Protein AF-A0A8B8F9B8-F1 (afdb_monomer_lite)

pLDDT: mean 70.67, std 18.23, range [27.73, 94.69]

Secondary structure (DSSP, 8-state):
-IIIIIT-HHHHHHHHHH-TTSPPPP---TT-HHHHHHHHHHHHHTHHHHHHHHHH-----HHHHHHHHHHH-HHHHHHHHHHHHHHTTHHHHHHHHHSTT--HHHHHHHHHHHHHHHHS--SHHHHHHHHHHHHHHHT-HHHHHHHHHHHHHHT----GGGSTTS---HHHHHHGGG--SS-S-SS-TTHHHHHHTSS-PPP----S----------S-SSEE-HHHHHHHHHHH-------SSHHHHHHHHHHHHHHHHHHHHHTEE-------S----HHHHHHHHHHHHHHHHHHHH--HHHHHHHHHHHHHHHHHHHHHHHHHHHHHHHT--TTTTHHHHHHHHTT---PPPPPPP--------SSTHHHHHHHHHHHHHHHHHHHHHHH--

Sequence (397 aa):
MKKTFLKCPKRITVLKEKCPELPNPPRPIITRWGTWINAVKYYCTNFNELKSIIEEFEEESECVRAAKRLFKMPSIQSNLVYIVSNFGFLPGTITKLETRGVLLSKSVDVVNNIQIKHEECNGKIAKLILDKFNKVISKNKGWENIKKINQVLIGETTNDDDLSSSNLNLDNYLSMKYAPITSVDVERSFSMYKNILTPNRPTLLEIGLSPSIPKRETLTPGRMDWSIFKKTLNDNIKLNISLKTTDEVNDALDFLTLSIQSAALSASITKTNKSSHNKTPHHIQILLAEKRMARAKWQKSKYPNDKIKLNQLSNKLKKLIRKHTNDSYNSYVEALTTTNCSLWKATKSLPRLKQPSPLFVKQITLGLSLTSKKLTYSLSTYRNALLLMIFSLVHHN

Foldseek 3Di:
DCVQDVVDPVLVVLLCVQCVPQDPQFDQDLLDCLSVLVNLVSCLVCVVVVLVSLVPDPDPDPVSVVVPVLSPDPVSNVVSCLCCVLPVCPSVLVVVLVDFQDFLLVNVVSLVVVLVSLVVRDDPLSVLLNVLSVVLCVLFPVNVVSVVLVCVVVPNDDDPPPVVVDPDDPVNSVVRRRPRLDDDDSPDPVCVVVVVVDLDDDDPPPPVCPPPPPDPDDLASADFDVVQLVVQLVVQDDPDFDPPDPVSVVVNVVSNVVSNSVSRVVRHDDPPPPPDDDDDDPVLVVLVVVLVVLSVVCVVPVDPVSVVVNVVSVVVSVVVVVVVVVVVVVVVVVPDDPVVCRVVVVVVVVVPPDDDDDDDDDDDDDDDDDPCPSSVVSVVSSVVSVVCSVVCVVPPD

Organism: NCBI:txid143950

Radius of gyration: 34.02 Å; chains: 1; bounding box: 89×87×70 Å

InterPro domains:
  IPR012337 Ribonuclease H-like superfamily [SSF53098] (7-204)

Structure (mmCIF, N/CA/C/O backbone):
data_AF-A0A8B8F9B8-F1
#
_entry.id   AF-A0A8B8F9B8-F1
#
loop_
_atom_site.group_PDB
_atom_site.id
_atom_site.type_symbol
_atom_site.label_atom_id
_atom_site.label_alt_id
_atom_site.label_comp_id
_atom_site.label_asym_id
_atom_site.label_entity_id
_atom_site.label_seq_id
_atom_site.pdbx_PDB_ins_code
_atom_site.Cartn_x
_atom_site.Cartn_y
_atom_site.Cartn_z
_atom_site.occupancy
_atom_site.B_iso_or_equiv
_atom_site.auth_seq_id
_atom_site.auth_comp_id
_atom_site.auth_asym_id
_atom_site.auth_atom_id
_atom_site.pdbx_PDB_model_num
ATOM 1 N N . MET A 1 1 ? -14.581 1.257 17.318 1.00 64.06 1 MET A N 1
ATOM 2 C CA . MET A 1 1 ? -15.443 1.850 16.266 1.00 64.06 1 MET A CA 1
ATOM 3 C C . MET A 1 1 ? -15.823 0.887 15.136 1.00 64.06 1 MET A C 1
ATOM 5 O O . MET A 1 1 ? -16.980 0.491 15.068 1.00 64.06 1 MET A O 1
ATOM 9 N N . LYS A 1 2 ? -14.901 0.395 14.286 1.00 64.62 2 LYS A N 1
ATOM 10 C CA . LYS A 1 2 ? -15.263 -0.589 13.230 1.00 64.62 2 LYS A CA 1
ATOM 11 C C . LYS A 1 2 ? -15.912 -1.870 13.779 1.00 64.62 2 LYS A C 1
ATOM 13 O O . LYS A 1 2 ? -16.885 -2.359 13.224 1.00 64.62 2 LYS A O 1
ATOM 18 N N . LYS A 1 3 ? -15.372 -2.436 14.861 1.00 65.31 3 LYS A N 1
ATOM 19 C CA . LYS A 1 3 ? -15.954 -3.630 15.499 1.00 65.31 3 LYS A CA 1
ATOM 20 C C . LYS A 1 3 ? -17.213 -3.318 16.324 1.00 65.31 3 LYS A C 1
ATOM 22 O O . LYS A 1 3 ? -17.998 -4.226 16.542 1.00 65.31 3 LYS A O 1
ATOM 27 N N . THR A 1 4 ? -17.399 -2.070 16.763 1.00 60.91 4 THR A N 1
ATOM 28 C CA . THR A 1 4 ? -18.511 -1.681 17.644 1.00 60.91 4 THR A CA 1
ATOM 29 C C . THR A 1 4 ? -19.787 -1.382 16.868 1.00 60.91 4 THR A C 1
ATOM 31 O O . THR A 1 4 ? -20.820 -1.914 17.244 1.00 60.91 4 THR A O 1
ATOM 34 N N . PHE A 1 5 ? -19.705 -0.625 15.769 1.00 65.56 5 PHE A N 1
ATOM 35 C CA . PHE A 1 5 ? -20.866 -0.267 14.942 1.00 65.56 5 PHE A CA 1
ATOM 36 C C . PHE A 1 5 ? -20.939 -1.106 13.664 1.00 65.56 5 PHE A C 1
ATOM 38 O O . PHE A 1 5 ? -21.898 -1.817 13.411 1.00 65.56 5 PHE A O 1
ATOM 45 N N . LEU A 1 6 ? -19.870 -1.106 12.870 1.00 66.19 6 LEU A N 1
ATOM 46 C CA . LEU A 1 6 ? -19.893 -1.599 11.490 1.00 66.19 6 LEU A CA 1
ATOM 47 C C . LEU A 1 6 ? -20.143 -3.110 11.325 1.00 66.19 6 LEU A C 1
ATOM 49 O O . LEU A 1 6 ? -20.536 -3.560 10.250 1.00 66.19 6 LEU A O 1
ATOM 53 N N . LYS A 1 7 ? -19.815 -3.897 12.355 1.00 71.88 7 LYS A N 1
ATOM 54 C CA . LYS A 1 7 ? -19.985 -5.356 12.374 1.00 71.88 7 LYS A CA 1
ATOM 55 C C . LYS A 1 7 ? -21.319 -5.803 12.980 1.00 71.88 7 LYS A C 1
ATOM 57 O O . LYS A 1 7 ? -21.626 -6.984 12.877 1.00 71.88 7 LYS A O 1
ATOM 62 N N . CYS A 1 8 ? -22.081 -4.899 13.600 1.00 71.44 8 CYS A N 1
ATOM 63 C CA . CYS A 1 8 ? -23.336 -5.222 14.273 1.00 71.44 8 CYS A CA 1
ATOM 64 C C . CYS A 1 8 ? -24.476 -4.361 13.703 1.00 71.44 8 CYS A C 1
ATOM 66 O O . CYS A 1 8 ? -24.575 -3.187 14.061 1.00 71.44 8 CYS A O 1
ATOM 68 N N . PRO A 1 9 ? -25.346 -4.924 12.842 1.00 74.50 9 PRO A N 1
ATOM 69 C CA . PRO A 1 9 ? -26.461 -4.192 12.243 1.00 74.50 9 PRO A CA 1
ATOM 70 C C . PRO A 1 9 ? -27.383 -3.561 13.287 1.00 74.50 9 PRO A C 1
ATOM 72 O O . PRO A 1 9 ? -27.722 -2.397 13.140 1.00 74.50 9 PRO A O 1
ATOM 75 N N . LYS A 1 10 ? -27.677 -4.274 14.388 1.00 76.12 10 LYS A N 1
ATOM 76 C CA . LYS A 1 10 ? -28.534 -3.790 15.486 1.00 76.12 10 LYS A CA 1
ATOM 77 C C . LYS A 1 10 ? -28.066 -2.444 16.049 1.00 76.12 10 LYS A C 1
ATOM 79 O O . LYS A 1 10 ? -28.859 -1.533 16.227 1.00 76.12 10 LYS A O 1
ATOM 84 N N . ARG A 1 11 ? -26.756 -2.288 16.265 1.00 75.75 11 ARG A N 1
ATOM 85 C CA . ARG A 1 11 ? -26.169 -1.051 16.813 1.00 75.75 11 ARG A CA 1
ATOM 86 C C . ARG A 1 11 ? -26.130 0.089 15.797 1.00 75.75 11 ARG A C 1
ATOM 88 O O . ARG A 1 11 ? -26.059 1.244 16.192 1.00 75.75 11 ARG A O 1
ATOM 95 N N . ILE A 1 12 ? -26.162 -0.222 14.499 1.00 75.12 12 ILE A N 1
ATOM 96 C CA . ILE A 1 12 ? -26.346 0.785 13.444 1.00 75.12 12 ILE A CA 1
ATOM 97 C C . ILE A 1 12 ? -27.809 1.233 13.406 1.00 75.12 12 ILE A C 1
ATOM 99 O O . ILE A 1 12 ? -28.055 2.414 13.200 1.00 75.12 12 ILE A O 1
ATOM 103 N N . THR A 1 13 ? -28.765 0.327 13.625 1.00 75.94 13 THR A N 1
ATOM 104 C CA . THR A 1 13 ? -30.186 0.683 13.728 1.00 75.94 13 THR A CA 1
ATOM 105 C C . THR A 1 13 ? -30.423 1.626 14.907 1.00 75.94 13 THR A C 1
ATOM 107 O O . THR A 1 13 ? -30.933 2.716 14.691 1.00 75.94 13 THR A O 1
ATOM 110 N N . VAL A 1 14 ? -29.897 1.300 16.096 1.00 76.19 14 VAL A N 1
ATOM 111 C CA . VAL A 1 14 ? -29.972 2.175 17.286 1.00 76.19 14 VAL A CA 1
ATOM 112 C C . VAL A 1 14 ? -29.292 3.533 17.057 1.00 76.19 14 VAL A C 1
ATOM 114 O O . VAL A 1 14 ? -29.794 4.561 17.500 1.00 76.19 14 VAL A O 1
ATOM 117 N N . LEU A 1 15 ? -28.162 3.563 16.336 1.00 77.44 15 LEU A N 1
ATOM 118 C CA . LEU A 1 15 ? -27.490 4.814 15.959 1.00 77.44 15 LEU A CA 1
ATOM 119 C C . LEU A 1 15 ? -28.392 5.694 15.075 1.00 77.44 15 LEU A C 1
ATOM 121 O O . LEU A 1 15 ? -28.470 6.897 15.290 1.00 77.44 15 LEU A O 1
ATOM 125 N N . LYS A 1 16 ? -29.071 5.091 14.092 1.00 77.94 16 LYS A N 1
ATOM 126 C CA . LYS A 1 16 ? -29.961 5.797 13.159 1.00 77.94 16 LYS A CA 1
ATOM 127 C C . LYS A 1 16 ? -31.280 6.233 13.792 1.00 77.94 16 LYS A C 1
ATOM 129 O O . LYS A 1 16 ? -31.807 7.263 13.399 1.00 77.94 16 LYS A O 1
ATOM 134 N N . GLU A 1 17 ? -31.807 5.460 14.738 1.00 78.06 17 GLU A N 1
ATOM 135 C CA . GLU A 1 17 ? -33.027 5.801 15.480 1.00 78.06 17 GLU A CA 1
ATOM 136 C C . GLU A 1 17 ? -32.820 7.031 16.371 1.00 78.06 17 GLU A C 1
ATOM 138 O O . GLU A 1 17 ? -33.713 7.862 16.483 1.00 78.06 17 GLU A O 1
ATOM 143 N N . LYS A 1 18 ? -31.630 7.177 16.970 1.00 72.06 18 LYS A N 1
ATOM 144 C CA . LYS A 1 18 ? -31.320 8.288 17.886 1.00 72.06 18 LYS A CA 1
ATOM 145 C C . LYS A 1 18 ? -30.758 9.522 17.204 1.00 72.06 18 LYS A C 1
ATOM 147 O O . LYS A 1 18 ? -31.010 10.635 17.652 1.00 72.06 18 LYS A O 1
ATOM 152 N N . CYS A 1 19 ? -29.999 9.332 16.131 1.00 70.69 19 CYS A N 1
ATOM 153 C CA . CYS A 1 19 ? -29.421 10.425 15.364 1.00 70.69 19 CYS A CA 1
ATOM 154 C C . CYS A 1 19 ? -29.664 10.172 13.868 1.00 70.69 19 CYS A C 1
ATOM 156 O O . CYS A 1 19 ? -28.757 9.705 13.173 1.00 70.69 19 CYS A O 1
ATOM 158 N N . PRO A 1 20 ? -30.877 10.456 13.354 1.00 65.94 20 PRO A N 1
ATOM 159 C CA . PRO A 1 20 ? -31.208 10.236 11.944 1.00 65.94 20 PRO A CA 1
ATOM 160 C C . PRO A 1 20 ? -30.362 11.100 10.995 1.00 65.94 20 PRO A C 1
ATOM 162 O O . PRO A 1 20 ? -30.041 10.661 9.892 1.00 65.94 20 PRO A O 1
ATOM 165 N N . GLU A 1 21 ? -29.927 12.276 11.456 1.00 70.38 21 GLU A N 1
ATOM 166 C CA . GLU A 1 21 ? -29.071 13.212 10.712 1.00 70.38 21 GLU A CA 1
ATOM 167 C C . GLU A 1 21 ? -27.587 12.786 10.659 1.00 70.38 21 GLU A C 1
ATOM 169 O O . GLU A 1 21 ? -26.796 13.344 9.895 1.00 70.38 21 GLU A O 1
ATOM 174 N N . LEU A 1 22 ? -27.170 11.784 11.447 1.00 75.38 22 LEU A N 1
ATOM 175 C CA . LEU A 1 22 ? -25.765 11.396 11.553 1.00 75.38 22 LEU A CA 1
ATOM 176 C C . LEU A 1 22 ? -25.355 10.420 10.434 1.00 75.38 22 LEU A C 1
ATOM 178 O O . LEU A 1 22 ? -25.882 9.303 10.354 1.00 75.38 22 LEU A O 1
ATOM 182 N N . PRO A 1 23 ? -24.353 10.749 9.593 1.00 75.38 23 PRO A N 1
ATOM 183 C CA . PRO A 1 23 ? -23.875 9.805 8.595 1.00 75.38 23 PRO A CA 1
ATOM 184 C C . PRO A 1 23 ? -23.216 8.600 9.270 1.00 75.38 23 PRO A C 1
ATOM 186 O O . PRO A 1 23 ? -22.553 8.723 10.292 1.00 75.38 23 PRO A O 1
ATOM 189 N N . ASN A 1 24 ? -23.353 7.409 8.683 1.00 75.69 24 ASN A N 1
ATOM 190 C CA . ASN A 1 24 ? -22.758 6.203 9.266 1.00 75.69 24 ASN A CA 1
ATOM 191 C C . ASN A 1 24 ? -21.240 6.365 9.483 1.00 75.69 24 ASN A C 1
ATOM 193 O O . ASN A 1 24 ? -20.553 6.907 8.609 1.00 75.69 24 ASN A O 1
ATOM 197 N N . PRO A 1 25 ? -20.679 5.795 10.569 1.00 77.38 25 PRO A N 1
ATOM 198 C CA . PRO A 1 25 ? -19.262 5.929 10.866 1.00 77.38 25 PRO A CA 1
ATOM 199 C C . PRO A 1 25 ? -18.406 5.422 9.693 1.00 77.38 25 PRO A C 1
ATOM 201 O O . PRO A 1 25 ? -18.599 4.286 9.226 1.00 77.38 25 PRO A O 1
ATOM 204 N N . PRO A 1 26 ? -17.441 6.230 9.211 1.00 78.12 26 PRO A N 1
ATOM 205 C CA . PRO A 1 26 ? -16.668 5.903 8.026 1.00 78.12 26 PRO A CA 1
ATOM 206 C C . PRO A 1 26 ? -15.816 4.654 8.249 1.00 78.12 26 PRO A C 1
ATOM 208 O O . PRO A 1 26 ? -15.357 4.349 9.355 1.00 78.12 26 PRO A O 1
ATOM 211 N N . ARG A 1 27 ? -15.597 3.906 7.164 1.00 76.00 27 ARG A N 1
ATOM 212 C CA . ARG A 1 27 ? -14.765 2.697 7.148 1.00 76.00 27 ARG A CA 1
ATOM 213 C C . ARG A 1 27 ? -13.341 3.086 6.740 1.00 76.00 27 ARG A C 1
ATOM 215 O O . ARG A 1 27 ? -13.089 3.163 5.538 1.00 76.00 27 ARG A O 1
ATOM 222 N N . PRO A 1 28 ? -12.401 3.299 7.680 1.00 73.50 28 PRO A N 1
ATOM 223 C CA . PRO A 1 28 ? -11.033 3.609 7.297 1.00 73.50 28 PRO A CA 1
ATOM 224 C C . PRO A 1 28 ? -10.421 2.415 6.556 1.00 73.50 28 PRO A C 1
ATOM 226 O O . PRO A 1 28 ? -10.513 1.259 6.992 1.00 73.50 28 PRO A O 1
ATOM 229 N N . ILE A 1 29 ? -9.815 2.698 5.408 1.00 67.69 29 ILE A N 1
ATOM 230 C CA . ILE A 1 29 ? -9.096 1.728 4.591 1.00 67.69 29 ILE A CA 1
ATOM 231 C C . ILE A 1 29 ? -7.636 1.768 5.039 1.00 67.69 29 ILE A C 1
ATOM 233 O O . ILE A 1 29 ? -6.989 2.809 4.980 1.00 67.69 29 ILE A O 1
ATOM 237 N N . ILE A 1 30 ? -7.095 0.625 5.473 1.00 59.50 30 ILE A N 1
ATOM 238 C CA . ILE A 1 30 ? -5.726 0.510 6.018 1.00 59.50 30 ILE A CA 1
ATOM 239 C C . ILE A 1 30 ? -4.685 1.082 5.044 1.00 59.50 30 ILE A C 1
ATOM 241 O O . ILE A 1 30 ? -3.726 1.723 5.453 1.00 59.50 30 ILE A O 1
ATOM 245 N N . THR A 1 31 ? -4.903 0.895 3.744 1.00 54.16 31 THR A N 1
ATOM 246 C CA . THR A 1 31 ? -3.991 1.344 2.688 1.00 54.16 31 THR A CA 1
ATOM 247 C C . THR A 1 31 ? -4.192 2.799 2.248 1.00 54.16 31 THR A C 1
ATOM 249 O O . THR A 1 31 ? -3.402 3.274 1.437 1.00 54.16 31 THR A O 1
ATOM 252 N N . ARG A 1 32 ? -5.207 3.524 2.753 1.00 65.12 32 ARG A N 1
ATOM 253 C CA . ARG A 1 32 ? -5.511 4.920 2.373 1.00 65.12 32 ARG A CA 1
ATOM 254 C C . ARG A 1 32 ? -5.675 5.811 3.601 1.00 65.12 32 ARG A C 1
ATOM 256 O O . ARG A 1 32 ? -6.782 6.002 4.098 1.00 65.12 32 ARG A O 1
ATOM 263 N N . TRP A 1 33 ? -4.587 6.404 4.070 1.00 67.88 33 TRP A N 1
ATOM 264 C CA . TRP A 1 33 ? -4.571 7.269 5.256 1.00 67.88 33 TRP A CA 1
ATOM 265 C C . TRP A 1 33 ? -5.499 8.497 5.165 1.00 67.88 33 TRP A C 1
ATOM 267 O O . TRP A 1 33 ? -6.031 8.914 6.188 1.00 67.88 33 TRP A O 1
ATOM 277 N N . GLY A 1 34 ? -5.799 9.020 3.969 1.00 72.44 34 GLY A N 1
ATOM 278 C CA . GLY A 1 34 ? -6.804 10.084 3.812 1.00 72.44 34 GLY A CA 1
ATOM 279 C C . GLY A 1 34 ? -8.179 9.683 4.365 1.00 72.44 34 GLY A C 1
ATOM 280 O O . GLY A 1 34 ? -8.870 10.485 4.987 1.00 72.44 34 GLY A O 1
ATOM 281 N N . THR A 1 35 ? -8.535 8.395 4.264 1.00 76.50 35 THR A N 1
ATOM 282 C CA . THR A 1 35 ? -9.763 7.860 4.878 1.00 76.50 35 THR A CA 1
ATOM 283 C C . THR A 1 35 ? -9.688 7.781 6.404 1.00 76.50 35 THR A C 1
ATOM 285 O O . THR A 1 35 ? -10.725 7.823 7.058 1.00 76.50 35 THR A O 1
ATOM 288 N N . TRP A 1 36 ? -8.484 7.700 6.982 1.00 82.12 36 TRP A N 1
ATOM 289 C CA . TRP A 1 36 ? -8.278 7.748 8.430 1.00 82.12 36 TRP A CA 1
ATOM 290 C C . TRP A 1 36 ? -8.427 9.164 8.969 1.00 82.12 36 TRP A C 1
ATOM 292 O O . TRP A 1 36 ? -9.134 9.343 9.951 1.00 82.12 36 TRP A O 1
ATOM 302 N N . ILE A 1 37 ? -7.845 10.16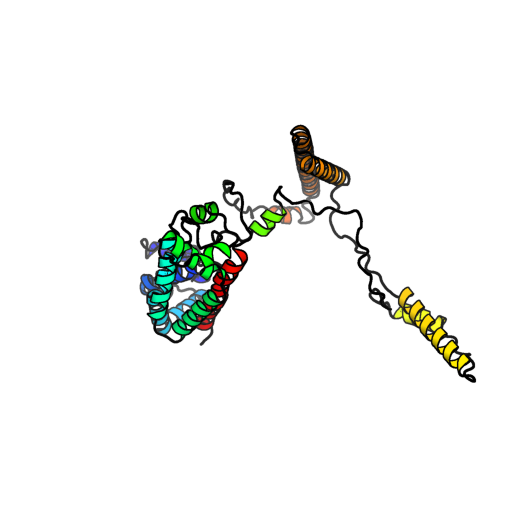9 8.311 1.00 82.56 37 ILE A N 1
ATOM 303 C CA . ILE A 1 37 ? -8.011 11.570 8.731 1.00 82.56 37 ILE A CA 1
ATOM 304 C C . ILE A 1 37 ? -9.467 12.012 8.578 1.00 82.56 37 ILE A C 1
ATOM 306 O O . ILE A 1 37 ? -10.016 12.616 9.493 1.00 82.56 37 ILE A O 1
ATOM 310 N N . ASN A 1 38 ? -10.137 11.635 7.485 1.00 84.81 38 ASN A N 1
ATOM 311 C CA . ASN A 1 38 ? -11.572 11.897 7.335 1.00 84.81 38 ASN A CA 1
ATOM 312 C C . ASN A 1 38 ? -12.403 11.194 8.421 1.00 84.81 38 ASN A C 1
ATOM 314 O O . ASN A 1 38 ? -13.385 11.755 8.902 1.00 84.81 38 ASN A O 1
ATOM 318 N N . ALA A 1 39 ? -12.000 9.992 8.847 1.00 84.31 39 ALA A N 1
ATOM 319 C CA . ALA A 1 39 ? -12.642 9.317 9.968 1.00 84.31 39 ALA A CA 1
ATOM 320 C C . ALA A 1 39 ? -12.400 10.042 11.296 1.00 84.31 39 ALA A C 1
ATOM 322 O O . ALA A 1 39 ? -13.338 10.218 12.064 1.00 84.31 39 ALA A O 1
ATOM 323 N N . VAL A 1 40 ? -11.175 10.501 11.552 1.00 85.12 40 VAL A N 1
ATOM 324 C CA . VAL A 1 40 ? -10.828 11.311 12.729 1.00 85.12 40 VAL A CA 1
ATOM 325 C C . VAL A 1 40 ? -11.636 12.610 12.753 1.00 85.12 40 VAL A C 1
ATOM 327 O O . VAL A 1 40 ? -12.207 12.935 13.789 1.00 85.12 40 VAL A O 1
ATOM 330 N N . LYS A 1 41 ? -11.781 13.289 11.607 1.00 86.31 41 LYS A N 1
ATOM 331 C CA . LYS A 1 41 ? -12.634 14.475 11.457 1.00 86.31 41 LYS A CA 1
ATOM 332 C C . LYS A 1 41 ? -14.084 14.181 11.848 1.00 86.31 41 LYS A C 1
ATOM 334 O O . LYS A 1 41 ? -14.631 14.896 12.675 1.00 86.31 41 LYS A O 1
ATOM 339 N N . TYR A 1 42 ? -14.661 13.096 11.330 1.00 87.00 42 TYR A N 1
ATOM 340 C CA . TYR A 1 42 ? -16.011 12.645 11.691 1.00 87.00 42 TYR A CA 1
ATOM 341 C C . TYR A 1 42 ? -16.161 12.352 13.196 1.00 87.00 42 TYR A C 1
ATOM 343 O O . TYR A 1 42 ? -17.146 12.738 13.816 1.00 87.00 42 TYR A O 1
ATOM 351 N N . TYR A 1 43 ? -15.187 11.675 13.813 1.00 84.25 43 TYR A N 1
ATOM 352 C CA . TYR A 1 43 ? -15.254 11.374 15.248 1.00 84.25 43 TYR A CA 1
ATOM 353 C C . TYR A 1 43 ? -15.070 12.616 16.123 1.00 84.25 43 TYR A C 1
ATOM 355 O O . TYR A 1 43 ? -15.600 12.645 17.226 1.00 84.25 43 TYR A O 1
ATOM 363 N N . CYS A 1 44 ? -14.334 13.621 15.645 1.00 85.75 44 CYS A N 1
ATOM 364 C CA . CYS A 1 44 ? -14.156 14.885 16.347 1.00 85.75 44 CYS A CA 1
ATOM 365 C C . CYS A 1 44 ? -15.433 15.734 16.324 1.00 85.75 44 CYS A C 1
ATOM 367 O O . CYS A 1 44 ? -15.793 16.294 17.354 1.00 85.75 44 CYS A O 1
ATOM 369 N N . THR A 1 45 ? -16.130 15.813 15.183 1.00 86.88 45 THR A N 1
ATOM 370 C CA . THR A 1 45 ? -17.385 16.582 15.075 1.00 86.88 45 THR A CA 1
ATOM 371 C C . THR A 1 45 ? -18.509 15.940 15.878 1.00 86.88 45 THR A C 1
ATOM 373 O O . THR 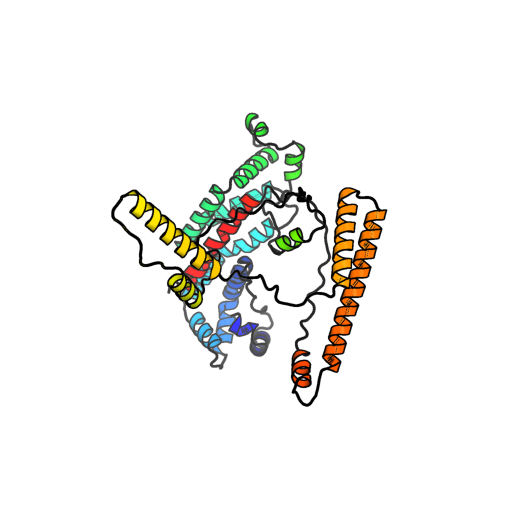A 1 45 ? -19.274 16.638 16.529 1.00 86.88 45 THR A O 1
ATOM 376 N N . ASN A 1 46 ? -18.560 14.607 15.893 1.00 86.12 46 ASN A N 1
ATOM 377 C CA . ASN A 1 46 ? -19.684 13.854 16.453 1.00 86.12 46 ASN A CA 1
ATOM 378 C C . ASN A 1 46 ? -19.321 13.201 17.799 1.00 86.12 46 ASN A C 1
ATOM 380 O O . ASN A 1 46 ? -19.865 12.159 18.166 1.00 86.12 46 ASN A O 1
ATOM 384 N N . PHE A 1 47 ? -18.341 13.758 18.519 1.00 85.75 47 PHE A N 1
ATOM 385 C CA . PHE A 1 47 ? -17.759 13.120 19.703 1.00 85.75 47 PHE A CA 1
ATOM 386 C C . PHE A 1 47 ? -18.782 12.935 20.831 1.00 85.75 47 PHE A C 1
ATOM 388 O O . PHE A 1 47 ? -18.880 11.845 21.393 1.00 85.75 47 PHE A O 1
ATOM 395 N N . ASN A 1 48 ? -19.562 13.978 21.132 1.00 85.12 48 ASN A N 1
ATOM 396 C CA . ASN A 1 48 ? -20.527 13.980 22.236 1.00 85.12 48 ASN A CA 1
ATOM 397 C C . ASN A 1 48 ? -21.714 13.047 21.967 1.00 85.12 48 ASN A C 1
ATOM 399 O O . ASN A 1 48 ? -22.084 12.255 22.833 1.00 85.12 48 ASN A O 1
ATOM 403 N N . GLU A 1 49 ? -22.250 13.083 20.748 1.00 83.50 49 GLU A N 1
ATOM 404 C CA . GLU A 1 49 ? -23.338 12.203 20.307 1.00 83.50 49 GLU A CA 1
ATOM 405 C C . GLU A 1 49 ? -22.907 10.734 20.359 1.00 83.50 49 GLU A C 1
ATOM 407 O O . GLU A 1 49 ? -23.575 9.890 20.954 1.00 83.50 49 GLU A O 1
ATOM 412 N N . LEU A 1 50 ? -21.724 10.420 19.818 1.00 83.12 50 LEU A N 1
ATOM 413 C CA . LEU A 1 50 ? -21.191 9.060 19.860 1.00 83.12 50 LEU A CA 1
ATOM 414 C C . LEU A 1 50 ? -20.875 8.603 21.285 1.00 83.12 50 LEU A C 1
ATOM 416 O O . LEU A 1 50 ? -21.050 7.422 21.580 1.00 83.12 50 LEU A O 1
ATOM 420 N N . LYS A 1 51 ? -20.420 9.508 22.159 1.00 84.88 51 LYS A N 1
ATOM 421 C CA . LYS A 1 51 ? -20.184 9.209 23.574 1.00 84.88 51 LYS A CA 1
ATOM 422 C C . LYS A 1 51 ? -21.487 8.811 24.265 1.00 84.88 51 LYS A C 1
ATOM 424 O O . LYS A 1 51 ? -21.522 7.736 24.855 1.00 84.88 51 LYS A O 1
ATOM 429 N N . SER A 1 52 ? -22.543 9.613 24.117 1.00 84.19 52 SER A N 1
ATOM 430 C CA . SER A 1 52 ? -23.870 9.340 24.689 1.00 84.19 52 SER A CA 1
ATOM 431 C C . SER A 1 52 ? -24.410 7.975 24.242 1.00 84.19 52 SER A C 1
ATOM 433 O O . SER A 1 52 ? -24.744 7.135 25.075 1.00 84.19 52 SER A O 1
ATOM 435 N N . ILE A 1 53 ? -24.356 7.688 22.939 1.00 82.44 53 ILE A N 1
ATOM 436 C CA . ILE A 1 53 ? -24.839 6.420 22.368 1.00 82.44 53 ILE A CA 1
ATOM 437 C C . ILE A 1 53 ? -24.029 5.219 22.873 1.00 82.44 53 ILE A C 1
ATOM 439 O O . ILE A 1 53 ? -24.567 4.135 23.093 1.00 82.44 53 ILE A O 1
ATOM 443 N N . ILE A 1 54 ? -22.714 5.382 23.046 1.00 81.06 54 ILE A N 1
ATOM 444 C CA . ILE A 1 54 ? -21.852 4.309 23.551 1.00 81.06 54 ILE A CA 1
ATOM 445 C C . ILE A 1 54 ? -22.079 4.060 25.039 1.00 81.06 54 ILE A C 1
ATOM 447 O O . ILE A 1 54 ? -21.989 2.905 25.456 1.00 81.06 54 ILE A O 1
ATOM 451 N N . GLU A 1 55 ? -22.347 5.104 25.825 1.00 83.44 55 GLU A N 1
ATOM 452 C CA . GLU A 1 55 ? -22.661 5.013 27.255 1.00 83.44 55 GLU A CA 1
ATOM 453 C C . GLU A 1 55 ? -23.904 4.137 27.477 1.00 83.44 55 GLU A C 1
ATOM 455 O O . GLU A 1 55 ? -23.868 3.221 28.302 1.00 83.44 55 GLU A O 1
ATOM 460 N N . GLU A 1 56 ? -24.923 4.333 26.639 1.00 80.88 56 GLU A N 1
ATOM 461 C CA . GLU A 1 56 ? -26.235 3.684 26.713 1.00 80.88 56 GLU A CA 1
ATOM 462 C C . GLU A 1 56 ? -26.252 2.207 26.283 1.00 80.88 56 GLU A C 1
ATOM 464 O O . GLU A 1 56 ? -27.171 1.467 26.617 1.00 80.88 56 GLU A O 1
ATOM 469 N N . PHE A 1 57 ? -25.236 1.721 25.563 1.00 79.38 57 PHE A N 1
ATOM 470 C CA . PHE A 1 57 ? -25.172 0.296 25.232 1.00 79.38 57 PHE A CA 1
ATOM 471 C C . PHE A 1 57 ? -24.927 -0.562 26.490 1.00 79.38 57 PHE A C 1
ATOM 473 O O . PHE A 1 57 ? -23.835 -0.531 27.069 1.00 79.38 57 PHE A O 1
ATOM 480 N N . GLU A 1 58 ? -25.901 -1.401 26.851 1.00 67.25 58 GLU A N 1
ATOM 481 C CA . GLU A 1 58 ? -25.859 -2.330 28.000 1.00 67.25 58 GLU A CA 1
ATOM 482 C C . GLU A 1 58 ? -25.107 -3.658 27.755 1.00 67.25 58 GLU A C 1
ATOM 484 O O . GLU A 1 58 ? -25.110 -4.549 28.595 1.00 67.25 58 GLU A O 1
ATOM 489 N N . GLU A 1 59 ? -24.389 -3.827 26.642 1.00 64.69 59 GLU A N 1
ATOM 490 C CA . GLU A 1 59 ? -23.794 -5.133 26.304 1.00 64.69 59 GLU A CA 1
ATOM 491 C C . GLU A 1 59 ? -22.311 -5.294 26.707 1.00 64.69 59 GLU A C 1
ATOM 493 O O . GLU A 1 59 ? -21.437 -4.539 26.264 1.00 64.69 59 GLU A O 1
ATOM 498 N N . GLU A 1 60 ? -22.006 -6.395 27.412 1.00 62.72 60 GLU A N 1
ATOM 499 C CA . GLU A 1 60 ? -20.686 -6.827 27.925 1.00 62.72 60 GLU A CA 1
ATOM 500 C C . GLU A 1 60 ? -19.586 -7.071 26.872 1.00 62.72 60 GLU A C 1
ATOM 502 O O . GLU A 1 60 ? -18.470 -7.473 27.209 1.00 62.72 60 GLU A O 1
ATOM 507 N N . SER A 1 61 ? -19.854 -6.839 25.586 1.00 71.44 61 SER A N 1
ATOM 508 C CA . SER A 1 61 ? -18.880 -7.114 24.530 1.00 71.44 61 SER A CA 1
ATOM 509 C C . SER A 1 61 ? -17.580 -6.318 24.732 1.00 71.44 61 SER A C 1
ATOM 511 O O . SER A 1 61 ? -17.594 -5.094 24.891 1.00 71.44 61 SER A O 1
ATOM 513 N N . GLU A 1 62 ? -16.430 -6.996 24.644 1.00 75.00 62 GLU A N 1
ATOM 514 C CA . GLU A 1 62 ? -15.100 -6.393 24.851 1.00 75.00 62 GLU A CA 1
ATOM 515 C C . GLU A 1 62 ? -14.870 -5.138 23.998 1.00 75.00 62 GLU A C 1
ATOM 517 O O . GLU A 1 62 ? -14.218 -4.184 24.418 1.00 75.00 62 GLU A O 1
ATOM 522 N N . CYS A 1 63 ? -15.451 -5.104 22.796 1.00 74.94 63 CYS A N 1
ATOM 523 C CA . CYS A 1 63 ? -15.355 -3.966 21.888 1.00 74.94 63 CYS A CA 1
ATOM 524 C C . CYS A 1 63 ? -16.067 -2.711 22.423 1.00 74.94 63 CYS A C 1
ATOM 526 O O . CYS A 1 63 ? -15.567 -1.606 22.211 1.00 74.94 63 CYS A O 1
ATOM 528 N N . VAL A 1 64 ? -17.224 -2.866 23.078 1.00 77.81 64 VAL A N 1
ATOM 529 C CA . VAL A 1 64 ? -17.977 -1.755 23.689 1.00 77.81 64 VAL A CA 1
ATOM 530 C C . VAL A 1 64 ? -17.290 -1.317 24.977 1.00 77.81 64 VAL A C 1
ATOM 532 O O . VAL A 1 64 ? -17.095 -0.123 25.172 1.00 77.81 64 VAL A O 1
ATOM 535 N N . ARG A 1 65 ? -16.794 -2.264 25.785 1.00 80.25 65 ARG A N 1
ATOM 536 C CA . ARG A 1 65 ? -15.986 -1.968 26.979 1.00 80.25 65 ARG A CA 1
ATOM 537 C C . ARG A 1 65 ? -14.733 -1.158 26.637 1.00 80.25 65 ARG A C 1
ATOM 539 O O . ARG A 1 65 ? -14.448 -0.155 27.287 1.00 80.25 65 ARG A O 1
ATOM 546 N N . ALA A 1 66 ? -14.017 -1.549 25.583 1.00 82.31 66 ALA A N 1
ATOM 547 C CA . ALA A 1 66 ? -12.864 -0.807 25.082 1.00 82.31 66 ALA A CA 1
ATOM 548 C C . ALA A 1 66 ? -13.254 0.593 24.581 1.00 82.31 66 ALA A C 1
ATOM 550 O O . ALA A 1 66 ? -12.561 1.558 24.881 1.00 82.31 66 ALA A O 1
ATOM 551 N N . ALA A 1 67 ? -14.375 0.731 23.864 1.00 81.50 67 ALA A N 1
ATOM 552 C CA . ALA A 1 67 ? -14.853 2.041 23.424 1.00 81.50 67 ALA A CA 1
ATOM 553 C C . ALA A 1 67 ? -15.225 2.947 24.609 1.00 81.50 67 ALA A C 1
ATOM 555 O O . ALA A 1 67 ? -14.743 4.072 24.660 1.00 81.50 67 ALA A O 1
ATOM 556 N N . LYS A 1 68 ? -15.980 2.446 25.597 1.00 83.31 68 LYS A N 1
ATOM 557 C CA . LYS A 1 68 ? -16.310 3.180 26.832 1.00 83.31 68 LYS A CA 1
ATOM 558 C C . LYS A 1 68 ? -15.049 3.675 27.550 1.00 83.31 68 LYS A C 1
ATOM 560 O O . LYS A 1 68 ? -14.997 4.829 27.954 1.00 83.31 68 LYS A O 1
ATOM 565 N N . ARG A 1 69 ? -14.004 2.842 27.655 1.00 83.50 69 ARG A N 1
ATOM 566 C CA . ARG A 1 69 ? -12.705 3.261 28.220 1.00 83.50 69 ARG A CA 1
ATOM 567 C C . ARG A 1 69 ? -12.072 4.405 27.426 1.00 83.50 69 ARG A C 1
ATOM 569 O O . ARG A 1 69 ? -11.653 5.383 28.029 1.00 83.50 69 ARG A O 1
ATOM 576 N N . LEU A 1 70 ? -12.052 4.314 26.096 1.00 82.19 70 LEU A N 1
ATOM 577 C CA . LEU A 1 70 ? -11.475 5.352 25.234 1.00 82.19 70 LEU A CA 1
ATOM 578 C C . LEU A 1 70 ? -12.236 6.686 25.339 1.00 82.19 70 LEU A C 1
ATOM 580 O O . LEU A 1 70 ? -11.615 7.732 25.460 1.00 82.19 70 LEU A O 1
ATOM 584 N N . PHE A 1 71 ? -13.571 6.673 25.365 1.00 82.25 71 PHE A N 1
ATOM 585 C CA . PHE A 1 71 ? -14.364 7.906 25.497 1.00 82.25 71 PHE A CA 1
ATOM 586 C C . PHE A 1 71 ? -14.286 8.559 26.888 1.00 82.25 71 PHE A C 1
ATOM 588 O O . PHE A 1 71 ? -14.628 9.733 27.028 1.00 82.25 71 PHE A O 1
ATOM 595 N N . LYS A 1 72 ? -13.820 7.829 27.910 1.00 83.88 72 LYS A N 1
ATOM 596 C CA . LYS A 1 72 ? -13.558 8.376 29.249 1.00 83.88 72 LYS A CA 1
ATOM 597 C C . LYS A 1 72 ? -12.220 9.112 29.350 1.00 83.88 72 LYS A C 1
ATOM 599 O O . LYS A 1 72 ? -12.054 9.895 30.276 1.00 83.88 72 LYS A O 1
ATOM 604 N N . MET A 1 73 ? -11.274 8.881 28.435 1.00 82.12 73 MET A N 1
ATOM 605 C CA . MET A 1 73 ? -9.950 9.510 28.486 1.00 82.12 73 MET A CA 1
ATOM 606 C C . MET A 1 73 ? -9.988 10.935 27.901 1.00 82.12 73 MET A C 1
ATOM 608 O O . MET A 1 73 ? -10.198 11.078 26.693 1.00 82.12 73 MET A O 1
ATOM 612 N N . PRO A 1 74 ? -9.695 11.991 28.691 1.00 80.06 74 PRO A N 1
ATOM 613 C CA . PRO A 1 74 ? -9.675 13.371 28.189 1.00 80.06 74 PRO A CA 1
ATOM 614 C C . PRO A 1 74 ? -8.587 13.609 27.132 1.00 80.06 74 PRO A C 1
ATOM 616 O O . PRO A 1 74 ? -8.748 14.424 26.226 1.00 80.06 74 PRO A O 1
ATOM 619 N N . SER A 1 75 ? -7.491 12.844 27.196 1.00 82.00 75 SER A N 1
ATOM 620 C CA . SER A 1 75 ? -6.371 12.936 26.253 1.00 82.00 75 SER A CA 1
ATOM 621 C C . SER A 1 75 ? -6.771 12.633 24.807 1.00 82.00 75 SER A C 1
ATOM 623 O O . SER A 1 75 ? -6.190 13.195 23.881 1.00 82.00 75 SER A O 1
ATOM 625 N N . ILE A 1 76 ? -7.781 11.784 24.588 1.00 83.38 76 ILE A N 1
ATOM 626 C CA . ILE A 1 76 ? -8.237 11.430 23.239 1.00 83.38 76 ILE A CA 1
ATOM 627 C C . ILE A 1 76 ? -8.926 12.616 22.575 1.00 83.38 76 ILE A C 1
ATOM 629 O O . ILE A 1 76 ? -8.683 12.859 21.397 1.00 83.38 76 ILE A O 1
ATOM 633 N N . GLN A 1 77 ? -9.721 13.386 23.317 1.00 82.56 77 GLN A N 1
ATOM 634 C CA . GLN A 1 77 ? -10.362 14.584 22.783 1.00 82.56 77 GLN A CA 1
ATOM 635 C C . GLN A 1 77 ? -9.312 15.618 22.360 1.00 82.56 77 GLN A C 1
ATOM 637 O O . GLN A 1 77 ? -9.342 16.082 21.220 1.00 82.56 77 GLN A O 1
ATOM 642 N N . SER A 1 78 ? -8.323 15.890 23.216 1.00 83.62 78 SER A N 1
ATOM 643 C CA . SER A 1 78 ? -7.213 16.797 22.893 1.00 83.62 78 SER A CA 1
ATOM 644 C C . SER A 1 78 ? -6.415 16.327 21.672 1.00 83.62 78 SER A C 1
ATOM 646 O O . SER A 1 78 ? -6.095 17.125 20.792 1.00 83.62 78 SER A O 1
ATOM 648 N N . ASN A 1 79 ? -6.152 15.021 21.563 1.00 84.69 79 ASN A N 1
ATOM 649 C CA . ASN A 1 79 ? -5.444 14.441 20.421 1.00 84.69 79 ASN A CA 1
ATOM 650 C C . ASN A 1 79 ? -6.263 14.510 19.122 1.00 84.69 79 ASN A C 1
ATOM 652 O O . ASN A 1 79 ? -5.702 14.788 18.063 1.00 84.69 79 ASN A O 1
ATOM 656 N N . LEU A 1 80 ? -7.578 14.272 19.178 1.00 83.56 80 LEU A N 1
ATOM 657 C CA . LEU A 1 80 ? -8.462 14.393 18.014 1.00 83.56 80 LEU A CA 1
ATOM 658 C C . LEU A 1 80 ? -8.484 15.834 17.502 1.00 83.56 80 LEU A C 1
ATOM 660 O O . LEU A 1 80 ? -8.289 16.047 16.306 1.00 83.56 80 LEU A O 1
ATOM 664 N N . VAL A 1 81 ? -8.637 16.807 18.403 1.00 85.81 81 VAL A N 1
ATOM 665 C CA . VAL A 1 81 ? -8.600 18.235 18.061 1.00 85.81 81 VAL A CA 1
ATOM 666 C C . VAL A 1 81 ? -7.251 18.596 17.441 1.00 85.81 81 VAL A C 1
ATOM 668 O O . VAL A 1 81 ? -7.216 19.170 16.357 1.00 85.81 81 VAL A O 1
ATOM 671 N N . TYR A 1 82 ? -6.139 18.172 18.048 1.00 85.69 82 TYR A N 1
ATOM 672 C CA . TYR A 1 82 ? -4.801 18.412 17.504 1.00 85.69 82 TYR A CA 1
ATOM 673 C C . TYR A 1 82 ? -4.630 17.852 16.083 1.00 85.69 82 TYR A C 1
ATOM 675 O O . TYR A 1 82 ? -4.105 18.534 15.202 1.00 85.69 82 TYR A O 1
ATOM 683 N N . ILE A 1 83 ? -5.085 16.619 15.832 1.00 84.06 83 ILE A N 1
ATOM 684 C CA . ILE A 1 83 ? -4.956 15.979 14.516 1.00 84.06 83 ILE A CA 1
ATOM 685 C C . ILE A 1 83 ? -5.838 16.674 13.474 1.00 84.06 83 ILE A C 1
ATOM 687 O O . ILE A 1 83 ? -5.393 16.883 12.346 1.00 84.06 83 ILE A O 1
ATOM 691 N N . VAL A 1 84 ? -7.079 17.026 13.817 1.00 85.94 84 VAL A N 1
ATOM 692 C CA . VAL A 1 84 ? -7.998 17.678 12.872 1.00 85.94 84 VAL A CA 1
ATOM 693 C C . VAL A 1 84 ? -7.530 19.092 12.540 1.00 85.94 84 VAL A C 1
ATOM 695 O O . VAL A 1 84 ? -7.505 19.436 11.358 1.00 85.94 84 VAL A O 1
ATOM 698 N N . SER A 1 85 ? -7.111 19.874 13.537 1.00 87.25 85 SER A N 1
ATOM 699 C CA . SER A 1 85 ? -6.647 21.251 13.336 1.00 87.25 85 SER A CA 1
ATOM 700 C C . SER A 1 85 ? -5.383 21.314 12.480 1.00 87.25 85 SER A C 1
ATOM 702 O O . SER A 1 85 ? -5.326 22.100 11.540 1.00 87.25 85 SER A O 1
ATOM 704 N N . ASN A 1 86 ? -4.404 20.439 12.740 1.00 85.25 86 ASN A N 1
ATOM 705 C CA . ASN A 1 86 ? -3.115 20.485 12.045 1.00 85.25 86 ASN A CA 1
ATOM 706 C C . ASN A 1 86 ? -3.081 19.669 10.747 1.00 85.25 86 ASN A C 1
ATOM 708 O O . ASN A 1 86 ? -2.394 20.045 9.810 1.00 85.25 86 ASN A O 1
ATOM 712 N N . PHE A 1 87 ? -3.804 18.548 10.649 1.00 83.25 87 PHE A N 1
ATOM 713 C CA . PHE A 1 87 ? -3.687 17.616 9.511 1.00 83.25 87 PHE A CA 1
ATOM 714 C C . PHE A 1 87 ? -4.983 17.427 8.720 1.00 83.25 87 PHE A C 1
ATOM 716 O O . PHE A 1 87 ? -4.993 16.722 7.707 1.00 83.25 87 PHE A O 1
ATOM 723 N N . GLY A 1 88 ? -6.078 18.079 9.121 1.00 83.44 88 GLY A N 1
ATOM 724 C CA . GLY A 1 88 ? -7.378 17.977 8.455 1.00 83.44 88 GLY A CA 1
ATOM 725 C C . GLY A 1 88 ? -7.400 18.490 7.010 1.00 83.44 88 GLY A C 1
ATOM 726 O O . GLY A 1 88 ? -8.284 18.103 6.247 1.00 83.44 88 GLY A O 1
ATOM 727 N N . PHE A 1 89 ? -6.428 19.315 6.601 1.00 84.12 89 PHE A N 1
ATOM 728 C CA . PHE A 1 89 ? -6.329 19.828 5.229 1.00 84.12 89 PHE A CA 1
ATOM 729 C C . PHE A 1 89 ? -5.769 18.802 4.231 1.00 84.12 89 PHE A C 1
ATOM 731 O O . PHE A 1 89 ? -6.039 18.901 3.031 1.00 84.12 89 PHE A O 1
ATOM 738 N N . LEU A 1 90 ? -5.013 17.810 4.714 1.00 81.38 90 LEU A N 1
ATOM 739 C CA . LEU A 1 90 ? -4.253 16.884 3.876 1.00 81.38 90 LEU A CA 1
ATOM 740 C C . LEU A 1 90 ? -5.114 16.027 2.929 1.00 81.38 90 LEU A C 1
ATOM 742 O O . LEU A 1 90 ? -4.754 15.899 1.759 1.00 81.38 90 LEU A O 1
ATOM 746 N N . PRO A 1 91 ? -6.259 15.448 3.351 1.00 81.94 91 PRO A N 1
ATOM 747 C CA . PRO A 1 91 ? -7.095 14.677 2.433 1.00 81.94 91 PRO A CA 1
ATOM 748 C C . PRO A 1 91 ? -7.593 15.518 1.254 1.00 81.94 91 PRO A C 1
ATOM 750 O O . PRO A 1 91 ? -7.636 15.033 0.129 1.00 81.94 91 PRO A O 1
ATOM 753 N N . GLY A 1 92 ? -7.934 16.788 1.497 1.00 81.19 92 GLY A N 1
ATOM 754 C CA . GLY A 1 92 ? -8.399 17.699 0.454 1.00 81.19 92 GLY A CA 1
ATOM 755 C C . GLY A 1 92 ? -7.294 18.094 -0.524 1.00 81.19 92 GLY A C 1
ATOM 756 O O . GLY A 1 92 ? -7.535 18.135 -1.728 1.00 81.19 92 GLY A O 1
ATOM 757 N N . THR A 1 93 ? -6.077 18.354 -0.035 1.00 80.88 93 THR A N 1
ATOM 758 C CA . THR A 1 93 ? -4.940 18.690 -0.908 1.00 80.88 93 THR A CA 1
ATOM 759 C C . THR A 1 93 ? -4.502 17.506 -1.763 1.00 80.88 93 THR A C 1
ATOM 761 O O . THR A 1 93 ? -4.159 17.695 -2.925 1.00 80.88 93 THR A O 1
ATOM 764 N N . ILE A 1 94 ? -4.584 16.281 -1.244 1.00 76.81 94 ILE A N 1
ATOM 765 C CA . ILE A 1 94 ? -4.251 15.073 -2.009 1.00 76.81 94 ILE A CA 1
ATOM 766 C C . ILE A 1 94 ? -5.259 14.824 -3.112 1.00 76.81 94 ILE A C 1
ATOM 768 O O . ILE A 1 94 ? -4.846 14.623 -4.246 1.00 76.81 94 ILE A O 1
ATOM 772 N N . THR A 1 95 ? -6.558 14.924 -2.820 1.00 80.06 95 THR A N 1
ATOM 773 C CA . THR A 1 95 ? -7.582 14.811 -3.864 1.00 80.06 95 THR A CA 1
ATOM 774 C C . THR A 1 95 ? -7.338 15.843 -4.967 1.00 80.06 95 THR A C 1
ATOM 776 O O . THR A 1 95 ? -7.415 15.500 -6.139 1.00 80.06 95 THR A O 1
ATOM 779 N N . LYS A 1 96 ? -6.956 17.084 -4.621 1.00 81.25 96 LYS A N 1
ATOM 780 C CA . LYS A 1 96 ? -6.573 18.107 -5.613 1.00 81.25 96 LYS A CA 1
ATOM 781 C C . LYS A 1 96 ? -5.359 17.686 -6.456 1.00 81.25 96 LYS A C 1
ATOM 783 O O . LYS A 1 96 ? -5.390 17.853 -7.668 1.00 81.25 96 LYS A O 1
ATOM 788 N N . LEU A 1 97 ? -4.326 17.100 -5.851 1.00 73.25 97 LEU A N 1
ATOM 789 C CA . LEU A 1 97 ? -3.149 16.579 -6.569 1.00 73.25 97 LEU A CA 1
ATOM 790 C C . LEU A 1 97 ? -3.432 15.313 -7.402 1.00 73.25 97 LEU A C 1
ATOM 792 O O . LEU A 1 97 ? -2.642 14.966 -8.281 1.00 73.25 97 LEU A O 1
ATOM 796 N N . GLU A 1 98 ? -4.522 14.603 -7.109 1.00 71.56 98 GLU A N 1
ATOM 797 C CA . GLU A 1 98 ? -4.996 13.437 -7.863 1.00 71.56 98 GLU A CA 1
ATOM 798 C C . GLU A 1 98 ? -5.923 13.833 -9.027 1.00 71.56 98 GLU A C 1
ATOM 800 O O . GLU A 1 98 ? -6.071 13.067 -9.981 1.00 71.56 98 GLU A O 1
ATOM 805 N N . THR A 1 99 ? -6.535 15.026 -8.998 1.00 75.88 99 THR A N 1
ATOM 806 C CA . THR A 1 99 ? -7.369 15.489 -10.118 1.00 75.88 99 THR A CA 1
ATOM 807 C C . THR A 1 99 ? -6.550 15.679 -11.397 1.00 75.88 99 THR A C 1
ATOM 809 O O . THR A 1 99 ? -5.443 16.215 -11.392 1.00 75.88 99 THR A O 1
ATOM 812 N N . ARG A 1 100 ? -7.108 15.225 -12.524 1.00 70.44 100 ARG A N 1
ATOM 813 C CA . ARG A 1 100 ? -6.470 15.313 -13.846 1.00 70.44 100 ARG A CA 1
ATOM 814 C C . ARG A 1 100 ? -6.735 16.674 -14.488 1.00 70.44 100 ARG A C 1
ATOM 816 O O . ARG A 1 100 ? -7.792 17.259 -14.278 1.00 70.44 100 ARG A O 1
ATOM 823 N N . GLY A 1 101 ? -5.800 17.138 -15.318 1.00 71.12 101 GLY A N 1
ATOM 824 C CA . GLY A 1 101 ? -5.945 18.389 -16.075 1.00 71.12 101 GLY A CA 1
ATOM 825 C C . GLY A 1 101 ? -5.605 19.657 -15.288 1.00 71.12 101 GLY A C 1
ATOM 826 O O . GLY A 1 101 ? -5.861 20.760 -15.765 1.00 71.12 101 GLY A O 1
ATOM 827 N N . VAL A 1 102 ? -5.018 19.526 -14.096 1.00 77.62 102 VAL A N 1
ATOM 828 C CA . VAL A 1 102 ? -4.469 20.667 -13.354 1.00 77.62 102 VAL A CA 1
ATOM 829 C C . VAL A 1 102 ? -3.154 21.097 -14.007 1.00 77.62 102 VAL A C 1
ATOM 831 O O . VAL A 1 102 ? -2.378 20.255 -14.459 1.00 77.62 102 VAL A O 1
ATOM 834 N N . LEU A 1 103 ? -2.906 22.408 -14.076 1.00 82.88 103 LEU A N 1
ATOM 835 C CA . LEU A 1 103 ? -1.627 22.929 -14.561 1.00 82.88 103 LEU A CA 1
ATOM 836 C C . LEU A 1 103 ? -0.487 22.486 -13.635 1.00 82.88 103 LEU A C 1
ATOM 838 O O . LEU A 1 103 ? -0.673 22.363 -12.417 1.00 82.88 103 LEU A O 1
ATOM 842 N N . LEU A 1 104 ? 0.703 22.307 -14.209 1.00 78.69 104 LEU A N 1
ATOM 843 C CA . LEU A 1 104 ? 1.890 21.952 -13.437 1.00 78.69 104 LEU A CA 1
ATOM 844 C C . LEU A 1 104 ? 2.206 23.007 -12.365 1.00 78.69 104 LEU A C 1
ATOM 846 O O . LEU A 1 104 ? 2.421 22.631 -11.216 1.00 78.69 104 LEU A O 1
ATOM 850 N N . SER A 1 105 ? 2.117 24.298 -12.701 1.00 84.12 105 SER A N 1
ATOM 851 C CA . SER A 1 105 ? 2.365 25.415 -11.775 1.00 84.12 105 SER A CA 1
ATOM 852 C C . SER A 1 105 ? 1.488 25.341 -10.532 1.00 84.12 105 SER A C 1
ATOM 854 O O . SER A 1 105 ? 1.990 25.190 -9.424 1.00 84.12 105 SER A O 1
ATOM 856 N N . LYS A 1 106 ? 0.168 25.266 -10.731 1.00 84.19 106 LYS A N 1
ATOM 857 C CA . LYS A 1 106 ? -0.809 25.113 -9.643 1.00 84.19 106 LYS A CA 1
ATOM 858 C C . LYS A 1 106 ? -0.530 23.882 -8.784 1.00 84.19 106 LYS A C 1
ATOM 860 O O . LYS A 1 106 ? -0.767 23.893 -7.580 1.00 84.19 106 LYS A O 1
ATOM 865 N N . SER A 1 107 ? -0.057 22.800 -9.394 1.00 81.62 107 SER A N 1
ATOM 866 C CA . SER A 1 107 ? 0.250 21.565 -8.675 1.00 81.62 107 SER A CA 1
ATOM 867 C C . SER A 1 107 ? 1.528 21.701 -7.834 1.00 81.62 107 SER A C 1
ATOM 869 O O . SER A 1 107 ? 1.566 21.208 -6.706 1.00 81.62 107 SER A O 1
ATOM 871 N N . VAL A 1 108 ? 2.549 22.402 -8.341 1.00 83.06 108 VAL A N 1
ATOM 872 C CA . VAL A 1 108 ? 3.767 22.745 -7.588 1.00 83.06 108 VAL A CA 1
ATOM 873 C C . VAL A 1 108 ? 3.429 23.680 -6.424 1.00 83.06 108 VAL A C 1
ATOM 875 O O . VAL A 1 108 ? 3.865 23.424 -5.301 1.00 83.06 108 VAL A O 1
ATOM 878 N N . ASP A 1 109 ? 2.566 24.673 -6.645 1.00 86.94 109 ASP A N 1
ATOM 879 C CA . ASP A 1 109 ? 2.105 25.599 -5.605 1.00 86.94 109 ASP A CA 1
ATOM 880 C C . ASP A 1 109 ? 1.388 24.865 -4.471 1.00 86.94 109 ASP A C 1
ATOM 882 O O . ASP A 1 109 ? 1.594 25.159 -3.296 1.00 86.94 109 ASP A O 1
ATOM 886 N N . VAL A 1 110 ? 0.562 23.863 -4.790 1.00 83.56 110 VAL A N 1
ATOM 887 C CA . VAL A 1 110 ? -0.096 23.033 -3.769 1.00 83.56 110 VAL A CA 1
ATOM 888 C C . VAL A 1 110 ? 0.929 22.307 -2.897 1.00 83.56 110 VAL A C 1
ATOM 890 O O . VAL A 1 110 ? 0.733 22.233 -1.686 1.00 83.56 110 VAL A O 1
ATOM 893 N N . VAL A 1 111 ? 2.024 21.799 -3.467 1.00 82.25 111 VAL A N 1
ATOM 894 C CA . VAL A 1 111 ? 3.083 21.133 -2.690 1.00 82.25 111 VAL A CA 1
ATOM 895 C C . VAL A 1 111 ? 3.847 22.129 -1.818 1.00 82.25 111 VAL A C 1
ATOM 897 O O . VAL A 1 111 ? 4.079 21.839 -0.645 1.00 82.25 111 VAL A O 1
ATOM 900 N N . ASN A 1 112 ? 4.171 23.312 -2.343 1.00 86.25 112 ASN A N 1
ATOM 901 C CA . ASN A 1 112 ? 4.820 24.372 -1.565 1.00 86.25 112 ASN A CA 1
ATOM 902 C C . ASN A 1 112 ? 3.920 24.845 -0.408 1.00 86.25 112 ASN A C 1
ATOM 904 O O . ASN A 1 112 ? 4.372 24.958 0.727 1.00 86.25 112 ASN A O 1
ATOM 908 N N . ASN A 1 113 ? 2.617 24.999 -0.649 1.00 87.56 113 ASN A N 1
ATOM 909 C CA . ASN A 1 113 ? 1.638 25.328 0.390 1.00 87.56 113 ASN A CA 1
ATOM 910 C C . ASN A 1 113 ? 1.541 24.252 1.483 1.00 87.56 113 ASN A C 1
ATOM 912 O O . ASN A 1 113 ? 1.289 24.568 2.642 1.00 87.56 113 ASN A O 1
ATOM 916 N N . ILE A 1 114 ? 1.717 22.972 1.136 1.00 83.06 114 ILE A N 1
ATOM 917 C CA . ILE A 1 114 ? 1.768 21.894 2.132 1.00 83.06 114 ILE A CA 1
ATOM 918 C C . ILE A 1 114 ? 3.020 22.038 3.005 1.00 83.06 114 ILE A C 1
ATOM 920 O O . ILE A 1 114 ? 2.927 21.828 4.211 1.00 83.06 114 ILE A O 1
ATOM 924 N N . GLN A 1 115 ? 4.161 22.408 2.418 1.00 84.50 115 GLN A N 1
ATOM 925 C CA . GLN A 1 115 ? 5.392 22.641 3.169 1.00 84.50 115 GLN A CA 1
ATOM 926 C C . GLN A 1 115 ? 5.213 23.772 4.191 1.00 84.50 115 GLN A C 1
ATOM 928 O O . GLN A 1 115 ? 5.451 23.544 5.373 1.00 84.50 115 GLN A O 1
ATOM 933 N N . ILE A 1 116 ? 4.684 24.923 3.760 1.00 88.00 116 ILE A N 1
ATOM 934 C CA . ILE A 1 116 ? 4.406 26.075 4.637 1.00 88.00 116 ILE A CA 1
ATOM 935 C C . ILE A 1 116 ? 3.493 25.658 5.799 1.00 88.00 116 ILE A C 1
ATOM 937 O O . ILE A 1 116 ? 3.815 25.864 6.965 1.00 88.00 116 ILE A O 1
ATOM 941 N N . LYS A 1 117 ? 2.395 24.950 5.507 1.00 85.44 117 LYS A N 1
ATOM 942 C CA . LYS A 1 117 ? 1.474 24.467 6.549 1.00 85.44 117 LYS A CA 1
ATOM 943 C C . LYS A 1 117 ? 2.109 23.474 7.518 1.00 85.44 117 LYS A C 1
ATOM 945 O O . LYS A 1 117 ? 1.678 23.383 8.662 1.00 85.44 117 LYS A O 1
ATOM 950 N N . HIS A 1 118 ? 3.094 22.693 7.079 1.00 79.94 118 HIS A N 1
ATOM 951 C CA . HIS A 1 118 ? 3.835 21.808 7.977 1.00 79.94 118 HIS A CA 1
ATOM 952 C C . HIS A 1 118 ? 4.822 22.568 8.866 1.00 79.94 118 HIS A C 1
ATOM 954 O O . HIS A 1 118 ? 5.048 22.129 9.992 1.00 79.94 118 HIS A O 1
ATOM 960 N N . GLU A 1 119 ? 5.377 23.680 8.389 1.00 84.19 119 GLU A N 1
ATOM 961 C CA . GLU A 1 119 ? 6.241 24.574 9.169 1.00 84.19 119 GLU A CA 1
ATOM 962 C C . GLU A 1 119 ? 5.440 25.344 10.235 1.00 84.19 119 GLU A C 1
ATOM 964 O O . GLU A 1 119 ? 5.924 25.521 11.350 1.00 84.19 119 GLU A O 1
ATOM 969 N N . GLU A 1 120 ? 4.182 25.696 9.948 1.00 85.75 120 GLU A N 1
ATOM 970 C CA . GLU A 1 120 ? 3.242 26.316 10.901 1.00 85.75 120 GLU A CA 1
ATOM 971 C C . GLU A 1 120 ? 2.768 25.360 12.020 1.00 85.75 120 GLU A C 1
ATOM 973 O O . GLU A 1 120 ? 2.239 25.795 13.046 1.00 85.75 120 GLU A O 1
ATOM 978 N N . CYS A 1 121 ? 2.919 24.042 11.845 1.00 81.75 121 CYS A N 1
ATOM 979 C CA . CYS A 1 121 ? 2.436 23.052 12.807 1.00 81.75 121 CYS A CA 1
ATOM 980 C C . CYS A 1 121 ? 3.383 22.906 14.011 1.00 81.75 121 CYS A C 1
ATOM 982 O O . CYS A 1 121 ? 4.492 22.380 13.900 1.00 81.75 121 CYS A O 1
ATOM 984 N N . ASN A 1 122 ? 2.893 23.221 15.212 1.00 76.38 122 ASN A N 1
ATOM 985 C CA . ASN A 1 122 ? 3.686 23.110 16.438 1.00 76.38 122 ASN A CA 1
ATOM 986 C C . ASN A 1 122 ? 3.530 21.739 17.124 1.00 76.38 122 ASN A C 1
ATOM 988 O O . ASN A 1 122 ? 2.426 21.218 17.298 1.00 76.38 122 ASN A O 1
ATOM 992 N N . GLY A 1 123 ? 4.648 21.143 17.557 1.00 79.62 123 GLY A N 1
ATOM 993 C CA . GLY A 1 123 ? 4.670 19.943 18.404 1.00 79.62 123 GLY A CA 1
ATOM 994 C C . GLY A 1 123 ? 5.795 18.956 18.084 1.00 79.62 123 GLY A C 1
ATOM 995 O O . GLY A 1 123 ? 6.360 18.958 16.994 1.00 79.62 123 GLY A O 1
ATOM 996 N N . LYS A 1 124 ? 6.109 18.064 19.037 1.00 76.44 124 LYS A N 1
ATOM 997 C CA . LYS A 1 124 ? 7.122 17.002 18.848 1.00 76.44 124 LYS A CA 1
ATOM 998 C C . LYS A 1 124 ? 6.782 16.104 17.655 1.00 76.44 124 LYS A C 1
ATOM 1000 O O . LYS A 1 124 ? 7.660 15.731 16.885 1.00 76.44 124 LYS A O 1
ATOM 1005 N N . ILE A 1 125 ? 5.495 15.800 17.491 1.00 72.25 125 ILE A N 1
ATOM 1006 C CA . ILE A 1 125 ? 4.991 14.968 16.399 1.00 72.25 125 ILE A CA 1
ATOM 1007 C C . ILE A 1 125 ? 5.122 15.713 15.074 1.00 72.25 125 ILE A C 1
ATOM 1009 O O . ILE A 1 125 ? 5.687 15.141 14.152 1.00 72.25 125 ILE A O 1
ATOM 1013 N N . ALA A 1 126 ? 4.683 16.977 15.004 1.00 75.88 126 ALA A N 1
ATOM 1014 C CA . ALA A 1 126 ? 4.775 17.822 13.811 1.00 75.88 126 ALA A CA 1
ATOM 1015 C C . ALA A 1 126 ? 6.214 17.946 13.274 1.00 75.88 126 ALA A C 1
ATOM 1017 O O . ALA A 1 126 ? 6.435 17.744 12.081 1.00 75.88 126 ALA A O 1
ATOM 1018 N N . LYS A 1 127 ? 7.199 18.150 14.162 1.00 80.38 127 LYS A N 1
ATOM 1019 C CA . LYS A 1 127 ? 8.628 18.195 13.798 1.00 80.38 127 LYS A CA 1
ATOM 1020 C C . LYS A 1 127 ? 9.099 16.910 13.110 1.00 80.38 127 LYS A C 1
ATOM 1022 O O . LYS A 1 127 ? 9.695 16.972 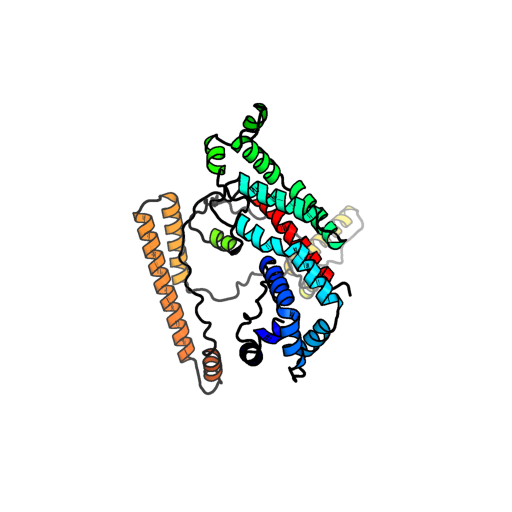12.042 1.00 80.38 127 LYS A O 1
ATOM 1027 N N . LEU A 1 128 ? 8.736 15.740 13.645 1.00 76.62 128 LEU A N 1
ATOM 1028 C CA . LEU A 1 128 ? 9.067 14.451 13.018 1.00 76.62 128 LEU A CA 1
ATOM 1029 C C . LEU A 1 128 ? 8.451 14.297 11.617 1.00 76.62 128 LEU A C 1
ATOM 1031 O O . LEU A 1 128 ? 9.030 13.636 10.749 1.00 76.62 128 LEU A O 1
ATOM 1035 N N . ILE A 1 129 ? 7.272 14.886 11.385 1.00 75.44 129 ILE A N 1
ATOM 1036 C CA . ILE A 1 129 ? 6.628 14.890 10.062 1.00 75.44 129 ILE A CA 1
ATOM 1037 C C . ILE A 1 129 ? 7.413 15.760 9.102 1.00 75.44 129 ILE A C 1
ATOM 1039 O O . ILE A 1 129 ? 7.695 15.313 7.995 1.00 75.44 129 ILE A O 1
ATOM 1043 N N . LEU A 1 130 ? 7.758 16.974 9.529 1.00 80.19 130 LEU A N 1
ATOM 1044 C CA . LEU A 1 130 ? 8.489 17.941 8.723 1.00 80.19 130 LEU A CA 1
ATOM 1045 C C . LEU A 1 130 ? 9.873 17.398 8.339 1.00 80.19 130 LEU A C 1
ATOM 1047 O O . LEU A 1 130 ? 10.242 17.407 7.166 1.00 80.19 130 LEU A O 1
ATOM 1051 N N . ASP A 1 131 ? 10.591 16.787 9.282 1.00 80.88 131 ASP A N 1
ATOM 1052 C CA . ASP A 1 131 ? 11.884 16.148 9.012 1.00 80.88 131 ASP A CA 1
ATOM 1053 C C . ASP A 1 131 ? 11.758 15.030 7.977 1.00 80.88 131 ASP A C 1
ATOM 1055 O O . ASP A 1 131 ? 12.588 14.879 7.070 1.00 80.88 131 ASP A O 1
ATOM 1059 N N . LYS A 1 132 ? 10.687 14.232 8.072 1.00 76.56 132 LYS A N 1
ATOM 1060 C CA . LYS A 1 132 ? 10.418 13.224 7.053 1.00 76.56 132 LYS A CA 1
ATOM 1061 C C . LYS A 1 132 ? 10.072 13.867 5.717 1.00 76.56 132 LYS A C 1
ATOM 1063 O O . LYS A 1 132 ? 10.586 13.395 4.702 1.00 76.56 132 LYS A O 1
ATOM 1068 N N . PHE A 1 133 ? 9.210 14.880 5.720 1.00 76.50 133 PHE A N 1
ATOM 1069 C CA . PHE A 1 133 ? 8.769 15.610 4.538 1.00 76.50 133 PHE A CA 1
ATOM 1070 C C . PHE A 1 133 ? 9.993 16.071 3.741 1.00 76.50 133 PHE A C 1
ATOM 1072 O O . PHE A 1 133 ? 10.186 15.663 2.591 1.00 76.50 133 PHE A O 1
ATOM 1079 N N . ASN A 1 134 ? 10.908 16.756 4.423 1.00 80.38 134 ASN A N 1
ATOM 1080 C CA . ASN A 1 134 ? 12.157 17.260 3.865 1.00 80.38 134 ASN A CA 1
ATOM 1081 C C . ASN A 1 134 ? 13.068 16.134 3.361 1.00 80.38 134 ASN A C 1
ATOM 1083 O O . ASN A 1 134 ? 13.553 16.182 2.230 1.00 80.38 134 ASN A O 1
ATOM 1087 N N . LYS A 1 135 ? 13.238 15.054 4.136 1.00 78.56 135 LYS A N 1
ATOM 1088 C CA . LYS A 1 135 ? 14.046 13.886 3.733 1.00 78.56 135 LYS A CA 1
ATOM 1089 C C . LYS A 1 135 ? 13.496 13.163 2.503 1.00 78.56 135 LYS A C 1
ATOM 1091 O O . LYS A 1 135 ? 14.245 12.519 1.768 1.00 78.56 135 LYS A O 1
ATOM 1096 N N . VAL A 1 136 ? 12.182 13.183 2.308 1.00 72.94 136 VAL A N 1
ATOM 1097 C CA . VAL A 1 136 ? 11.527 12.564 1.154 1.00 72.94 136 VAL A CA 1
ATOM 1098 C C . VAL A 1 136 ? 11.704 13.411 -0.102 1.00 72.94 136 VAL A C 1
ATOM 1100 O O . VAL A 1 136 ? 11.898 12.850 -1.185 1.00 72.94 136 VAL A O 1
ATOM 1103 N N . ILE A 1 137 ? 11.633 14.732 0.045 1.00 72.88 137 ILE A N 1
ATOM 1104 C CA . ILE A 1 137 ? 11.841 15.674 -1.051 1.00 72.88 137 ILE A CA 1
ATOM 1105 C C . ILE A 1 137 ? 13.305 15.672 -1.489 1.00 72.88 137 ILE A C 1
ATOM 1107 O O . ILE A 1 137 ? 13.569 15.496 -2.674 1.00 72.88 137 ILE A O 1
ATOM 1111 N N . SER A 1 138 ? 14.256 15.742 -0.553 1.00 77.75 138 SER A N 1
ATOM 1112 C CA . SER A 1 138 ? 15.691 15.781 -0.877 1.00 77.75 138 SER A CA 1
ATOM 1113 C C . SER A 1 138 ? 16.206 14.507 -1.551 1.00 77.75 138 SER A C 1
ATOM 1115 O O . SER A 1 138 ? 17.106 14.543 -2.382 1.00 77.75 138 SER A O 1
ATOM 1117 N N . LYS A 1 139 ? 15.609 13.347 -1.256 1.00 75.44 139 LYS A N 1
ATOM 1118 C CA . LYS A 1 139 ? 15.944 12.088 -1.945 1.00 75.44 139 LYS A CA 1
ATOM 1119 C C . LYS A 1 139 ? 15.428 12.024 -3.380 1.00 75.44 139 LYS A C 1
ATOM 1121 O O . LYS A 1 139 ? 15.799 11.114 -4.127 1.00 75.44 139 LYS A O 1
ATOM 1126 N N . ASN A 1 140 ? 14.529 12.924 -3.755 1.00 72.75 140 ASN A N 1
ATOM 1127 C CA . ASN A 1 140 ? 13.779 12.825 -4.984 1.00 72.75 140 ASN A CA 1
ATOM 1128 C C . ASN A 1 140 ? 14.313 13.762 -6.070 1.00 72.75 140 ASN A C 1
ATOM 1130 O O . ASN A 1 140 ? 13.758 14.828 -6.314 1.00 72.75 140 ASN A O 1
ATOM 1134 N N . LYS A 1 141 ? 15.318 13.291 -6.813 1.00 72.06 141 LYS A N 1
ATOM 1135 C CA . LYS A 1 141 ? 15.890 14.012 -7.968 1.00 72.06 141 LYS A CA 1
ATOM 1136 C C . LYS A 1 141 ? 14.847 14.421 -9.021 1.00 72.06 141 LYS A C 1
ATOM 1138 O O . LYS A 1 141 ? 15.017 15.400 -9.729 1.00 72.06 141 LYS A O 1
ATOM 1143 N N . GLY A 1 142 ? 13.746 13.672 -9.136 1.00 68.38 142 GLY A N 1
ATOM 1144 C CA . GLY A 1 142 ? 12.682 13.993 -10.089 1.00 68.38 142 GLY A CA 1
ATOM 1145 C C . GLY A 1 142 ? 11.875 15.235 -9.704 1.00 68.38 142 GLY A C 1
ATOM 1146 O O . GLY A 1 142 ? 11.321 15.887 -10.581 1.00 68.38 142 GLY A O 1
ATOM 1147 N N . TRP A 1 143 ? 11.822 15.577 -8.415 1.00 74.06 143 TRP A N 1
ATOM 1148 C CA . TRP A 1 143 ? 11.163 16.794 -7.943 1.00 74.06 143 TRP A CA 1
ATOM 1149 C C . TRP A 1 143 ? 11.929 18.052 -8.360 1.00 74.06 143 TRP A C 1
ATOM 1151 O O . TRP A 1 143 ? 11.317 19.016 -8.810 1.00 74.06 143 TRP A O 1
ATOM 1161 N N . GLU A 1 144 ? 13.261 18.016 -8.288 1.00 72.00 144 GLU A N 1
ATOM 1162 C CA . GLU A 1 144 ? 14.127 19.099 -8.772 1.00 72.00 144 GLU A CA 1
ATOM 1163 C C . GLU A 1 144 ? 13.943 19.320 -10.276 1.00 72.00 144 GLU A C 1
ATOM 1165 O O . GLU A 1 144 ? 13.734 20.449 -10.710 1.00 72.00 144 GLU A O 1
ATOM 1170 N N . ASN A 1 145 ? 13.893 18.243 -11.065 1.00 75.62 145 ASN A N 1
ATOM 1171 C CA . ASN A 1 145 ? 13.630 18.338 -12.502 1.00 75.62 145 ASN A CA 1
ATOM 1172 C C . ASN A 1 145 ? 12.249 18.942 -12.802 1.00 75.62 145 ASN A C 1
ATOM 1174 O O . ASN A 1 145 ? 12.126 19.771 -13.696 1.00 75.62 145 ASN A O 1
ATOM 1178 N N . ILE A 1 146 ? 11.209 18.560 -12.051 1.00 75.50 146 ILE A N 1
ATOM 1179 C CA . ILE A 1 146 ? 9.863 19.137 -12.205 1.00 75.50 146 ILE A CA 1
ATOM 1180 C C . ILE A 1 146 ? 9.866 20.632 -11.872 1.00 75.50 146 ILE A C 1
ATOM 1182 O O . ILE A 1 146 ? 9.217 21.399 -12.576 1.00 75.50 146 ILE A O 1
ATOM 1186 N N . LYS A 1 147 ? 10.610 21.058 -10.843 1.00 78.50 147 LYS A N 1
ATOM 1187 C CA . LYS A 1 147 ? 10.768 22.480 -10.511 1.00 78.50 147 LYS A CA 1
ATOM 1188 C C . LYS A 1 147 ? 11.446 23.254 -11.639 1.00 78.50 147 LYS A C 1
ATOM 1190 O O . LYS A 1 147 ? 10.913 24.283 -12.035 1.00 78.50 147 LYS A O 1
ATOM 1195 N N . LYS A 1 148 ? 12.537 22.725 -12.203 1.00 79.00 148 LYS A N 1
ATOM 1196 C CA . LYS A 1 148 ? 13.211 23.323 -13.369 1.00 79.00 148 LYS A CA 1
ATOM 1197 C C . LYS A 1 148 ? 12.262 23.456 -14.561 1.00 79.00 148 LYS A C 1
ATOM 1199 O O . LYS A 1 148 ? 12.146 24.518 -15.154 1.00 79.00 148 LYS A O 1
ATOM 1204 N N . ILE A 1 149 ? 11.517 22.395 -14.872 1.00 75.25 149 ILE A N 1
ATOM 1205 C CA . ILE A 1 149 ? 10.537 22.402 -15.969 1.00 75.25 149 ILE A CA 1
ATOM 1206 C C . ILE A 1 149 ? 9.419 23.413 -15.696 1.00 75.25 149 ILE A C 1
ATOM 1208 O O . ILE A 1 149 ? 9.000 24.121 -16.605 1.00 75.25 149 ILE A O 1
ATOM 1212 N N . ASN A 1 150 ? 8.956 23.526 -14.451 1.00 81.62 150 ASN A N 1
ATOM 1213 C CA . ASN A 1 150 ? 7.963 24.524 -14.071 1.00 81.62 150 ASN A CA 1
ATOM 1214 C C . ASN A 1 150 ? 8.493 25.960 -14.227 1.00 81.62 150 ASN A C 1
ATOM 1216 O O . ASN A 1 150 ? 7.762 26.805 -14.725 1.00 81.62 150 ASN A O 1
ATOM 1220 N N . GLN A 1 151 ? 9.755 26.224 -13.874 1.00 81.62 151 GLN A N 1
ATOM 1221 C CA . GLN A 1 151 ? 10.396 27.531 -14.080 1.00 81.62 151 GLN A CA 1
ATOM 1222 C C . GLN A 1 151 ? 10.471 27.894 -15.568 1.00 81.62 151 GLN A C 1
ATOM 1224 O O . GLN A 1 151 ? 10.099 29.002 -15.942 1.00 81.62 151 GLN A O 1
ATOM 1229 N N . VAL A 1 152 ? 10.845 26.941 -16.431 1.00 80.56 152 VAL A N 1
ATOM 1230 C CA . VAL A 1 152 ? 10.837 27.131 -17.894 1.00 80.56 152 VAL A CA 1
ATOM 1231 C C . VAL A 1 152 ? 9.420 27.423 -18.407 1.00 80.56 152 VAL A C 1
ATOM 1233 O O . VAL A 1 152 ? 9.230 28.309 -19.231 1.00 80.56 152 VAL A O 1
ATOM 1236 N N . LEU A 1 153 ? 8.405 26.712 -17.901 1.00 77.81 153 LEU A N 1
ATOM 1237 C CA . LEU A 1 153 ? 7.008 26.893 -18.319 1.00 77.81 153 LEU A CA 1
ATOM 1238 C C . LEU A 1 153 ? 6.377 28.210 -17.841 1.00 77.81 153 LEU A C 1
ATOM 1240 O O . LEU A 1 153 ? 5.435 28.683 -18.477 1.00 77.81 153 LEU A O 1
ATOM 1244 N N . ILE A 1 154 ? 6.850 28.770 -16.725 1.00 81.81 154 ILE A N 1
ATOM 1245 C CA . ILE A 1 154 ? 6.426 30.082 -16.207 1.00 81.81 154 ILE A CA 1
ATOM 1246 C C . ILE A 1 154 ? 7.222 31.217 -16.881 1.00 81.81 154 ILE A C 1
ATOM 1248 O O . ILE A 1 154 ? 6.733 32.342 -16.945 1.00 81.81 154 ILE A O 1
ATOM 1252 N N . GLY A 1 155 ? 8.390 30.910 -17.460 1.00 75.56 155 GLY A N 1
ATOM 1253 C CA . GLY A 1 155 ? 9.263 31.870 -18.141 1.00 75.56 155 GLY A CA 1
ATOM 1254 C C . GLY A 1 155 ? 10.333 32.491 -17.236 1.00 75.56 155 GLY A C 1
ATOM 1255 O O . GLY A 1 155 ? 10.830 33.567 -17.540 1.00 75.56 155 GLY A O 1
ATOM 1256 N N . GLU A 1 156 ? 10.683 31.836 -16.124 1.00 71.06 156 GLU A N 1
ATOM 1257 C CA . GLU A 1 156 ? 11.609 32.355 -15.101 1.00 71.06 156 GLU A CA 1
ATOM 1258 C C . GLU A 1 156 ? 13.086 31.938 -15.300 1.00 71.06 156 GLU A C 1
ATOM 1260 O O . GLU A 1 156 ? 13.936 32.310 -14.494 1.00 71.06 156 GLU A O 1
ATOM 1265 N N . THR A 1 157 ? 13.443 31.167 -16.337 1.00 59.72 157 THR A N 1
ATOM 1266 C CA . THR A 1 157 ? 14.838 30.720 -16.563 1.00 59.72 157 THR A CA 1
ATOM 1267 C C . THR A 1 157 ? 15.643 31.654 -17.473 1.00 59.72 157 THR A C 1
ATOM 1269 O O . THR A 1 157 ? 15.219 31.913 -18.596 1.00 59.72 157 THR A O 1
ATOM 1272 N N . THR A 1 158 ? 16.840 32.064 -17.023 1.00 52.00 158 THR A N 1
ATOM 1273 C CA . THR A 1 158 ? 17.803 32.938 -17.734 1.00 52.00 158 THR A CA 1
ATOM 1274 C C . THR A 1 158 ? 19.120 32.264 -18.157 1.00 52.00 158 THR A C 1
ATOM 1276 O O . THR A 1 158 ? 19.995 32.959 -18.659 1.00 52.00 158 THR A O 1
ATOM 1279 N N . ASN A 1 159 ? 19.313 30.953 -17.958 1.00 56.22 159 ASN A N 1
ATOM 1280 C CA . ASN A 1 159 ? 20.594 30.299 -18.272 1.00 56.22 159 ASN A CA 1
ATOM 1281 C C . ASN A 1 159 ? 20.402 29.175 -19.305 1.00 56.22 159 ASN A C 1
ATOM 1283 O O . ASN A 1 159 ? 19.846 28.121 -18.987 1.00 56.22 159 ASN A O 1
ATOM 1287 N N . ASP A 1 160 ? 20.889 29.416 -20.524 1.00 51.34 160 ASP A N 1
ATOM 1288 C CA . ASP A 1 160 ? 20.752 28.563 -21.716 1.00 51.34 160 ASP A CA 1
ATOM 1289 C C . ASP A 1 160 ? 21.414 27.170 -21.592 1.00 51.34 160 ASP A C 1
ATOM 1291 O O . ASP A 1 160 ? 21.046 26.233 -22.305 1.00 51.34 160 ASP A O 1
ATOM 1295 N N . ASP A 1 161 ? 22.338 26.984 -20.644 1.00 52.56 161 ASP A N 1
ATOM 1296 C CA . ASP A 1 161 ? 23.146 25.759 -20.529 1.00 52.56 161 ASP A CA 1
ATOM 1297 C C . ASP A 1 161 ? 22.390 24.536 -19.968 1.00 52.56 161 ASP A C 1
ATOM 1299 O O . ASP A 1 161 ? 22.758 23.393 -20.250 1.00 52.56 161 ASP A O 1
ATOM 1303 N N . ASP A 1 162 ? 21.303 24.725 -19.211 1.00 48.66 162 ASP A N 1
ATOM 1304 C CA . ASP A 1 162 ? 20.633 23.625 -18.489 1.00 48.66 162 ASP A CA 1
ATOM 1305 C C . ASP A 1 162 ? 19.580 22.880 -19.344 1.00 48.66 162 ASP A C 1
ATOM 1307 O O . ASP A 1 162 ? 19.119 21.796 -18.976 1.00 48.66 162 ASP A O 1
ATOM 1311 N N . LEU A 1 163 ? 19.221 23.428 -20.513 1.00 51.03 163 LEU A N 1
ATOM 1312 C CA . LEU A 1 163 ? 18.270 22.817 -21.452 1.00 51.03 163 LEU A CA 1
ATOM 1313 C C . LEU A 1 163 ? 18.901 21.638 -22.216 1.00 51.03 163 LEU A C 1
ATOM 1315 O O . LEU A 1 163 ? 18.233 20.639 -22.484 1.00 51.03 163 LEU A O 1
ATOM 1319 N N . SER A 1 164 ? 20.206 21.722 -22.490 1.00 50.06 164 SER A N 1
ATOM 1320 C CA . SER A 1 164 ? 20.983 20.730 -23.250 1.00 50.06 164 SER A CA 1
ATOM 1321 C C . SER A 1 164 ? 21.306 19.445 -22.467 1.00 50.06 164 SER A C 1
ATOM 1323 O O . SER A 1 164 ? 21.539 18.391 -23.061 1.00 50.06 164 SER A O 1
ATOM 1325 N N . SER A 1 165 ? 21.285 19.502 -21.129 1.00 49.59 165 SER A N 1
ATOM 1326 C CA . SER A 1 165 ? 21.626 18.375 -20.243 1.00 49.59 165 SER A CA 1
ATOM 1327 C C . SER A 1 165 ? 20.463 17.399 -20.017 1.00 49.59 165 SER A C 1
ATOM 1329 O O . SER A 1 165 ? 20.651 16.263 -19.562 1.00 49.59 165 SER A O 1
ATOM 1331 N N . SER A 1 166 ? 19.241 17.816 -20.354 1.00 47.53 166 SER A N 1
ATOM 1332 C CA . SER A 1 166 ? 18.059 16.971 -20.303 1.00 47.53 166 SER A CA 1
ATOM 1333 C C . SER A 1 166 ? 17.768 16.437 -21.706 1.00 47.53 166 SER A C 1
ATOM 1335 O O . SER A 1 166 ? 17.602 17.194 -22.652 1.00 47.53 166 SER A O 1
ATOM 1337 N N . ASN A 1 167 ? 17.692 15.116 -21.868 1.00 47.34 167 ASN A N 1
ATOM 1338 C CA . ASN A 1 167 ? 17.318 14.448 -23.128 1.00 47.34 167 ASN A CA 1
ATOM 1339 C C . ASN A 1 167 ? 15.839 14.704 -23.537 1.00 47.34 167 ASN A C 1
ATOM 1341 O O . ASN A 1 167 ? 15.142 13.788 -23.981 1.00 47.34 167 ASN A O 1
ATOM 1345 N N . LEU A 1 168 ? 15.302 15.905 -23.311 1.00 53.59 168 LEU A N 1
ATOM 1346 C CA . LEU A 1 168 ? 13.909 16.271 -23.524 1.00 53.59 168 LEU A CA 1
ATOM 1347 C C . LEU A 1 168 ? 13.790 17.131 -24.788 1.00 53.59 168 LEU A C 1
ATOM 1349 O O . LEU A 1 168 ? 14.173 18.291 -24.807 1.00 53.59 168 LEU A O 1
ATOM 1353 N N . ASN A 1 169 ? 13.208 16.546 -25.838 1.00 57.56 169 ASN A N 1
ATOM 1354 C CA . ASN A 1 169 ? 12.731 17.267 -27.022 1.00 57.56 169 ASN A CA 1
ATOM 1355 C C . ASN A 1 169 ? 11.780 18.423 -26.621 1.00 57.56 169 ASN A C 1
ATOM 1357 O O . ASN A 1 169 ? 11.042 18.279 -25.644 1.00 57.56 169 ASN A O 1
ATOM 1361 N N . LEU A 1 170 ? 11.742 19.525 -27.378 1.00 59.75 170 LEU A N 1
ATOM 1362 C CA . LEU A 1 170 ? 10.883 20.697 -27.125 1.00 59.75 170 LEU A CA 1
ATOM 1363 C C . LEU A 1 170 ? 9.406 20.297 -26.937 1.00 59.75 170 LEU A C 1
ATOM 1365 O O . LEU A 1 170 ? 8.742 20.750 -26.003 1.00 59.75 170 LEU A O 1
ATOM 1369 N N . ASP A 1 171 ? 8.935 19.337 -27.736 1.00 59.38 171 ASP A N 1
ATOM 1370 C CA . ASP A 1 171 ? 7.590 18.753 -27.637 1.00 59.38 171 ASP A CA 1
ATOM 1371 C C . ASP A 1 171 ? 7.288 18.149 -26.253 1.00 59.38 171 ASP A C 1
ATOM 1373 O O . ASP A 1 171 ? 6.148 18.180 -25.779 1.00 59.38 171 ASP A O 1
ATOM 1377 N N . ASN A 1 172 ? 8.307 17.629 -25.561 1.00 63.91 172 ASN A N 1
ATOM 1378 C CA . ASN A 1 172 ? 8.144 17.067 -24.225 1.00 63.91 172 ASN A CA 1
ATOM 1379 C C . ASN A 1 172 ? 7.853 18.161 -23.190 1.00 63.91 172 ASN A C 1
ATOM 1381 O O . ASN A 1 172 ? 7.014 17.937 -22.320 1.00 63.91 172 ASN A O 1
ATOM 1385 N N . TYR A 1 173 ? 8.458 19.346 -23.298 1.00 66.19 173 TYR A N 1
ATOM 1386 C CA . TYR A 1 173 ? 8.177 20.466 -22.391 1.00 66.19 173 TYR A CA 1
ATOM 1387 C C . TYR A 1 173 ? 6.735 20.960 -22.534 1.00 66.19 173 TYR A C 1
ATOM 1389 O O . TYR A 1 173 ? 6.024 21.086 -21.535 1.00 66.19 173 TYR A O 1
ATOM 1397 N N . LEU A 1 174 ? 6.259 21.139 -23.771 1.00 68.94 174 LEU A N 1
ATOM 1398 C CA . LEU A 1 174 ? 4.862 21.500 -24.038 1.00 68.94 174 LEU A CA 1
ATOM 1399 C C . LEU A 1 174 ? 3.889 20.439 -23.505 1.00 68.94 174 LEU A C 1
ATOM 1401 O O . LEU A 1 174 ? 2.877 20.779 -22.885 1.00 68.94 174 LEU A O 1
ATOM 1405 N N . SER A 1 175 ? 4.221 19.153 -23.667 1.00 66.88 175 SER A N 1
ATOM 1406 C CA . SER A 1 175 ? 3.402 18.049 -23.147 1.00 66.88 175 SER A CA 1
ATOM 1407 C C . SER A 1 175 ? 3.308 18.023 -21.612 1.00 66.88 175 SER A C 1
ATOM 1409 O O . SER A 1 175 ? 2.371 17.446 -21.056 1.00 66.88 175 SER A O 1
ATOM 1411 N N . MET A 1 176 ? 4.236 18.685 -20.910 1.00 69.12 176 MET A N 1
ATOM 1412 C CA . MET A 1 176 ? 4.285 18.722 -19.447 1.00 69.12 176 MET A CA 1
ATOM 1413 C C . MET A 1 176 ? 3.425 19.811 -18.800 1.00 69.12 176 MET A C 1
ATOM 1415 O O . MET A 1 176 ? 3.241 19.781 -17.584 1.00 69.12 176 MET A O 1
ATOM 1419 N N . LYS A 1 177 ? 2.810 20.709 -19.581 1.00 75.69 177 LYS A N 1
ATOM 1420 C CA . LYS A 1 177 ? 1.944 21.789 -19.067 1.00 75.69 177 LYS A CA 1
ATOM 1421 C C . LYS A 1 177 ? 0.820 21.297 -18.142 1.00 75.69 177 LYS A C 1
ATOM 1423 O O . LYS A 1 177 ? 0.485 21.967 -17.165 1.00 75.69 177 LYS A O 1
ATOM 1428 N N . TYR A 1 178 ? 0.269 20.120 -18.436 1.00 74.12 178 TYR A N 1
ATOM 1429 C CA . TYR A 1 178 ? -0.803 19.470 -17.668 1.00 74.12 178 TYR A CA 1
ATOM 1430 C C . TYR A 1 178 ? -0.370 18.117 -17.084 1.00 74.12 178 TYR A C 1
ATOM 1432 O O . TYR A 1 178 ? -1.211 17.258 -16.801 1.00 74.12 178 TYR A O 1
ATOM 1440 N N . ALA A 1 179 ? 0.940 17.886 -16.949 1.00 69.06 179 ALA A N 1
ATOM 1441 C CA . ALA A 1 179 ? 1.446 16.632 -16.411 1.00 69.06 179 ALA A CA 1
ATOM 1442 C C . ALA A 1 179 ? 1.097 16.504 -14.917 1.00 69.06 179 ALA A C 1
ATOM 1444 O O . ALA A 1 179 ? 1.405 17.405 -14.132 1.00 69.06 179 ALA A O 1
ATOM 1445 N N . PRO A 1 180 ? 0.495 15.380 -14.488 1.00 65.81 180 PRO A N 1
ATOM 1446 C CA . PRO A 1 180 ? 0.232 15.150 -13.078 1.00 65.81 180 PRO A CA 1
ATOM 1447 C C . PRO A 1 180 ? 1.547 14.902 -12.325 1.00 65.81 180 PRO A C 1
ATOM 1449 O O . PRO A 1 180 ? 2.392 14.114 -12.752 1.00 65.81 180 PRO A O 1
ATOM 1452 N N . ILE A 1 181 ? 1.702 15.540 -11.161 1.00 68.38 181 ILE A N 1
ATOM 1453 C CA . ILE A 1 181 ? 2.850 15.320 -10.256 1.00 68.38 181 ILE A CA 1
ATOM 1454 C C . ILE A 1 181 ? 2.761 13.936 -9.592 1.00 68.38 181 ILE A C 1
ATOM 1456 O O . ILE A 1 181 ? 3.769 13.327 -9.224 1.00 68.38 181 ILE A O 1
ATOM 1460 N N . THR A 1 182 ? 1.543 13.410 -9.452 1.00 63.38 182 THR A N 1
ATOM 1461 C CA . THR A 1 182 ? 1.275 12.068 -8.941 1.00 63.38 182 THR A CA 1
ATOM 1462 C C . THR A 1 182 ? 1.235 11.071 -10.104 1.00 63.38 182 THR A C 1
ATOM 1464 O O . THR A 1 182 ? 0.631 11.301 -11.145 1.00 63.38 182 THR A O 1
ATOM 1467 N N . SER A 1 183 ? 1.930 9.942 -9.974 1.00 48.41 183 SER A N 1
ATOM 1468 C CA . SER A 1 183 ? 2.160 9.047 -11.118 1.00 48.41 183 SER A CA 1
ATOM 1469 C C . SER A 1 183 ? 1.061 8.008 -11.365 1.00 48.41 183 SER A C 1
ATOM 1471 O O . SER A 1 183 ? 1.127 7.292 -12.361 1.00 48.41 183 SER A O 1
ATOM 1473 N N . VAL A 1 184 ? 0.156 7.788 -10.407 1.00 47.56 184 VAL A N 1
ATOM 1474 C CA . VAL A 1 184 ? -0.877 6.742 -10.463 1.00 47.56 184 VAL A CA 1
ATOM 1475 C C . VAL A 1 184 ? -2.032 7.160 -9.555 1.00 47.56 184 VAL A C 1
ATOM 1477 O O . VAL A 1 184 ? -1.792 7.457 -8.384 1.00 47.56 184 VAL A O 1
ATOM 1480 N N . ASP A 1 185 ? -3.269 7.091 -10.058 1.00 41.31 185 ASP A N 1
ATOM 1481 C CA . ASP A 1 185 ? -4.457 6.975 -9.208 1.00 41.31 185 ASP A CA 1
ATOM 1482 C C . ASP A 1 185 ? -4.174 5.904 -8.142 1.00 41.31 185 ASP A C 1
ATOM 1484 O O . ASP A 1 185 ? -3.783 4.782 -8.471 1.00 41.31 185 ASP A O 1
ATOM 1488 N N . VAL A 1 186 ? -4.390 6.186 -6.855 1.00 44.06 186 VAL A N 1
ATOM 1489 C CA . VAL A 1 186 ? -4.149 5.232 -5.744 1.00 44.06 186 VAL A CA 1
ATOM 1490 C C . VAL A 1 186 ? -5.125 4.025 -5.795 1.00 44.06 186 VAL A C 1
ATOM 1492 O O . VAL A 1 186 ? -5.333 3.279 -4.832 1.00 44.06 186 VAL A O 1
ATOM 1495 N N . GLU A 1 187 ? -5.768 3.784 -6.937 1.00 38.47 187 GLU A N 1
ATOM 1496 C CA . GLU A 1 187 ? -6.484 2.569 -7.283 1.00 38.47 187 GLU A CA 1
ATOM 1497 C C . GLU A 1 187 ? -5.557 1.524 -7.904 1.00 38.47 187 GLU A C 1
ATOM 1499 O O . GLU A 1 187 ? -5.264 1.491 -9.094 1.00 38.47 187 GLU A O 1
ATOM 1504 N N . ARG A 1 188 ? -5.194 0.561 -7.051 1.00 44.00 188 ARG A N 1
ATOM 1505 C CA . ARG A 1 188 ? -4.678 -0.758 -7.426 1.00 44.00 188 ARG A CA 1
ATOM 1506 C C . ARG A 1 188 ? -3.333 -0.736 -8.158 1.00 44.00 188 ARG A C 1
ATOM 1508 O O . ARG A 1 188 ? -3.229 -1.034 -9.346 1.00 44.00 188 ARG A O 1
ATOM 1515 N N . SER A 1 189 ? -2.285 -0.803 -7.347 1.00 37.84 189 SER A N 1
ATOM 1516 C CA . SER A 1 189 ? -1.049 -1.546 -7.648 1.00 37.84 189 SER A CA 1
ATOM 1517 C C . SER A 1 189 ? -1.274 -3.064 -7.859 1.00 37.84 189 SER A C 1
ATOM 1519 O O . SER A 1 189 ? -0.366 -3.859 -7.664 1.00 37.84 189 SER A O 1
ATOM 1521 N N . PHE A 1 190 ? -2.473 -3.507 -8.254 1.00 37.34 190 PHE A N 1
ATOM 1522 C CA . PHE A 1 190 ? -2.719 -4.851 -8.789 1.00 37.34 190 PHE A CA 1
ATOM 1523 C C . PHE A 1 190 ? -2.590 -4.883 -10.323 1.00 37.34 190 PHE A C 1
ATOM 1525 O O . PHE A 1 190 ? -2.790 -5.922 -10.951 1.00 37.34 190 PHE A O 1
ATOM 1532 N N . SER A 1 191 ? -2.208 -3.763 -10.947 1.00 47.34 191 SER A N 1
ATOM 1533 C CA . SER A 1 191 ? -1.869 -3.686 -12.370 1.00 47.34 191 SER A CA 1
ATOM 1534 C C . SER A 1 191 ? -0.547 -4.377 -12.726 1.00 47.34 191 SER A C 1
ATOM 1536 O O . SER A 1 191 ? -0.345 -4.701 -13.893 1.00 47.34 191 SER A O 1
ATOM 1538 N N . MET A 1 192 ? 0.321 -4.698 -11.757 1.00 40.19 192 MET A N 1
ATOM 1539 C CA . MET A 1 192 ? 1.572 -5.417 -12.040 1.00 40.19 192 MET A CA 1
ATOM 1540 C C . MET A 1 192 ? 1.301 -6.824 -12.604 1.00 40.19 192 MET A C 1
ATOM 1542 O O . MET A 1 192 ? 1.903 -7.209 -13.601 1.00 40.19 192 MET A O 1
ATOM 1546 N N . TYR A 1 193 ? 0.295 -7.536 -12.083 1.00 43.38 193 TYR A N 1
ATOM 1547 C CA . TYR A 1 193 ? -0.187 -8.786 -12.690 1.00 43.38 193 TYR A CA 1
ATOM 1548 C C . TYR A 1 193 ? -0.953 -8.562 -13.999 1.00 43.38 193 TYR A C 1
ATOM 1550 O O . TYR A 1 193 ? -0.964 -9.428 -14.869 1.00 43.38 193 TYR A O 1
ATOM 1558 N N . LYS A 1 194 ? -1.561 -7.385 -14.183 1.00 40.47 194 LYS A N 1
ATOM 1559 C CA . LYS A 1 194 ? -2.244 -7.023 -15.432 1.00 40.47 194 LYS A CA 1
ATOM 1560 C C . LYS A 1 194 ? -1.238 -6.812 -16.572 1.00 40.47 194 LYS A C 1
ATOM 1562 O O . LYS A 1 194 ? -1.527 -7.236 -17.683 1.00 40.47 194 LYS A O 1
ATOM 1567 N N . ASN A 1 195 ? -0.048 -6.279 -16.275 1.00 46.16 195 ASN A N 1
ATOM 1568 C CA . ASN A 1 195 ? 1.079 -6.146 -17.209 1.00 46.16 195 ASN A CA 1
ATOM 1569 C C . ASN A 1 195 ? 1.762 -7.483 -17.542 1.00 46.16 195 ASN A C 1
ATOM 1571 O O . ASN A 1 195 ? 2.260 -7.646 -18.648 1.00 46.16 195 ASN A O 1
ATOM 1575 N N . ILE A 1 196 ? 1.738 -8.464 -16.632 1.00 47.22 196 ILE A N 1
ATOM 1576 C CA . ILE A 1 196 ? 2.184 -9.842 -16.930 1.00 47.22 196 ILE A CA 1
ATOM 1577 C C . ILE A 1 196 ? 1.248 -10.515 -17.955 1.00 47.22 196 ILE A C 1
ATOM 1579 O O . ILE A 1 196 ? 1.659 -11.407 -18.695 1.00 47.22 196 ILE A O 1
ATOM 1583 N N . LEU A 1 197 ? -0.014 -10.079 -18.022 1.00 48.25 197 LEU A N 1
ATOM 1584 C CA . LEU A 1 197 ? -1.066 -10.687 -18.839 1.00 48.25 197 LEU A CA 1
ATOM 1585 C C . LEU A 1 197 ? -1.474 -9.848 -20.070 1.00 48.25 197 LEU A C 1
ATOM 1587 O O . LEU A 1 197 ? -2.399 -10.246 -20.784 1.00 48.25 197 LEU A O 1
ATOM 1591 N N . THR A 1 198 ? -0.832 -8.703 -20.342 1.00 49.50 198 THR A N 1
ATOM 1592 C CA . THR A 1 198 ? -1.160 -7.845 -21.495 1.00 49.50 198 THR A CA 1
ATOM 1593 C C . THR A 1 198 ? -0.508 -8.335 -22.801 1.00 49.50 198 THR A C 1
ATOM 1595 O O . THR A 1 198 ? 0.564 -8.935 -22.793 1.00 49.50 198 THR A O 1
ATOM 1598 N N . PRO A 1 199 ? -1.147 -8.103 -23.967 1.00 46.28 199 PRO A N 1
ATOM 1599 C CA . PRO A 1 199 ? -0.715 -8.657 -25.258 1.00 46.28 199 PRO A CA 1
ATOM 1600 C C . PRO A 1 199 ? 0.574 -8.046 -25.848 1.00 46.28 199 PRO A C 1
ATOM 1602 O O . PRO A 1 199 ? 1.082 -8.579 -26.836 1.00 46.28 199 PRO A O 1
ATOM 1605 N N . ASN A 1 200 ? 1.111 -6.978 -25.249 1.00 47.00 200 ASN A N 1
ATOM 1606 C CA . ASN A 1 200 ? 2.293 -6.245 -25.717 1.00 47.00 200 ASN A CA 1
ATOM 1607 C C . ASN A 1 200 ? 3.542 -6.593 -24.892 1.00 47.00 200 ASN A C 1
ATOM 1609 O O . ASN A 1 200 ? 4.086 -5.751 -24.182 1.00 47.00 200 ASN A O 1
ATOM 1613 N N . ARG A 1 201 ? 4.005 -7.842 -24.979 1.00 54.25 201 ARG A N 1
ATOM 1614 C CA . ARG A 1 201 ? 5.338 -8.218 -24.489 1.00 54.25 201 ARG A CA 1
ATOM 1615 C C . ARG A 1 201 ? 6.367 -7.966 -25.605 1.00 54.25 201 ARG A C 1
ATOM 1617 O O . ARG A 1 201 ? 6.125 -8.463 -26.706 1.00 54.25 201 ARG A O 1
ATOM 1624 N N . PRO A 1 202 ? 7.515 -7.310 -25.360 1.00 41.94 202 PRO A N 1
ATOM 1625 C CA . PRO A 1 202 ? 8.701 -7.567 -26.167 1.00 41.94 202 PRO A CA 1
ATOM 1626 C C . PRO A 1 202 ? 9.101 -9.030 -25.943 1.00 41.94 202 PRO A C 1
ATOM 1628 O O . PRO A 1 202 ? 9.185 -9.511 -24.811 1.00 41.94 202 PRO A O 1
ATOM 1631 N N . THR A 1 203 ? 9.237 -9.785 -27.025 1.00 44.44 203 THR A N 1
ATOM 1632 C CA . THR A 1 203 ? 9.671 -11.180 -26.994 1.00 44.44 203 THR A CA 1
ATOM 1633 C C . THR A 1 203 ? 10.986 -11.279 -26.225 1.00 44.44 203 THR A C 1
ATOM 1635 O O . THR A 1 203 ? 11.991 -10.738 -26.671 1.00 44.44 203 THR A O 1
ATOM 1638 N N . LEU A 1 204 ? 11.006 -11.984 -25.088 1.00 39.84 204 LEU A N 1
ATOM 1639 C CA . LEU A 1 204 ? 12.252 -12.607 -24.645 1.00 39.84 204 LEU A CA 1
ATOM 1640 C C . LEU A 1 204 ? 12.521 -13.643 -25.725 1.00 39.84 204 LEU A C 1
ATOM 1642 O O . LEU A 1 204 ? 11.785 -14.627 -25.824 1.00 39.84 204 LEU A O 1
ATOM 1646 N N . LEU A 1 205 ? 13.441 -13.293 -26.618 1.00 38.03 205 LEU A N 1
ATOM 1647 C CA . LEU A 1 205 ? 13.999 -14.196 -27.599 1.00 38.03 205 LEU A CA 1
ATOM 1648 C C . LEU A 1 205 ? 14.550 -15.368 -26.801 1.00 38.03 205 LEU A C 1
ATOM 1650 O O . LEU A 1 205 ? 15.552 -15.244 -26.103 1.00 38.03 205 LEU A O 1
ATOM 1654 N N . GLU A 1 206 ? 13.835 -16.481 -26.858 1.00 42.69 206 GLU A N 1
ATOM 1655 C CA . GLU A 1 206 ? 14.376 -17.787 -26.539 1.00 42.69 206 GLU A CA 1
ATOM 1656 C C . GLU A 1 206 ? 15.413 -18.062 -27.634 1.00 42.69 206 GLU A C 1
ATOM 1658 O O . GLU A 1 206 ? 15.137 -18.688 -28.654 1.00 42.69 206 GLU A O 1
ATOM 1663 N N . ILE A 1 207 ? 16.590 -17.448 -27.486 1.00 36.97 207 ILE A N 1
ATOM 1664 C CA . ILE A 1 207 ? 17.808 -17.947 -28.105 1.00 36.97 207 ILE A CA 1
ATOM 1665 C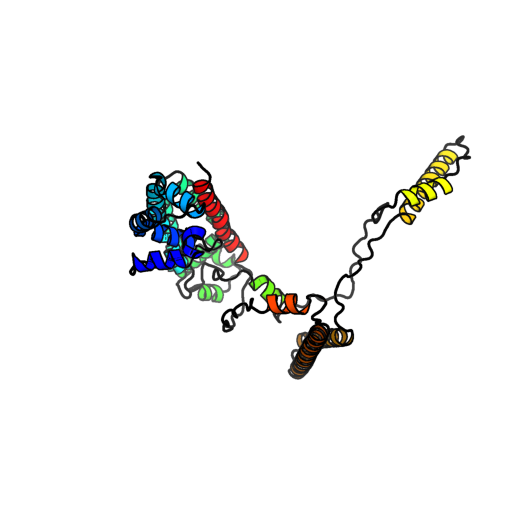 C . ILE A 1 207 ? 17.888 -19.373 -27.575 1.00 36.97 207 ILE A C 1
ATOM 1667 O O . ILE A 1 207 ? 17.872 -19.563 -26.360 1.00 36.97 207 ILE A O 1
ATOM 1671 N N . GLY A 1 208 ? 17.857 -20.355 -28.476 1.00 43.09 208 GLY A N 1
ATOM 1672 C CA . GLY A 1 208 ? 17.757 -21.793 -28.196 1.00 43.09 208 GLY A CA 1
ATOM 1673 C C . GLY A 1 208 ? 18.950 -22.393 -27.449 1.00 43.09 208 GLY A C 1
ATOM 1674 O O . GLY A 1 208 ? 19.277 -23.556 -27.634 1.00 43.09 208 GLY A O 1
ATOM 1675 N N . LEU A 1 209 ? 19.604 -21.606 -26.609 1.00 45.97 209 LEU A N 1
ATOM 1676 C CA . LEU A 1 209 ? 20.557 -22.032 -25.617 1.00 45.97 209 LEU A CA 1
ATOM 1677 C C . LEU A 1 209 ? 19.826 -21.889 -24.291 1.00 45.97 209 LEU A C 1
ATOM 1679 O O . LEU A 1 209 ? 19.792 -20.810 -23.710 1.00 45.97 209 LEU A O 1
ATOM 1683 N N . SER A 1 210 ? 19.200 -22.964 -23.818 1.00 46.62 210 SER A N 1
ATOM 1684 C CA . SER A 1 210 ? 18.971 -23.110 -22.385 1.00 46.62 210 SER A CA 1
ATOM 1685 C C . SER A 1 210 ? 20.355 -23.048 -21.740 1.00 46.62 210 SER A C 1
ATOM 1687 O O . SER A 1 210 ? 21.107 -24.013 -21.911 1.00 46.62 210 SER A O 1
ATOM 1689 N N . PRO A 1 211 ? 20.758 -21.943 -21.078 1.00 46.25 211 PRO A N 1
ATOM 1690 C CA . PRO A 1 211 ? 22.046 -21.940 -20.418 1.00 46.25 211 PRO A CA 1
ATOM 1691 C C . PRO A 1 211 ? 21.979 -23.061 -19.387 1.00 46.25 211 PRO A C 1
ATOM 1693 O O . PRO A 1 211 ? 21.074 -23.084 -18.548 1.00 46.25 211 PRO A O 1
ATOM 1696 N N . SER A 1 212 ? 22.884 -24.033 -19.506 1.00 50.12 212 SER A N 1
ATOM 1697 C CA . SER A 1 212 ? 23.123 -25.006 -18.451 1.00 50.12 212 SER A CA 1
ATOM 1698 C C . SER A 1 212 ? 23.365 -24.193 -17.189 1.00 50.12 212 SER A C 1
ATOM 1700 O O . SER A 1 212 ? 24.391 -23.526 -17.066 1.00 50.12 212 SER A O 1
ATOM 1702 N N . ILE A 1 213 ? 22.382 -24.172 -16.290 1.00 55.44 213 ILE A N 1
ATOM 1703 C CA . ILE A 1 213 ? 22.548 -23.565 -14.976 1.00 55.44 213 ILE A CA 1
ATOM 1704 C C . ILE A 1 213 ? 23.763 -24.285 -14.386 1.00 55.44 213 ILE A C 1
ATOM 1706 O O . ILE A 1 213 ? 23.695 -25.514 -14.287 1.00 55.44 213 ILE A O 1
ATOM 1710 N N . PRO A 1 214 ? 24.870 -23.591 -14.064 1.00 53.66 214 PRO A N 1
ATOM 1711 C CA . PRO A 1 214 ? 26.060 -24.253 -13.558 1.00 53.66 214 PRO A CA 1
ATOM 1712 C C . PRO A 1 214 ? 25.660 -24.996 -12.286 1.00 53.66 214 PRO A C 1
ATOM 1714 O O . PRO A 1 214 ? 25.329 -24.387 -11.264 1.00 53.66 214 PRO A O 1
ATOM 1717 N N . LYS A 1 215 ? 25.596 -26.327 -12.373 1.00 57.25 215 LYS A N 1
ATOM 1718 C CA . LYS A 1 215 ? 25.392 -27.168 -11.203 1.00 57.25 215 LYS A CA 1
ATOM 1719 C C . LYS A 1 215 ? 26.673 -27.032 -10.399 1.00 57.25 215 LYS A C 1
ATOM 1721 O O . LYS A 1 215 ? 27.735 -27.397 -10.887 1.00 57.25 215 LYS A O 1
ATOM 1726 N N . ARG A 1 216 ? 26.588 -26.464 -9.196 1.00 58.09 216 ARG A N 1
ATOM 1727 C CA . ARG A 1 216 ? 27.714 -26.519 -8.264 1.00 58.09 216 ARG A CA 1
ATOM 1728 C C . ARG A 1 216 ? 27.959 -27.988 -7.948 1.00 58.09 216 ARG A C 1
ATOM 1730 O O . ARG A 1 216 ? 27.064 -28.645 -7.409 1.00 58.09 216 ARG A O 1
ATOM 1737 N N . GLU A 1 217 ? 29.132 -28.487 -8.314 1.00 62.97 217 GLU A N 1
ATOM 1738 C CA . GLU A 1 217 ? 29.597 -29.791 -7.865 1.00 62.97 217 GLU A CA 1
ATOM 1739 C C . GLU A 1 217 ? 29.636 -29.750 -6.340 1.00 62.97 217 GLU A C 1
ATOM 1741 O O . GLU A 1 217 ? 30.277 -28.905 -5.720 1.00 62.97 217 GLU A O 1
ATOM 1746 N N . THR A 1 218 ? 28.813 -30.587 -5.731 1.00 66.06 218 THR A N 1
ATOM 1747 C CA . THR A 1 218 ? 28.715 -30.724 -4.284 1.00 66.06 218 THR A CA 1
ATOM 1748 C C . THR A 1 218 ? 28.876 -32.200 -3.995 1.00 66.06 218 THR A C 1
ATOM 1750 O O . THR A 1 218 ? 28.282 -33.028 -4.684 1.00 66.06 218 THR A O 1
ATOM 1753 N N . LEU A 1 219 ? 29.666 -32.523 -2.968 1.00 67.38 219 LEU A N 1
ATOM 1754 C CA . LEU A 1 219 ? 29.889 -33.898 -2.512 1.00 67.38 219 LEU A CA 1
ATOM 1755 C C . LEU A 1 219 ? 28.561 -34.625 -2.214 1.00 67.38 219 LEU A C 1
ATOM 1757 O O . LEU A 1 219 ? 28.472 -35.846 -2.292 1.00 67.38 219 LEU A O 1
ATOM 1761 N N . THR A 1 220 ? 27.513 -33.861 -1.892 1.00 71.19 220 THR A N 1
ATOM 1762 C CA . THR A 1 220 ? 26.172 -34.344 -1.567 1.00 71.19 220 THR A CA 1
ATOM 1763 C C . THR A 1 220 ? 25.108 -33.511 -2.307 1.00 71.19 220 THR A C 1
ATOM 1765 O O . THR A 1 220 ? 24.626 -32.502 -1.792 1.00 71.19 220 THR A O 1
ATOM 1768 N N . PRO A 1 221 ? 24.672 -33.914 -3.517 1.00 68.44 221 PRO A N 1
ATOM 1769 C CA . PRO A 1 221 ? 23.724 -33.134 -4.327 1.00 68.44 221 PRO A CA 1
ATOM 1770 C C . PRO A 1 221 ? 22.277 -33.119 -3.781 1.00 68.44 221 PRO A C 1
ATOM 1772 O O . PRO A 1 221 ? 21.373 -32.561 -4.410 1.00 68.44 221 PRO A O 1
ATOM 1775 N N . GLY A 1 222 ? 22.022 -33.728 -2.619 1.00 71.62 222 GLY A N 1
ATOM 1776 C CA . GLY A 1 222 ? 20.689 -33.947 -2.061 1.00 71.62 222 GLY A CA 1
ATOM 1777 C C . GLY A 1 222 ? 20.702 -34.412 -0.602 1.00 71.62 222 GLY A C 1
ATOM 1778 O O . GLY A 1 222 ? 21.736 -34.418 0.063 1.00 71.62 222 GLY A O 1
ATOM 1779 N N . ARG A 1 223 ? 19.527 -34.801 -0.084 1.00 76.81 223 ARG A N 1
ATOM 1780 C CA . ARG A 1 223 ? 19.386 -35.325 1.288 1.00 76.81 223 ARG A CA 1
ATOM 1781 C C . ARG A 1 223 ? 20.023 -36.717 1.350 1.00 76.81 223 ARG A C 1
ATOM 1783 O O . ARG A 1 223 ? 19.630 -37.577 0.571 1.00 76.81 223 ARG A O 1
ATOM 1790 N N . MET A 1 224 ? 20.974 -36.930 2.255 1.00 81.12 224 MET A N 1
ATOM 1791 C CA . MET A 1 224 ? 21.686 -38.205 2.400 1.00 81.12 224 MET A CA 1
ATOM 1792 C C . MET A 1 224 ? 20.895 -39.198 3.258 1.00 81.12 224 MET A C 1
ATOM 1794 O O . MET A 1 224 ? 20.375 -38.824 4.314 1.00 81.12 224 MET A O 1
ATOM 1798 N N . ASP A 1 225 ? 20.831 -40.455 2.820 1.00 86.25 225 ASP A N 1
ATOM 1799 C CA . ASP A 1 225 ? 20.413 -41.575 3.662 1.00 86.25 225 ASP A CA 1
ATOM 1800 C C . ASP A 1 225 ? 21.627 -42.175 4.387 1.00 86.25 225 ASP A C 1
ATOM 1802 O O . ASP A 1 225 ? 22.425 -42.918 3.815 1.00 86.25 225 ASP A O 1
ATOM 1806 N N . TRP A 1 226 ? 21.768 -41.839 5.670 1.00 84.69 226 TRP A N 1
ATOM 1807 C CA . TRP A 1 226 ? 22.889 -42.280 6.501 1.00 84.69 226 TRP A CA 1
ATOM 1808 C C . TRP A 1 226 ? 22.967 -43.801 6.677 1.00 84.69 226 TRP A C 1
ATOM 1810 O O . TRP A 1 226 ? 24.053 -44.322 6.922 1.00 84.69 226 TRP A O 1
ATOM 1820 N N . SER A 1 227 ? 21.845 -44.519 6.555 1.00 87.06 227 SER A N 1
ATOM 1821 C CA . SER A 1 227 ? 21.815 -45.975 6.737 1.00 87.06 227 SER A CA 1
ATOM 1822 C C . SER A 1 227 ? 22.483 -46.698 5.566 1.00 87.06 227 SER A C 1
ATOM 1824 O O . SER A 1 227 ? 23.356 -47.544 5.768 1.00 87.06 227 SER A O 1
ATOM 1826 N N . ILE A 1 228 ? 22.137 -46.284 4.345 1.00 87.25 228 ILE A N 1
ATOM 1827 C CA . ILE A 1 228 ? 22.725 -46.773 3.098 1.00 87.25 228 ILE A CA 1
ATOM 1828 C C . ILE A 1 228 ? 24.186 -46.339 3.024 1.00 87.25 228 ILE A C 1
ATOM 1830 O O . ILE A 1 228 ? 25.047 -47.172 2.775 1.00 87.25 228 ILE A O 1
ATOM 1834 N N . PHE A 1 229 ? 24.478 -45.071 3.336 1.00 90.12 229 PHE A N 1
ATOM 1835 C CA . PHE A 1 229 ? 25.849 -44.562 3.363 1.00 90.12 229 PHE A CA 1
ATOM 1836 C C . PHE A 1 229 ? 26.758 -45.400 4.269 1.00 90.12 229 PHE A C 1
ATOM 1838 O O . PHE A 1 229 ? 27.817 -45.843 3.835 1.00 90.12 229 PHE A O 1
ATOM 1845 N N . LYS A 1 230 ? 26.330 -45.662 5.511 1.00 88.25 230 LYS A N 1
ATOM 1846 C CA . LYS A 1 230 ? 27.118 -46.432 6.482 1.00 88.25 230 LYS A CA 1
ATOM 1847 C C . LYS A 1 230 ? 27.371 -47.864 6.011 1.00 88.25 230 LYS A C 1
ATOM 1849 O O . LYS A 1 230 ? 28.472 -48.369 6.198 1.00 88.25 230 LYS A O 1
ATOM 1854 N N . LYS A 1 231 ? 26.368 -48.503 5.403 1.00 89.81 231 LYS A N 1
ATOM 1855 C CA . LYS A 1 231 ? 26.502 -49.854 4.850 1.00 89.81 231 LYS A CA 1
ATOM 1856 C C . LYS A 1 231 ? 27.511 -49.878 3.700 1.00 89.81 231 LYS A C 1
ATOM 1858 O O . LYS A 1 231 ? 28.504 -50.586 3.787 1.00 89.81 231 LYS A O 1
ATOM 1863 N N . THR A 1 232 ? 27.304 -49.039 2.686 1.00 86.94 232 THR A N 1
ATOM 1864 C CA . THR A 1 232 ? 28.170 -48.967 1.500 1.00 86.94 232 THR A CA 1
ATOM 1865 C C . THR A 1 232 ? 29.608 -48.596 1.861 1.00 86.94 232 THR A C 1
ATOM 1867 O O . THR A 1 232 ? 30.549 -49.107 1.267 1.00 86.94 232 THR A O 1
ATOM 1870 N N . LEU A 1 233 ? 29.798 -47.722 2.852 1.00 88.50 233 LEU A N 1
ATOM 1871 C CA . LEU A 1 233 ? 31.125 -47.343 3.323 1.00 88.50 233 LEU A CA 1
ATOM 1872 C C . LEU A 1 233 ? 31.820 -48.505 4.048 1.00 88.50 233 LEU A C 1
ATOM 1874 O O . LEU A 1 233 ? 32.968 -48.794 3.737 1.00 88.50 233 LEU A O 1
ATOM 1878 N N . ASN A 1 234 ? 31.127 -49.212 4.945 1.00 87.38 234 ASN A N 1
ATOM 1879 C CA . ASN A 1 234 ? 31.686 -50.388 5.620 1.00 87.38 234 ASN A CA 1
ATOM 1880 C C . ASN A 1 234 ? 32.049 -51.518 4.648 1.00 87.38 234 ASN A C 1
ATOM 1882 O O . ASN A 1 234 ? 33.076 -52.160 4.840 1.00 87.38 234 ASN A O 1
ATOM 1886 N N . ASP A 1 235 ? 31.240 -51.733 3.609 1.00 84.94 2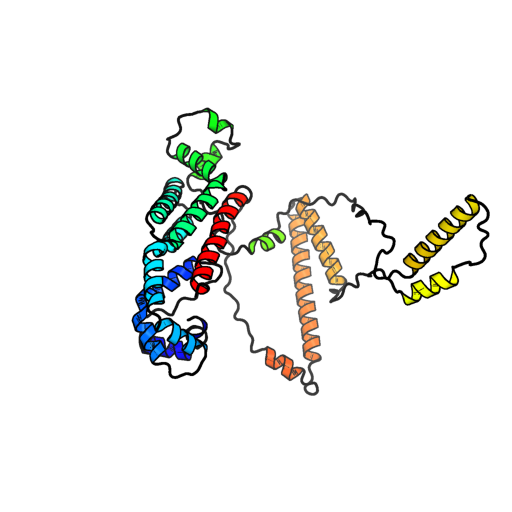35 ASP A N 1
ATOM 1887 C CA . ASP A 1 235 ? 31.493 -52.764 2.596 1.00 84.94 235 ASP A CA 1
ATOM 1888 C C . ASP A 1 235 ? 32.722 -52.425 1.721 1.00 84.94 235 ASP A C 1
ATOM 1890 O O . ASP A 1 235 ? 33.410 -53.321 1.234 1.00 84.94 235 ASP A O 1
ATOM 1894 N N . ASN A 1 236 ? 33.028 -51.133 1.547 1.00 84.31 236 ASN A N 1
ATOM 1895 C CA . ASN A 1 236 ? 34.105 -50.654 0.674 1.00 84.31 236 ASN A CA 1
ATOM 1896 C C . ASN A 1 236 ? 35.440 -50.395 1.398 1.00 84.31 236 ASN A C 1
ATOM 1898 O O . ASN A 1 236 ? 36.470 -50.247 0.735 1.00 84.31 236 ASN A O 1
ATOM 1902 N N . ILE A 1 237 ? 35.461 -50.331 2.735 1.00 84.88 237 ILE A N 1
ATOM 1903 C CA . ILE A 1 237 ? 36.695 -50.083 3.492 1.00 84.88 237 ILE A CA 1
ATOM 1904 C C . ILE A 1 237 ? 37.588 -51.329 3.475 1.00 84.88 237 ILE A C 1
ATOM 1906 O O . ILE A 1 237 ? 37.262 -52.372 4.039 1.00 84.88 237 ILE A O 1
ATOM 1910 N N . LYS A 1 238 ? 38.780 -51.188 2.892 1.00 79.94 238 LYS A N 1
ATOM 1911 C CA . LYS A 1 238 ? 39.865 -52.167 3.001 1.00 79.94 238 LYS A CA 1
ATOM 1912 C C . LYS A 1 238 ? 40.787 -51.760 4.148 1.00 79.94 238 LYS A C 1
ATOM 1914 O O . LYS A 1 238 ? 41.406 -50.706 4.090 1.00 79.94 238 LYS A O 1
ATOM 1919 N N . LEU A 1 239 ? 40.884 -52.597 5.182 1.00 76.44 239 LEU A N 1
ATOM 1920 C CA . LEU A 1 239 ? 41.725 -52.340 6.365 1.00 76.44 239 LEU A CA 1
ATOM 1921 C C . LEU A 1 239 ? 43.163 -52.870 6.229 1.00 76.44 239 LEU A C 1
ATOM 1923 O O . LEU A 1 239 ? 44.000 -52.591 7.080 1.00 76.44 239 LEU A O 1
ATOM 1927 N N . ASN A 1 240 ? 43.456 -53.637 5.177 1.00 76.69 240 ASN A N 1
ATOM 1928 C CA . ASN A 1 240 ? 44.776 -54.215 4.933 1.00 76.69 240 ASN A CA 1
ATOM 1929 C C . ASN A 1 240 ? 45.517 -53.403 3.860 1.00 76.69 240 ASN A C 1
ATOM 1931 O O . ASN A 1 240 ? 45.490 -53.762 2.683 1.00 76.69 240 ASN A O 1
ATOM 1935 N N . ILE A 1 241 ? 46.103 -52.273 4.261 1.00 77.62 241 ILE A N 1
ATOM 1936 C CA . ILE A 1 241 ? 46.918 -51.409 3.398 1.00 77.62 241 ILE A CA 1
ATOM 1937 C C . ILE A 1 241 ? 48.250 -51.168 4.122 1.00 77.62 241 ILE A C 1
ATOM 1939 O O . ILE A 1 241 ? 48.257 -50.777 5.290 1.00 77.62 241 ILE A O 1
ATOM 1943 N N . SER A 1 242 ? 49.375 -51.456 3.460 1.00 76.81 242 SER A N 1
ATOM 1944 C CA . SER A 1 242 ? 50.709 -51.107 3.970 1.00 76.81 242 SER A CA 1
ATOM 1945 C C . SER A 1 242 ? 50.874 -49.587 3.930 1.00 76.81 242 SER A C 1
ATOM 1947 O O . SER A 1 242 ? 50.433 -48.959 2.979 1.00 76.81 242 SER A O 1
ATOM 1949 N N . LEU A 1 243 ? 51.467 -48.999 4.970 1.00 80.69 243 LEU A N 1
ATOM 1950 C CA . LEU A 1 243 ? 51.677 -47.549 5.107 1.00 80.69 243 LEU A CA 1
ATOM 1951 C C . LEU A 1 243 ? 53.165 -47.236 5.329 1.00 80.69 243 LEU A C 1
ATOM 1953 O O . LEU A 1 243 ? 53.516 -46.386 6.146 1.00 80.69 243 LEU A O 1
ATOM 1957 N N . LYS A 1 244 ? 54.059 -48.004 4.696 1.00 86.88 244 LYS A N 1
ATOM 1958 C CA . LYS A 1 244 ? 55.502 -47.943 4.983 1.00 86.88 244 LYS A CA 1
ATOM 1959 C C . LYS A 1 244 ? 56.213 -46.861 4.183 1.00 86.88 244 LYS A C 1
ATOM 1961 O O . LYS A 1 244 ? 57.246 -46.365 4.627 1.00 86.88 244 LYS A O 1
ATOM 1966 N N . THR A 1 245 ? 55.678 -46.508 3.020 1.00 89.56 245 THR A N 1
ATOM 1967 C CA . THR A 1 245 ? 56.234 -45.488 2.128 1.00 89.56 245 THR A CA 1
ATOM 1968 C C . THR A 1 245 ? 55.291 -44.294 2.026 1.00 89.56 245 THR A C 1
ATOM 1970 O O . THR A 1 245 ? 54.090 -44.402 2.265 1.00 89.56 245 THR A O 1
ATOM 1973 N N . THR A 1 246 ? 55.830 -43.124 1.687 1.00 87.44 246 THR A N 1
ATOM 1974 C CA . THR A 1 246 ? 55.029 -41.905 1.495 1.00 87.44 246 THR A CA 1
ATOM 1975 C C . THR A 1 246 ? 54.020 -42.050 0.359 1.00 87.44 246 THR A C 1
ATOM 1977 O O . THR A 1 246 ? 52.924 -41.503 0.444 1.00 87.44 246 THR A O 1
ATOM 1980 N N . ASP A 1 247 ? 54.368 -42.822 -0.668 1.00 84.56 247 ASP A N 1
ATOM 1981 C CA . ASP A 1 247 ? 53.504 -43.073 -1.820 1.00 84.56 247 ASP A CA 1
ATOM 1982 C C . ASP A 1 247 ? 52.350 -44.010 -1.438 1.00 84.56 247 ASP A C 1
ATOM 1984 O O . ASP A 1 247 ? 51.197 -43.694 -1.712 1.00 84.56 247 ASP A O 1
ATOM 1988 N N . GLU A 1 248 ? 52.620 -45.065 -0.658 1.00 83.94 248 GLU A N 1
ATOM 1989 C CA . GLU A 1 248 ? 51.580 -45.932 -0.081 1.00 83.94 248 GLU A CA 1
ATOM 1990 C C . GLU A 1 248 ? 50.587 -45.158 0.804 1.00 83.94 248 GLU A C 1
ATOM 1992 O O . GLU A 1 248 ? 49.394 -45.465 0.833 1.00 83.94 248 GLU A O 1
ATOM 1997 N N . VAL A 1 249 ? 51.063 -44.139 1.528 1.00 85.00 249 VAL A N 1
ATOM 1998 C CA . VAL A 1 249 ? 50.203 -43.270 2.345 1.00 85.00 249 VAL A CA 1
ATOM 1999 C C . VAL A 1 249 ? 49.289 -42.411 1.467 1.00 85.00 249 VAL A C 1
ATOM 2001 O O . VAL A 1 249 ? 48.104 -42.278 1.777 1.00 85.00 249 VAL A O 1
ATOM 2004 N N . ASN A 1 250 ? 49.806 -41.851 0.371 1.00 87.75 250 ASN A N 1
ATOM 2005 C CA . ASN A 1 250 ? 49.005 -41.062 -0.568 1.00 87.75 250 ASN A CA 1
ATOM 2006 C C . ASN A 1 250 ? 47.969 -41.934 -1.293 1.00 87.75 250 ASN A C 1
ATOM 2008 O O . ASN A 1 250 ? 46.796 -41.567 -1.344 1.00 87.75 250 ASN A O 1
ATOM 2012 N N . ASP A 1 251 ? 48.357 -43.133 -1.733 1.00 85.69 251 ASP A N 1
ATOM 2013 C CA . ASP A 1 251 ? 47.449 -44.098 -2.362 1.00 85.69 251 ASP A CA 1
ATOM 2014 C C . ASP A 1 251 ? 46.323 -44.533 -1.406 1.00 85.69 251 ASP A C 1
ATOM 2016 O O . ASP A 1 251 ? 45.160 -44.673 -1.802 1.00 85.69 251 ASP A O 1
ATOM 2020 N N . ALA A 1 252 ? 46.636 -44.702 -0.116 1.00 86.19 252 ALA A N 1
ATOM 2021 C CA . ALA A 1 252 ? 45.642 -45.001 0.912 1.00 86.19 252 ALA A CA 1
ATOM 2022 C C . ALA A 1 252 ? 44.658 -43.836 1.134 1.00 86.19 252 ALA A C 1
ATOM 2024 O O . ALA A 1 252 ? 43.458 -44.066 1.328 1.00 86.19 252 ALA A O 1
ATOM 2025 N N . LEU A 1 253 ? 45.140 -42.588 1.089 1.00 87.25 253 LEU A N 1
ATOM 2026 C CA . LEU A 1 253 ? 44.306 -41.388 1.197 1.00 87.25 253 LEU A CA 1
ATOM 2027 C C . LEU A 1 253 ? 43.381 -41.227 -0.015 1.00 87.25 253 LEU A C 1
ATOM 2029 O O . LEU A 1 253 ? 42.189 -40.947 0.153 1.00 87.25 253 LEU A O 1
ATOM 2033 N N . ASP A 1 254 ? 43.884 -41.466 -1.222 1.00 87.56 254 ASP A N 1
ATOM 2034 C CA . ASP A 1 254 ? 43.088 -41.416 -2.449 1.00 87.56 254 ASP A CA 1
ATOM 2035 C C . ASP A 1 254 ? 42.019 -42.517 -2.466 1.00 87.56 254 ASP A C 1
ATOM 2037 O O . ASP A 1 254 ? 40.847 -42.269 -2.766 1.00 87.56 254 ASP A O 1
ATOM 2041 N N . PHE A 1 255 ? 42.363 -43.727 -2.023 1.00 88.75 255 PHE A N 1
ATOM 2042 C CA . PHE A 1 255 ? 41.394 -44.812 -1.882 1.00 88.75 255 PHE A CA 1
ATOM 2043 C C . PHE A 1 255 ? 40.280 -44.475 -0.875 1.00 88.75 255 PHE A C 1
ATOM 2045 O O . PHE A 1 255 ? 39.093 -44.714 -1.139 1.00 88.75 255 PHE A O 1
ATOM 2052 N N . LEU A 1 256 ? 40.638 -43.889 0.272 1.00 88.44 256 LEU A N 1
ATOM 2053 C CA . LEU A 1 256 ? 39.678 -43.467 1.291 1.00 88.44 256 LEU A CA 1
ATOM 2054 C C . LEU A 1 256 ? 38.748 -42.368 0.761 1.00 88.44 256 LEU A C 1
ATOM 2056 O O . LEU A 1 256 ? 37.528 -42.446 0.937 1.00 88.44 256 LEU A O 1
ATOM 2060 N N . THR A 1 257 ? 39.300 -41.354 0.094 1.00 89.38 257 THR A N 1
ATOM 2061 C CA . THR A 1 257 ? 38.514 -40.232 -0.439 1.00 89.38 257 THR A CA 1
ATOM 2062 C C . THR A 1 257 ? 37.546 -40.688 -1.529 1.00 89.38 257 THR A C 1
ATOM 2064 O O . THR A 1 257 ? 36.367 -40.326 -1.471 1.00 89.38 257 THR A O 1
ATOM 2067 N N . LEU A 1 258 ? 37.972 -41.557 -2.451 1.00 88.81 258 LEU A N 1
ATOM 2068 C CA . LEU A 1 258 ? 37.102 -42.148 -3.476 1.00 88.81 258 LEU A CA 1
ATOM 2069 C C . LEU A 1 258 ? 36.000 -43.031 -2.872 1.00 88.81 258 LEU A C 1
ATOM 2071 O O . LEU A 1 258 ? 34.848 -43.003 -3.322 1.00 88.81 258 LEU A O 1
ATOM 2075 N N . SER A 1 259 ? 36.316 -43.778 -1.815 1.00 88.56 259 SER A N 1
ATOM 2076 C CA . SER A 1 259 ? 35.341 -44.610 -1.099 1.00 88.56 259 SER A CA 1
ATOM 2077 C C . SER A 1 259 ? 34.262 -43.761 -0.417 1.00 88.56 259 SER A C 1
ATOM 2079 O O . SER A 1 259 ? 33.073 -44.066 -0.513 1.00 88.56 259 SER A O 1
ATOM 2081 N N . ILE A 1 260 ? 34.649 -42.642 0.205 1.00 88.88 260 ILE A N 1
ATOM 2082 C CA . ILE A 1 260 ? 33.710 -41.692 0.819 1.00 88.88 260 ILE A CA 1
ATOM 2083 C C . ILE A 1 260 ? 32.850 -41.005 -0.250 1.00 88.88 260 ILE A C 1
ATOM 2085 O O . ILE A 1 260 ? 31.633 -40.897 -0.083 1.00 88.88 260 ILE A O 1
ATOM 2089 N N . GLN A 1 261 ? 33.456 -40.561 -1.355 1.00 89.00 261 GLN A N 1
ATOM 2090 C CA . GLN A 1 261 ? 32.754 -39.893 -2.455 1.00 89.00 261 GLN A CA 1
ATOM 2091 C C . GLN A 1 261 ? 31.728 -40.815 -3.128 1.00 89.00 261 GLN A C 1
ATOM 2093 O O . GLN A 1 261 ? 30.571 -40.428 -3.302 1.00 89.00 261 GLN A O 1
ATOM 2098 N N . SER A 1 262 ? 32.113 -42.049 -3.459 1.00 85.88 262 SER A N 1
ATOM 2099 C CA . SER A 1 262 ? 31.219 -43.036 -4.081 1.00 85.88 262 SER A CA 1
ATOM 2100 C C . SER A 1 262 ? 30.061 -43.435 -3.158 1.00 85.88 262 SER A C 1
ATOM 2102 O O . SER A 1 262 ? 28.901 -43.448 -3.588 1.00 85.88 262 SER A O 1
ATOM 2104 N N . ALA A 1 263 ? 30.337 -43.660 -1.868 1.00 87.50 263 ALA A N 1
ATOM 2105 C CA . ALA A 1 263 ? 29.305 -43.927 -0.872 1.00 87.50 263 ALA A CA 1
ATOM 2106 C C . ALA A 1 263 ? 28.333 -42.739 -0.741 1.00 87.50 263 ALA A C 1
ATOM 2108 O O . ALA A 1 263 ? 27.115 -42.935 -0.764 1.00 87.50 263 ALA A O 1
ATOM 2109 N N . ALA A 1 264 ? 28.846 -41.505 -0.683 1.00 86.56 264 ALA A N 1
ATOM 2110 C CA . ALA A 1 264 ? 28.036 -40.291 -0.567 1.00 86.56 264 ALA A CA 1
ATOM 2111 C C . ALA A 1 264 ? 27.126 -40.061 -1.785 1.00 86.56 264 ALA A C 1
ATOM 2113 O O . ALA A 1 264 ? 25.965 -39.674 -1.617 1.00 86.56 264 ALA A O 1
ATOM 2114 N N . LEU A 1 265 ? 27.618 -40.337 -2.999 1.00 83.75 265 LEU A N 1
ATOM 2115 C CA . LEU A 1 265 ? 26.831 -40.237 -4.230 1.00 83.75 265 LEU A CA 1
ATOM 2116 C C . LEU A 1 265 ? 25.717 -41.290 -4.282 1.00 83.75 265 LEU A C 1
ATOM 2118 O O . LEU A 1 265 ? 24.575 -40.946 -4.585 1.00 83.75 265 LEU A O 1
ATOM 2122 N N . SER A 1 266 ? 26.022 -42.544 -3.932 1.00 81.88 266 SER A N 1
ATOM 2123 C CA . SER A 1 266 ? 25.040 -43.642 -3.943 1.00 81.88 266 SER A CA 1
ATOM 2124 C C . SER A 1 266 ? 23.890 -43.435 -2.947 1.00 81.88 266 SER A C 1
ATOM 2126 O O . SER A 1 266 ? 22.744 -43.776 -3.234 1.00 81.88 266 SER A O 1
ATOM 2128 N N . ALA A 1 267 ? 24.177 -42.817 -1.797 1.00 83.75 267 ALA A N 1
ATOM 2129 C CA . ALA A 1 267 ? 23.213 -42.566 -0.730 1.00 83.75 267 ALA A CA 1
ATOM 2130 C C . ALA A 1 267 ? 22.437 -41.241 -0.885 1.00 83.75 267 ALA A C 1
ATOM 2132 O O . ALA A 1 267 ? 21.631 -40.884 -0.018 1.00 83.75 267 ALA A O 1
ATOM 2133 N N . SER A 1 268 ? 22.682 -40.470 -1.952 1.00 83.75 268 SER A N 1
ATOM 2134 C CA . SER A 1 268 ? 22.052 -39.164 -2.148 1.00 83.75 268 SER A CA 1
ATOM 2135 C C . SER A 1 268 ? 20.654 -39.280 -2.759 1.00 83.75 268 SER A C 1
ATOM 2137 O O . SER A 1 268 ? 20.472 -39.711 -3.898 1.00 83.75 268 SER A O 1
ATOM 2139 N N . ILE A 1 269 ? 19.636 -38.816 -2.030 1.00 74.38 269 ILE A N 1
ATOM 2140 C CA . ILE A 1 269 ? 18.262 -38.751 -2.529 1.00 74.38 269 ILE A CA 1
ATOM 2141 C C . ILE A 1 269 ? 18.106 -37.479 -3.370 1.00 74.38 269 ILE A C 1
ATOM 2143 O O . ILE A 1 269 ? 17.968 -36.368 -2.839 1.00 74.38 269 ILE A O 1
ATOM 2147 N N . THR A 1 270 ? 18.066 -37.628 -4.696 1.00 66.12 270 THR A N 1
ATOM 2148 C CA . THR A 1 270 ? 17.692 -36.523 -5.585 1.00 66.12 270 THR A CA 1
ATOM 2149 C C . THR A 1 270 ? 16.192 -36.254 -5.450 1.00 66.12 270 THR A C 1
ATOM 2151 O O . THR A 1 270 ? 15.350 -37.141 -5.611 1.00 66.12 270 THR A O 1
ATOM 2154 N N . LYS A 1 271 ? 15.816 -35.012 -5.119 1.00 59.16 271 LYS A N 1
ATOM 2155 C CA . LYS A 1 271 ? 14.408 -34.598 -5.152 1.00 59.16 271 LYS A CA 1
ATOM 2156 C C . LYS A 1 271 ? 13.930 -34.670 -6.601 1.00 59.16 271 LYS A C 1
ATOM 2158 O O . LYS A 1 271 ? 14.113 -33.726 -7.365 1.00 59.16 271 LYS A O 1
ATOM 2163 N N . THR A 1 272 ? 13.288 -35.770 -6.986 1.00 57.38 272 THR A N 1
ATOM 2164 C CA . THR A 1 272 ? 12.440 -35.767 -8.176 1.00 57.38 272 THR A CA 1
ATOM 2165 C C . THR A 1 272 ? 11.333 -34.756 -7.899 1.00 57.38 272 THR A C 1
ATOM 2167 O O . THR A 1 272 ? 10.585 -34.886 -6.929 1.00 57.38 272 THR A O 1
ATOM 2170 N N . ASN A 1 273 ? 11.263 -33.689 -8.694 1.00 53.34 273 ASN A N 1
ATOM 2171 C CA . ASN A 1 273 ? 10.143 -32.757 -8.651 1.00 53.34 273 ASN A CA 1
ATOM 2172 C C . ASN A 1 273 ? 8.888 -33.522 -9.092 1.00 53.34 273 ASN A C 1
ATOM 2174 O O . ASN A 1 273 ? 8.488 -33.467 -10.253 1.00 53.34 273 ASN A O 1
ATOM 2178 N N . LYS A 1 274 ? 8.273 -34.280 -8.180 1.00 50.59 274 LYS A N 1
ATOM 2179 C CA . LYS A 1 274 ? 6.948 -34.853 -8.385 1.00 50.59 274 LYS A CA 1
ATOM 2180 C C . LYS A 1 274 ? 5.999 -33.666 -8.490 1.00 50.59 274 LYS A C 1
ATOM 2182 O O . LYS A 1 274 ? 5.624 -33.069 -7.484 1.00 50.59 274 LYS A O 1
ATOM 2187 N N . SER A 1 275 ? 5.681 -33.275 -9.724 1.00 51.31 275 SER A N 1
ATOM 2188 C CA . SER A 1 275 ? 4.659 -32.276 -10.022 1.00 51.31 275 SER A CA 1
ATOM 2189 C C . SER A 1 275 ? 3.327 -32.809 -9.502 1.00 51.31 275 SER A C 1
ATOM 2191 O O . SER A 1 275 ? 2.660 -33.626 -10.135 1.00 51.31 275 SER A O 1
ATOM 2193 N N . SER A 1 276 ? 3.005 -32.405 -8.279 1.00 50.72 276 SER A N 1
ATOM 2194 C CA . SER A 1 276 ? 1.733 -32.680 -7.641 1.00 50.72 276 SER A CA 1
ATOM 2195 C C . SER A 1 276 ? 0.670 -31.750 -8.226 1.00 50.72 276 SER A C 1
ATOM 2197 O O . SER A 1 276 ? 0.876 -30.540 -8.305 1.00 50.72 276 SER A O 1
ATOM 2199 N N . HIS A 1 277 ? -0.470 -32.357 -8.559 1.00 48.94 277 HIS A N 1
ATOM 2200 C CA . HIS A 1 277 ? -1.793 -31.778 -8.813 1.00 48.94 277 HIS A CA 1
ATOM 2201 C C . HIS A 1 277 ? -2.220 -31.488 -10.263 1.00 48.94 277 HIS A C 1
ATOM 2203 O O . HIS A 1 277 ? -1.714 -30.612 -10.956 1.00 48.94 277 HIS A O 1
ATOM 2209 N N . ASN A 1 278 ? -3.280 -32.216 -10.641 1.00 57.03 278 ASN A N 1
ATOM 2210 C CA . ASN A 1 278 ? -4.277 -31.917 -11.669 1.00 57.03 278 ASN A CA 1
ATOM 2211 C C . ASN A 1 278 ? -3.709 -31.644 -13.063 1.00 57.03 278 ASN A C 1
ATOM 2213 O O . ASN A 1 278 ? -3.760 -30.526 -13.580 1.00 57.03 278 ASN A O 1
ATOM 2217 N N . LYS A 1 279 ? -3.219 -32.708 -13.711 1.00 64.00 279 LYS A N 1
ATOM 2218 C CA . LYS A 1 279 ? -2.907 -32.675 -15.141 1.00 64.00 279 LYS A CA 1
ATOM 2219 C C . LYS A 1 279 ? -4.191 -32.346 -15.901 1.00 64.00 279 LYS A C 1
ATOM 2221 O O . LYS A 1 279 ? -5.068 -33.190 -16.044 1.00 64.00 279 LYS A O 1
ATOM 2226 N N . THR A 1 280 ? -4.296 -31.106 -16.382 1.00 71.00 280 THR A N 1
ATOM 2227 C CA . THR A 1 280 ? -5.270 -30.756 -17.427 1.00 71.00 280 THR A CA 1
ATOM 2228 C C . THR A 1 280 ? -5.216 -31.829 -18.522 1.00 71.00 280 THR A C 1
ATOM 2230 O O . THR A 1 280 ? -4.105 -32.241 -18.872 1.00 71.00 280 THR A O 1
ATOM 2233 N N . PRO A 1 281 ? -6.357 -32.317 -19.040 1.00 84.06 281 PRO A N 1
ATOM 2234 C CA . PRO A 1 281 ? -6.363 -33.384 -20.033 1.00 84.06 281 PRO A CA 1
ATOM 2235 C C . PRO A 1 281 ? -5.420 -33.096 -21.200 1.00 84.06 281 PRO A C 1
ATOM 2237 O O . PRO A 1 281 ? -5.314 -31.953 -21.653 1.00 84.06 281 PRO A O 1
ATOM 2240 N N . HIS A 1 282 ? -4.765 -34.138 -21.713 1.00 82.31 282 HIS A N 1
ATOM 2241 C CA . HIS A 1 282 ? -3.727 -34.006 -22.739 1.00 82.31 282 HIS A CA 1
ATOM 2242 C C . HIS A 1 282 ? -4.216 -33.242 -23.985 1.00 82.31 282 HIS A C 1
ATOM 2244 O O . HIS A 1 282 ? -3.527 -32.352 -24.479 1.00 82.31 282 HIS A O 1
ATOM 2250 N N . HIS A 1 283 ? -5.465 -33.467 -24.407 1.00 85.25 283 HIS A N 1
ATOM 2251 C CA . HIS A 1 283 ? -6.074 -32.748 -25.532 1.00 85.25 283 HIS A CA 1
ATOM 2252 C C . HIS A 1 283 ? -6.182 -31.220 -25.313 1.00 85.25 283 HIS A C 1
ATOM 2254 O O . HIS A 1 283 ? -6.058 -30.446 -26.262 1.00 85.25 283 HIS A O 1
ATOM 2260 N N . ILE A 1 284 ? -6.371 -30.751 -24.069 1.00 87.62 284 ILE A N 1
ATOM 2261 C CA . ILE A 1 284 ? -6.390 -29.314 -23.736 1.00 87.62 284 ILE A CA 1
ATOM 2262 C C . ILE A 1 284 ? -4.971 -28.745 -23.783 1.00 87.62 284 ILE A C 1
ATOM 2264 O O . ILE A 1 284 ? -4.784 -27.612 -24.227 1.00 87.62 284 ILE A O 1
ATOM 2268 N N . GLN A 1 285 ? -3.969 -29.519 -23.358 1.00 85.25 285 GLN A N 1
ATOM 2269 C CA . GLN A 1 285 ? -2.565 -29.102 -23.397 1.00 85.25 285 GLN A CA 1
ATOM 2270 C C . GLN A 1 285 ? -2.071 -28.910 -24.833 1.00 85.25 285 GLN A C 1
ATOM 2272 O O . GLN A 1 285 ? -1.440 -27.891 -25.117 1.00 85.25 285 GLN A O 1
ATOM 2277 N N . ILE A 1 286 ? -2.430 -29.826 -25.738 1.00 89.25 286 ILE A N 1
ATOM 2278 C CA . ILE A 1 286 ? -2.132 -29.718 -27.174 1.00 89.25 286 ILE A CA 1
ATOM 2279 C C . ILE A 1 286 ? -2.712 -28.411 -27.731 1.00 89.25 286 ILE A C 1
ATOM 2281 O O . ILE A 1 286 ? -1.985 -27.585 -28.279 1.00 89.25 286 ILE A O 1
ATOM 2285 N N . LEU A 1 287 ? -3.994 -28.131 -27.478 1.00 88.62 287 LEU A N 1
ATOM 2286 C CA . LEU A 1 287 ? -4.626 -26.883 -27.926 1.00 88.62 287 LEU A CA 1
ATOM 2287 C C . LEU A 1 287 ? -4.034 -25.626 -27.278 1.00 88.62 287 LEU A C 1
ATOM 2289 O O . LEU A 1 287 ? -4.016 -24.548 -27.882 1.00 88.62 287 LEU A O 1
ATOM 2293 N N . LEU A 1 288 ? -3.553 -25.731 -26.039 1.00 86.31 288 LEU A N 1
ATOM 2294 C CA . LEU A 1 288 ? -2.846 -24.648 -25.368 1.00 86.31 288 LEU A CA 1
ATOM 2295 C C . LEU A 1 288 ? -1.522 -24.342 -26.084 1.00 86.31 288 LEU A C 1
ATOM 2297 O O . LEU A 1 288 ? -1.195 -23.165 -26.265 1.00 86.31 288 LEU A O 1
ATOM 2301 N N . ALA A 1 289 ? -0.789 -25.381 -26.494 1.00 86.50 289 ALA A N 1
ATOM 2302 C CA . ALA A 1 289 ? 0.441 -25.270 -27.268 1.00 86.50 289 ALA A CA 1
ATOM 2303 C C . ALA A 1 289 ? 0.167 -24.671 -28.655 1.00 86.50 289 ALA A C 1
ATOM 2305 O O . ALA A 1 289 ? 0.759 -23.648 -28.994 1.00 86.50 289 ALA A O 1
ATOM 2306 N N . GLU A 1 290 ? -0.818 -25.186 -29.393 1.00 89.31 290 GLU A N 1
ATOM 2307 C CA . GLU A 1 290 ? -1.225 -24.647 -30.699 1.00 89.31 290 GLU A CA 1
ATOM 2308 C C . GLU A 1 290 ? -1.619 -23.166 -30.620 1.00 89.31 290 GLU A C 1
ATOM 2310 O O . GLU A 1 290 ? -1.186 -22.341 -31.428 1.00 89.31 290 GLU A O 1
ATOM 2315 N N . LYS A 1 291 ? -2.395 -22.777 -29.600 1.00 93.44 291 LYS A N 1
ATOM 2316 C CA . LYS A 1 291 ? -2.746 -21.371 -29.361 1.00 93.44 291 LYS A CA 1
ATOM 2317 C C . LYS A 1 291 ? -1.505 -20.518 -29.079 1.00 93.44 291 LYS A C 1
ATOM 2319 O O . LYS A 1 291 ? -1.441 -19.369 -29.523 1.00 93.44 291 LYS A O 1
ATOM 2324 N N . ARG A 1 292 ? -0.544 -21.028 -28.298 1.00 84.38 292 ARG A N 1
ATOM 2325 C CA . ARG A 1 292 ? 0.721 -20.326 -28.014 1.00 84.38 292 ARG A CA 1
ATOM 2326 C C . ARG A 1 292 ? 1.530 -20.138 -29.298 1.00 84.38 292 ARG A C 1
ATOM 2328 O O . ARG A 1 292 ? 1.986 -19.022 -29.534 1.00 84.38 292 ARG A O 1
ATOM 2335 N N . MET A 1 293 ? 1.610 -21.157 -30.154 1.00 88.81 293 MET A N 1
ATOM 2336 C CA . MET A 1 293 ? 2.262 -21.071 -31.466 1.00 88.81 293 MET A CA 1
ATOM 2337 C C . MET A 1 293 ? 1.575 -20.049 -32.379 1.00 88.81 293 MET A C 1
ATOM 2339 O O . MET A 1 293 ? 2.236 -19.168 -32.922 1.00 88.81 293 MET A O 1
ATOM 2343 N N . ALA A 1 294 ? 0.243 -20.086 -32.488 1.00 89.81 294 ALA A N 1
ATOM 2344 C CA . ALA A 1 294 ? -0.513 -19.108 -33.274 1.00 89.81 294 ALA A CA 1
ATOM 2345 C C . ALA A 1 294 ? -0.331 -17.674 -32.754 1.00 89.81 294 ALA A C 1
ATOM 2347 O O . ALA A 1 294 ? -0.268 -16.727 -33.537 1.00 89.81 294 ALA A O 1
ATOM 2348 N N . ARG A 1 295 ? -0.186 -17.501 -31.432 1.00 84.81 295 ARG A N 1
ATOM 2349 C CA . ARG A 1 295 ? 0.147 -16.204 -30.834 1.00 84.81 295 ARG A CA 1
ATOM 2350 C C . ARG A 1 295 ? 1.537 -15.738 -31.221 1.00 84.81 295 ARG A C 1
ATOM 2352 O O . ARG A 1 295 ? 1.669 -14.581 -31.601 1.00 84.81 295 ARG A O 1
ATOM 2359 N N . ALA A 1 296 ? 2.538 -16.610 -31.124 1.00 82.25 296 ALA A N 1
ATOM 2360 C CA . ALA A 1 296 ? 3.898 -16.282 -31.531 1.00 82.25 296 ALA A CA 1
ATOM 2361 C C . ALA A 1 296 ? 3.936 -15.879 -33.013 1.00 82.25 296 ALA A C 1
ATOM 2363 O O . ALA A 1 296 ? 4.543 -14.868 -33.357 1.00 82.25 296 ALA A O 1
ATOM 2364 N N . LYS A 1 297 ? 3.202 -16.599 -33.872 1.00 87.00 297 LYS A N 1
ATOM 2365 C CA . LYS A 1 297 ? 3.072 -16.271 -35.295 1.00 87.00 297 LYS A CA 1
ATOM 2366 C C . LYS A 1 297 ? 2.436 -14.893 -35.518 1.00 87.00 297 LYS A C 1
ATOM 2368 O O . LYS A 1 297 ? 3.064 -14.052 -36.147 1.00 87.00 297 LYS A O 1
ATOM 2373 N N . TRP A 1 298 ? 1.267 -14.617 -34.929 1.00 85.25 298 TRP A N 1
ATOM 2374 C CA . TRP A 1 298 ? 0.615 -13.299 -35.022 1.00 85.25 298 TRP A CA 1
ATOM 2375 C C . TRP A 1 298 ? 1.477 -12.164 -34.451 1.00 85.25 298 TRP A C 1
ATOM 2377 O O . TRP A 1 298 ? 1.459 -11.049 -34.965 1.00 85.25 298 TRP A O 1
ATOM 2387 N N . GLN A 1 299 ? 2.238 -12.423 -33.386 1.00 78.88 299 GLN A N 1
ATOM 2388 C CA . GLN A 1 299 ? 3.142 -11.427 -32.814 1.00 78.88 299 GLN A CA 1
ATOM 2389 C C . GLN A 1 299 ? 4.289 -11.065 -33.761 1.00 78.88 299 GLN A C 1
ATOM 2391 O O . GLN A 1 299 ? 4.663 -9.896 -33.774 1.00 78.88 299 GLN A O 1
ATOM 2396 N N . LYS A 1 300 ? 4.795 -12.023 -34.550 1.00 79.56 300 LYS A N 1
ATOM 2397 C CA . LYS A 1 300 ? 5.843 -11.798 -35.557 1.00 79.56 300 LYS A CA 1
ATOM 2398 C C . LYS A 1 300 ? 5.302 -11.139 -36.827 1.00 79.56 300 LYS A C 1
ATOM 2400 O O . LYS A 1 300 ? 5.881 -10.177 -37.303 1.00 79.56 300 LYS A O 1
ATOM 2405 N N . SER A 1 301 ? 4.201 -11.655 -37.364 1.00 84.81 301 SER A N 1
ATOM 2406 C CA . SER A 1 301 ? 3.706 -11.278 -38.691 1.00 84.81 301 SER A CA 1
ATOM 2407 C C . SER A 1 301 ? 2.738 -10.091 -38.688 1.00 84.81 301 SER A C 1
ATOM 2409 O O . SER A 1 301 ? 2.623 -9.384 -39.680 1.00 84.81 301 SER A O 1
ATOM 2411 N N . LYS A 1 302 ? 1.991 -9.897 -37.590 1.00 84.25 302 LYS A N 1
ATOM 2412 C CA . LYS A 1 302 ? 0.905 -8.910 -37.429 1.00 84.25 302 LYS A CA 1
ATOM 2413 C C . LYS A 1 302 ? -0.216 -8.965 -38.481 1.00 84.25 302 LYS A C 1
ATOM 2415 O O . LYS A 1 302 ? -1.130 -8.145 -38.406 1.00 84.25 302 LYS A O 1
ATOM 2420 N N . TYR A 1 303 ? -0.243 -9.965 -39.365 1.00 83.00 303 TYR A N 1
ATOM 2421 C CA . TYR A 1 303 ? -1.282 -10.104 -40.387 1.00 83.00 303 TYR A CA 1
ATOM 2422 C C . TYR A 1 303 ? -2.672 -10.426 -39.797 1.00 83.00 303 TYR A C 1
ATOM 2424 O O . TYR A 1 303 ? -2.777 -11.168 -38.807 1.00 83.00 303 TYR A O 1
ATOM 2432 N N . PRO A 1 304 ? -3.765 -9.946 -40.426 1.00 85.75 304 PRO A N 1
ATOM 2433 C CA . PRO A 1 304 ? -5.136 -10.236 -39.997 1.00 85.75 304 PRO A CA 1
ATOM 2434 C C . PRO A 1 304 ? -5.466 -11.735 -39.943 1.00 85.75 304 PRO A C 1
ATOM 2436 O O . PRO A 1 304 ? -6.076 -12.191 -38.975 1.00 85.75 304 PRO A O 1
ATOM 2439 N N . ASN A 1 305 ? -4.994 -12.521 -40.917 1.00 89.06 305 ASN A N 1
ATOM 2440 C CA . ASN A 1 305 ? -5.251 -13.966 -40.995 1.00 89.06 305 ASN A CA 1
ATOM 2441 C C . ASN A 1 305 ? -4.700 -14.730 -39.779 1.00 89.06 305 ASN A C 1
ATOM 2443 O O . ASN A 1 305 ? -5.366 -15.610 -39.230 1.00 89.06 305 ASN A O 1
ATOM 2447 N N . ASP A 1 306 ? -3.524 -14.344 -39.281 1.00 85.75 306 ASP A N 1
ATOM 2448 C CA . ASP A 1 306 ? -2.937 -14.962 -38.089 1.00 85.75 306 ASP A CA 1
ATOM 2449 C C . ASP A 1 306 ? -3.696 -14.566 -36.807 1.00 85.75 306 ASP A C 1
ATOM 2451 O O . ASP A 1 306 ? -3.845 -15.380 -35.889 1.00 85.75 306 ASP A O 1
ATOM 2455 N N . LYS A 1 307 ? -4.264 -13.350 -36.757 1.00 88.00 307 LYS A N 1
ATOM 2456 C CA . LYS A 1 307 ? -5.152 -12.911 -35.665 1.00 88.00 307 LYS A CA 1
ATOM 2457 C C . LYS A 1 307 ? -6.462 -13.703 -35.652 1.00 88.00 307 LYS A C 1
ATOM 2459 O O . LYS A 1 307 ? -6.928 -14.092 -34.579 1.00 88.00 307 LYS A O 1
ATOM 2464 N N . ILE A 1 308 ? -7.036 -13.973 -36.826 1.00 92.38 308 ILE A N 1
ATOM 2465 C CA . ILE A 1 308 ? -8.233 -14.812 -36.981 1.00 92.38 308 ILE A CA 1
ATOM 2466 C C . ILE A 1 308 ? -7.947 -16.224 -36.460 1.00 92.38 308 ILE A C 1
ATOM 2468 O O . ILE A 1 308 ? -8.680 -16.710 -35.595 1.00 92.38 308 ILE A O 1
ATOM 2472 N N . LYS A 1 309 ? -6.834 -16.839 -36.880 1.00 93.31 309 LYS A N 1
ATOM 2473 C CA . LYS A 1 309 ? -6.415 -18.172 -36.415 1.00 93.31 309 LYS A CA 1
ATOM 2474 C C . LYS A 1 309 ? -6.216 -18.222 -34.893 1.00 93.31 309 LYS A C 1
ATOM 2476 O O . LYS A 1 309 ? -6.694 -19.144 -34.230 1.00 93.31 309 LYS A O 1
ATOM 2481 N N . LEU A 1 310 ? -5.592 -17.199 -34.301 1.00 93.75 310 LEU A N 1
ATOM 2482 C CA . LEU A 1 310 ? -5.458 -17.073 -32.844 1.00 93.75 310 LEU A CA 1
ATOM 2483 C C . LEU A 1 310 ? -6.816 -16.968 -32.132 1.00 93.75 310 LEU A C 1
ATOM 2485 O O . LEU A 1 310 ? -7.012 -17.586 -31.078 1.00 93.75 310 LEU A O 1
ATOM 2489 N N . ASN A 1 311 ? -7.751 -16.192 -32.679 1.00 92.62 311 ASN A N 1
ATOM 2490 C CA . ASN A 1 311 ? -9.088 -16.032 -32.111 1.00 92.62 311 ASN A CA 1
ATOM 2491 C C . ASN A 1 311 ? -9.890 -17.338 -32.183 1.00 92.62 311 ASN A C 1
ATOM 2493 O O . ASN A 1 311 ? -10.495 -17.729 -31.182 1.00 92.62 311 ASN A O 1
ATOM 2497 N N . GLN A 1 312 ? -9.833 -18.048 -33.313 1.00 94.69 312 GLN A N 1
ATOM 2498 C CA . GLN A 1 312 ? -10.459 -19.361 -33.493 1.00 94.69 312 GLN A CA 1
ATOM 2499 C C . GLN A 1 312 ? -9.943 -20.372 -32.460 1.00 94.69 312 GLN A C 1
ATOM 2501 O O . GLN A 1 312 ? -10.742 -20.941 -31.713 1.00 94.69 312 GLN A O 1
ATOM 2506 N N . LEU A 1 313 ? -8.619 -20.524 -32.328 1.00 93.44 313 LEU A N 1
ATOM 2507 C CA . LEU A 1 313 ? -8.008 -21.420 -31.336 1.00 93.44 313 LEU A CA 1
ATOM 2508 C C . LEU A 1 313 ? -8.335 -21.002 -29.898 1.00 93.44 313 LEU A C 1
ATOM 2510 O O . LEU A 1 313 ? -8.617 -21.841 -29.044 1.00 93.44 313 LEU A O 1
ATOM 2514 N N . SER A 1 314 ? -8.366 -19.696 -29.620 1.00 91.38 314 SER A N 1
ATOM 2515 C CA . SER A 1 314 ? -8.748 -19.178 -28.304 1.00 91.38 314 SER A CA 1
ATOM 2516 C C . SER A 1 314 ? -10.200 -19.501 -27.952 1.00 91.38 314 SER A C 1
ATOM 2518 O O . SER A 1 314 ? -10.483 -19.843 -26.805 1.00 91.38 314 SER A O 1
ATOM 2520 N N . ASN A 1 315 ? -11.116 -19.410 -28.916 1.00 90.88 315 ASN A N 1
ATOM 2521 C CA . ASN A 1 315 ? -12.525 -19.740 -28.721 1.00 90.88 315 ASN A CA 1
ATOM 2522 C C . ASN A 1 315 ? -12.743 -21.253 -28.609 1.00 90.88 315 ASN A C 1
ATOM 2524 O O . ASN A 1 315 ? -13.481 -21.681 -27.722 1.00 90.88 315 ASN A O 1
ATOM 2528 N N . LYS A 1 316 ? -12.054 -22.059 -29.426 1.00 93.94 316 LYS A N 1
ATOM 2529 C CA . LYS A 1 316 ? -12.058 -23.528 -29.330 1.00 93.94 316 LYS A CA 1
ATOM 2530 C C . LYS A 1 316 ? -11.594 -23.988 -27.947 1.00 93.94 316 LYS A C 1
ATOM 2532 O O . LYS A 1 316 ? -12.291 -24.754 -27.288 1.00 93.94 316 LYS A O 1
ATOM 2537 N N . LEU A 1 317 ? -10.490 -23.424 -27.453 1.00 91.94 317 LEU A N 1
ATOM 2538 C CA . LEU A 1 317 ? -9.979 -23.695 -26.110 1.00 91.94 317 LEU A CA 1
ATOM 2539 C C . LEU A 1 317 ? -10.981 -23.293 -25.016 1.00 91.94 317 LEU A C 1
ATOM 2541 O O . LEU A 1 317 ? -11.223 -24.067 -24.097 1.00 91.94 317 LEU A O 1
ATOM 2545 N N . LYS A 1 318 ? -11.595 -22.104 -25.109 1.00 89.31 318 LYS A N 1
ATOM 2546 C CA . LYS A 1 318 ? -12.619 -21.667 -24.141 1.00 89.31 318 LYS A CA 1
ATOM 2547 C C . LYS A 1 318 ? -13.814 -22.621 -24.102 1.00 89.31 318 LYS A C 1
ATOM 2549 O O . LYS A 1 318 ? -14.279 -22.939 -23.012 1.00 89.31 318 LYS A O 1
ATOM 2554 N N . LYS A 1 319 ? -14.305 -23.060 -25.267 1.00 91.94 319 LYS A N 1
ATOM 2555 C CA . LYS A 1 319 ? -15.415 -24.021 -25.368 1.00 91.94 319 LYS A CA 1
ATOM 2556 C C . LYS A 1 319 ? -15.051 -25.350 -24.703 1.00 91.94 319 LYS A C 1
ATOM 2558 O O . LYS A 1 319 ? -15.832 -25.850 -23.904 1.00 91.94 319 LYS A O 1
ATOM 2563 N N . LEU A 1 320 ? -13.852 -25.868 -24.965 1.00 90.50 320 LEU A N 1
ATOM 2564 C CA . LEU A 1 320 ? -13.398 -27.136 -24.391 1.00 90.50 320 LEU A CA 1
ATOM 2565 C C . LEU A 1 320 ? -13.153 -27.068 -22.886 1.00 90.50 320 LEU A C 1
ATOM 2567 O O . LEU A 1 320 ? -13.560 -27.980 -22.179 1.00 90.50 320 LEU A O 1
ATOM 2571 N N . ILE A 1 321 ? -12.568 -25.979 -22.379 1.00 88.56 321 ILE A N 1
ATOM 2572 C CA . ILE A 1 321 ? -12.415 -25.787 -20.931 1.00 88.56 321 ILE A CA 1
ATOM 2573 C C . ILE A 1 321 ? -13.789 -25.751 -20.262 1.00 88.56 321 ILE A C 1
ATOM 2575 O O . ILE A 1 321 ? -13.978 -26.442 -19.271 1.00 88.56 321 ILE A O 1
ATOM 2579 N N . ARG A 1 322 ? -14.750 -24.998 -20.819 1.00 87.19 322 ARG A N 1
ATOM 2580 C CA . ARG A 1 322 ? -16.123 -24.944 -20.290 1.00 87.19 322 ARG A CA 1
ATOM 2581 C C . ARG A 1 322 ? -16.778 -26.321 -20.270 1.00 87.19 322 ARG A C 1
ATOM 2583 O O . ARG A 1 322 ? -17.356 -26.683 -19.252 1.00 87.19 322 ARG A O 1
ATOM 2590 N N . LYS A 1 323 ? -16.653 -27.080 -21.363 1.00 91.56 323 LYS A N 1
ATOM 2591 C CA . LYS A 1 323 ? -17.170 -28.448 -21.454 1.00 91.56 323 LYS A CA 1
ATOM 2592 C C . LYS A 1 323 ? -16.538 -29.339 -20.384 1.00 91.56 323 LYS A C 1
ATOM 2594 O O . LYS A 1 323 ? -17.254 -29.857 -19.547 1.00 91.56 323 LYS A O 1
ATOM 2599 N N . HIS A 1 324 ? -15.210 -29.392 -20.309 1.00 89.38 324 HIS A N 1
ATOM 2600 C CA . HIS A 1 324 ? -14.504 -30.193 -19.309 1.00 89.38 324 HIS A CA 1
ATOM 2601 C C . HIS A 1 324 ? -14.876 -29.819 -17.867 1.00 89.38 324 HIS A C 1
ATOM 2603 O O . HIS A 1 324 ? -15.045 -30.698 -17.028 1.00 89.38 324 HIS A O 1
ATOM 2609 N N . THR A 1 325 ? -14.998 -28.523 -17.554 1.00 86.94 325 THR A N 1
ATOM 2610 C CA . THR A 1 325 ? -15.431 -28.086 -16.218 1.00 86.94 325 THR A CA 1
ATOM 2611 C C . THR A 1 325 ? -16.870 -28.486 -15.918 1.00 86.94 325 THR A C 1
ATOM 2613 O O . THR A 1 325 ? -17.161 -28.818 -14.777 1.00 86.94 325 THR A O 1
ATOM 2616 N N . ASN A 1 326 ? -17.748 -28.470 -16.925 1.00 89.94 326 ASN A N 1
ATOM 2617 C CA . ASN A 1 326 ? -19.137 -28.890 -16.785 1.00 89.94 326 ASN A CA 1
ATOM 2618 C C . ASN A 1 326 ? -19.236 -30.405 -16.596 1.00 89.94 326 ASN A C 1
ATOM 2620 O O . ASN A 1 326 ? -19.887 -30.851 -15.666 1.00 89.94 326 ASN A O 1
ATOM 2624 N N . ASP A 1 327 ? -18.517 -31.181 -17.405 1.00 89.81 327 ASP A N 1
ATOM 2625 C CA . ASP A 1 327 ? -18.468 -32.641 -17.308 1.00 89.81 327 ASP A CA 1
ATOM 2626 C C . ASP A 1 327 ? -17.904 -33.067 -15.943 1.00 89.81 327 ASP A C 1
ATOM 2628 O O . ASP A 1 327 ? -18.505 -33.875 -15.246 1.00 89.81 327 ASP A O 1
ATOM 2632 N N . SER A 1 328 ? -16.810 -32.434 -15.495 1.00 86.06 328 SER A N 1
ATOM 2633 C CA . SER A 1 328 ? -16.238 -32.677 -14.159 1.00 86.06 328 SER A CA 1
ATOM 2634 C C . SER A 1 328 ? -17.223 -32.342 -13.034 1.00 86.06 328 SER A C 1
ATOM 2636 O O . SER A 1 328 ? -17.241 -33.017 -12.008 1.00 86.06 328 SER A O 1
ATOM 2638 N N . TYR A 1 329 ? -18.018 -31.280 -13.201 1.00 85.94 329 TYR A N 1
ATOM 2639 C CA . TYR A 1 329 ? -19.036 -30.892 -12.229 1.00 85.94 329 TYR A CA 1
ATOM 2640 C C . TYR A 1 329 ? -20.222 -31.860 -12.235 1.00 85.94 329 TYR A C 1
ATOM 2642 O O . TYR A 1 329 ? -20.682 -32.241 -11.167 1.00 85.94 329 TYR A O 1
ATOM 2650 N N . ASN A 1 330 ? -20.667 -32.313 -13.406 1.00 89.75 330 ASN A N 1
ATOM 2651 C CA . ASN A 1 330 ? -21.719 -33.317 -13.533 1.00 89.75 330 ASN A CA 1
ATOM 2652 C C . ASN A 1 330 ? -21.297 -34.636 -12.881 1.00 89.75 330 ASN A C 1
ATOM 2654 O O . ASN A 1 330 ? -22.023 -35.132 -12.030 1.00 89.75 330 ASN A O 1
ATOM 2658 N N . SER A 1 331 ? -20.085 -35.133 -13.157 1.00 90.12 331 SER A N 1
ATOM 2659 C CA . SER A 1 331 ? -19.555 -36.326 -12.480 1.00 90.12 331 SER A CA 1
ATOM 2660 C C . SER A 1 331 ? -19.435 -36.133 -10.965 1.00 90.12 331 SER A C 1
ATOM 2662 O O . SER A 1 331 ? -19.663 -37.064 -10.198 1.00 90.12 331 SER A O 1
ATOM 2664 N N . TYR A 1 332 ? -19.095 -34.921 -10.506 1.00 88.19 332 TYR A N 1
ATOM 2665 C CA . TYR A 1 332 ? -19.101 -34.597 -9.079 1.00 88.19 332 TYR A CA 1
ATOM 2666 C C . TYR A 1 332 ? -20.511 -34.665 -8.482 1.00 88.19 332 TYR A C 1
ATOM 2668 O O . TYR A 1 332 ? -20.668 -35.224 -7.401 1.00 88.19 332 TYR A O 1
ATOM 2676 N N . VAL A 1 333 ? -21.516 -34.118 -9.170 1.00 87.19 333 VAL A N 1
ATOM 2677 C CA . VAL A 1 333 ? -22.920 -34.139 -8.735 1.00 87.19 333 VAL A CA 1
ATOM 2678 C C . VAL A 1 333 ? -23.472 -35.565 -8.722 1.00 87.19 333 VAL A C 1
ATOM 2680 O O . VAL A 1 333 ? -24.111 -35.942 -7.746 1.00 87.19 333 VAL A O 1
ATOM 2683 N N . GLU A 1 334 ? -23.177 -36.373 -9.741 1.00 88.81 334 GLU A N 1
ATOM 2684 C CA . GLU A 1 334 ? -23.557 -37.793 -9.813 1.00 88.81 334 GLU A CA 1
ATOM 2685 C C . GLU A 1 334 ? -22.931 -38.625 -8.683 1.00 88.81 334 GLU A C 1
ATOM 2687 O O . GLU A 1 334 ? -23.561 -39.541 -8.163 1.00 88.81 334 GLU A O 1
ATOM 2692 N N . ALA A 1 335 ? -21.713 -38.283 -8.250 1.00 88.38 335 ALA A N 1
ATOM 2693 C CA . ALA A 1 335 ? -21.044 -38.944 -7.130 1.00 88.38 335 ALA A CA 1
ATOM 2694 C C . ALA A 1 335 ? -21.609 -38.553 -5.746 1.00 88.38 335 ALA A C 1
ATOM 2696 O O . ALA A 1 335 ? -21.210 -39.137 -4.729 1.00 88.38 335 ALA A O 1
ATOM 2697 N N . LEU A 1 336 ? -22.504 -37.559 -5.662 1.00 87.38 336 LEU A N 1
ATOM 2698 C CA . LEU A 1 336 ? -23.108 -37.155 -4.394 1.00 87.38 336 LEU A CA 1
ATOM 2699 C C . LEU A 1 336 ? -24.099 -38.215 -3.918 1.00 87.38 336 LEU A C 1
ATOM 2701 O O . LEU A 1 336 ? -25.068 -38.557 -4.584 1.00 87.38 336 LEU A O 1
ATOM 2705 N N . THR A 1 337 ? -23.881 -38.682 -2.695 1.00 84.12 337 THR A N 1
ATOM 2706 C CA . THR A 1 337 ? -24.711 -39.694 -2.035 1.00 84.12 337 THR A CA 1
ATOM 2707 C C . THR A 1 337 ? -25.239 -39.173 -0.702 1.00 84.12 337 THR A C 1
ATOM 2709 O O . THR A 1 337 ? -24.576 -38.392 -0.003 1.00 84.12 337 THR A O 1
ATOM 2712 N N . THR A 1 338 ? -26.445 -39.613 -0.338 1.00 74.44 338 THR A N 1
ATOM 2713 C CA . THR A 1 338 ? -27.099 -39.287 0.940 1.00 74.44 338 THR A CA 1
ATOM 2714 C C . THR A 1 338 ? -26.444 -40.002 2.124 1.00 74.44 338 THR A C 1
ATOM 2716 O O . THR A 1 338 ? -26.400 -39.446 3.216 1.00 74.44 338 THR A O 1
ATOM 2719 N N . THR A 1 339 ? -25.860 -41.181 1.898 1.00 76.38 339 THR A N 1
ATOM 2720 C CA . THR A 1 339 ? -25.233 -42.027 2.928 1.00 76.38 339 THR A CA 1
ATOM 2721 C C . THR A 1 339 ? -23.928 -41.450 3.480 1.00 76.38 339 THR A C 1
ATOM 2723 O O . THR A 1 339 ? -23.670 -41.532 4.674 1.00 76.38 339 THR A O 1
ATOM 2726 N N . ASN A 1 340 ? -23.117 -40.799 2.641 1.00 78.94 340 ASN A N 1
ATOM 2727 C CA . ASN A 1 340 ? -21.777 -40.325 3.018 1.00 78.94 340 ASN A CA 1
ATOM 2728 C C . ASN A 1 340 ? -21.734 -38.868 3.526 1.00 78.94 340 ASN A C 1
ATOM 2730 O O . ASN A 1 340 ? -20.671 -38.238 3.524 1.00 78.94 340 ASN A O 1
ATOM 2734 N N . CYS A 1 341 ? -22.882 -38.270 3.882 1.00 76.62 341 CYS A N 1
ATOM 2735 C CA . CYS A 1 341 ? -23.021 -36.841 4.234 1.00 76.62 341 CYS A CA 1
ATOM 2736 C C . CYS A 1 341 ? -22.448 -35.862 3.178 1.00 76.62 341 CYS A C 1
ATOM 2738 O O . CYS A 1 341 ? -22.266 -34.670 3.448 1.00 76.62 341 CYS A O 1
ATOM 2740 N N . SER A 1 342 ? -22.142 -36.352 1.971 1.00 83.62 342 SER A N 1
ATOM 2741 C CA . SER A 1 342 ? -21.503 -35.603 0.884 1.00 83.62 342 SER A CA 1
ATOM 2742 C C . SER A 1 342 ? -22.463 -34.575 0.289 1.00 83.62 342 SER A C 1
ATOM 2744 O O . SER A 1 342 ? -22.091 -33.414 0.111 1.00 83.62 342 SER A O 1
ATOM 2746 N N . LEU A 1 343 ? -23.730 -34.971 0.122 1.00 81.62 343 LEU A N 1
ATOM 2747 C CA . LEU A 1 343 ? -24.813 -34.096 -0.310 1.00 81.62 343 LEU A CA 1
ATOM 2748 C C . LEU A 1 343 ? -25.033 -32.941 0.677 1.00 81.62 343 LEU A C 1
ATOM 2750 O O . LEU A 1 343 ? -25.101 -31.790 0.259 1.00 81.62 343 LEU A O 1
ATOM 2754 N N . TRP A 1 344 ? -25.051 -33.216 1.987 1.00 79.31 344 TRP A N 1
ATOM 2755 C CA . TRP A 1 344 ? -25.196 -32.184 3.024 1.00 79.31 344 TRP A CA 1
ATOM 2756 C C . TRP A 1 344 ? -24.020 -31.194 3.047 1.00 79.31 344 TRP A C 1
ATOM 2758 O O . TRP A 1 344 ? -24.205 -29.984 3.191 1.00 79.31 344 TRP A O 1
ATOM 2768 N N . LYS A 1 345 ? -22.786 -31.684 2.865 1.00 78.62 345 LYS A N 1
ATOM 2769 C CA . LYS A 1 345 ? -21.599 -30.820 2.749 1.00 78.62 345 LYS A CA 1
ATOM 2770 C C . LYS A 1 345 ? -21.673 -29.922 1.509 1.00 78.62 345 LYS A C 1
ATOM 2772 O O . LYS A 1 345 ? -21.334 -28.741 1.607 1.00 78.62 345 LYS A O 1
ATOM 2777 N N . ALA A 1 346 ? -22.133 -30.456 0.374 1.00 80.38 346 ALA A N 1
ATOM 2778 C CA . ALA A 1 346 ? -22.344 -29.685 -0.847 1.00 80.38 346 ALA A CA 1
ATOM 2779 C C . ALA A 1 346 ? -23.432 -28.612 -0.646 1.00 80.38 346 ALA A C 1
ATOM 2781 O O . ALA A 1 346 ? -23.164 -27.428 -0.866 1.00 80.38 346 ALA A O 1
ATOM 2782 N N . THR A 1 347 ? -24.610 -28.981 -0.128 1.00 79.88 347 THR A N 1
ATOM 2783 C CA . THR A 1 347 ? -25.748 -28.065 0.090 1.00 79.88 347 THR A CA 1
ATOM 2784 C C . THR A 1 347 ? -25.451 -26.960 1.099 1.00 79.88 347 THR A C 1
ATOM 2786 O O . THR A 1 347 ? -25.792 -25.804 0.857 1.00 79.88 347 THR A O 1
ATOM 2789 N N . LYS A 1 348 ? -24.704 -27.244 2.172 1.00 75.25 348 LYS A N 1
ATOM 2790 C CA . LYS A 1 348 ? -24.262 -26.229 3.148 1.00 75.25 348 LYS A CA 1
ATOM 2791 C C . LYS A 1 348 ? -23.343 -25.152 2.550 1.00 75.25 348 LYS A C 1
ATOM 2793 O O . LYS A 1 348 ? -23.202 -24.072 3.127 1.00 75.25 348 LYS A O 1
ATOM 2798 N N . SER A 1 349 ? -22.690 -25.424 1.419 1.00 64.06 349 SER A N 1
ATOM 2799 C CA . SER A 1 349 ? -21.762 -24.483 0.776 1.00 64.06 349 SER A CA 1
ATOM 2800 C C . SER A 1 349 ? -22.441 -23.500 -0.194 1.00 64.06 349 SER A C 1
ATOM 2802 O O . SER A 1 349 ? -21.940 -22.386 -0.369 1.00 64.06 349 SER A O 1
ATOM 2804 N N . LEU A 1 350 ? -23.607 -23.860 -0.747 1.00 70.12 350 LEU A N 1
ATOM 2805 C CA . LEU A 1 350 ? -24.385 -23.066 -1.713 1.00 70.12 350 LEU A CA 1
ATOM 2806 C C . LEU A 1 350 ? -24.855 -21.676 -1.219 1.00 70.12 350 LEU A C 1
ATOM 2808 O O . LEU A 1 350 ? -24.748 -20.728 -1.998 1.00 70.12 350 LEU A O 1
ATOM 2812 N N . PRO A 1 351 ? -25.295 -21.469 0.044 1.00 57.94 351 PRO A N 1
ATOM 2813 C CA . PRO A 1 351 ? -25.739 -20.151 0.513 1.00 57.94 351 PRO A CA 1
ATOM 2814 C C . PRO A 1 351 ? -24.624 -19.093 0.596 1.00 57.94 351 PRO A C 1
ATOM 2816 O O . PRO A 1 351 ? -24.899 -17.918 0.824 1.00 57.94 351 PRO A O 1
ATOM 2819 N N . ARG A 1 352 ? -23.349 -19.458 0.387 1.00 54.84 352 ARG A N 1
ATOM 2820 C CA . ARG A 1 352 ? -22.229 -18.503 0.303 1.00 54.84 352 ARG A CA 1
ATOM 2821 C C . ARG A 1 352 ? -22.068 -17.918 -1.106 1.00 54.84 352 ARG A C 1
ATOM 2823 O O . ARG A 1 352 ? -20.938 -17.775 -1.582 1.00 54.84 352 ARG A O 1
ATOM 2830 N N . LEU A 1 353 ? -23.167 -17.564 -1.775 1.00 51.31 353 LEU A N 1
ATOM 2831 C CA . LEU A 1 353 ? -23.135 -16.784 -3.013 1.00 51.31 353 LEU A CA 1
ATOM 2832 C C . LEU A 1 353 ? -22.461 -15.435 -2.724 1.00 51.31 353 LEU A C 1
ATOM 2834 O O . LEU A 1 353 ? -23.054 -14.510 -2.170 1.00 51.31 353 LEU A O 1
ATOM 2838 N N . LYS A 1 354 ? -21.176 -15.325 -3.072 1.00 50.25 354 LYS A N 1
ATOM 2839 C CA . LYS A 1 354 ? -20.489 -14.036 -3.132 1.00 50.25 354 LYS A CA 1
ATOM 2840 C C . LYS A 1 354 ? -21.212 -13.204 -4.186 1.00 50.25 354 LYS A C 1
ATOM 2842 O O . LYS A 1 354 ? -21.169 -13.556 -5.362 1.00 50.25 354 LYS A O 1
ATOM 2847 N N . GLN A 1 355 ? -21.848 -12.116 -3.760 1.00 45.12 355 GLN A N 1
ATOM 2848 C CA . GLN A 1 355 ? -22.411 -11.117 -4.666 1.00 45.12 355 GLN A CA 1
ATOM 2849 C C . GLN A 1 355 ? -21.348 -10.735 -5.712 1.00 45.12 355 GLN A C 1
ATOM 2851 O O . GLN A 1 355 ? -20.207 -10.441 -5.321 1.00 45.12 355 GLN A O 1
ATOM 2856 N N . PRO A 1 356 ? -21.657 -10.778 -7.022 1.00 44.19 356 PRO A N 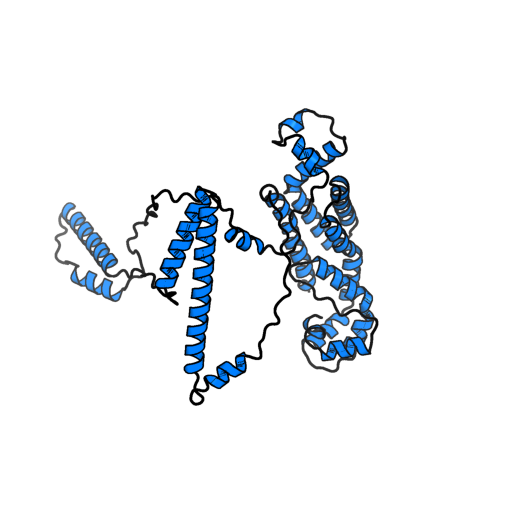1
ATOM 2857 C CA . PRO A 1 356 ? -20.709 -10.368 -8.041 1.00 44.19 356 PRO A CA 1
ATOM 2858 C C . PRO A 1 356 ? -20.371 -8.895 -7.818 1.00 44.19 356 PRO A C 1
ATOM 2860 O O . PRO A 1 356 ? -21.241 -8.029 -7.761 1.00 44.19 356 PRO A O 1
ATOM 2863 N N . SER A 1 357 ? -19.083 -8.605 -7.656 1.00 39.53 357 SER A N 1
ATOM 2864 C CA . SER A 1 357 ? -18.594 -7.229 -7.646 1.00 39.53 357 SER A CA 1
ATOM 2865 C C . SER A 1 357 ? -18.958 -6.539 -8.970 1.00 39.53 357 SER A C 1
ATOM 2867 O O . SER A 1 357 ? -18.825 -7.183 -10.016 1.00 39.53 357 SER A O 1
ATOM 2869 N N . PRO A 1 358 ? -19.366 -5.257 -8.948 1.00 31.59 358 PRO A N 1
ATOM 2870 C CA . PRO A 1 358 ? -19.861 -4.560 -10.131 1.00 31.59 358 PRO A CA 1
ATOM 2871 C C . PRO A 1 358 ? -18.830 -4.537 -11.268 1.00 31.59 358 PRO A C 1
ATOM 2873 O O . PRO A 1 358 ? -17.615 -4.476 -11.046 1.00 31.59 358 PRO A O 1
ATOM 2876 N N . LEU A 1 359 ? -19.338 -4.620 -12.500 1.00 28.06 359 LEU A N 1
ATOM 2877 C CA . LEU A 1 359 ? -18.554 -4.643 -13.733 1.00 28.06 359 LEU A CA 1
ATOM 2878 C C . LEU A 1 359 ? -17.868 -3.286 -13.954 1.00 28.06 359 LEU A C 1
ATOM 2880 O O . LEU A 1 359 ? -18.528 -2.270 -14.141 1.00 28.06 359 LEU A O 1
ATOM 2884 N N . PHE A 1 360 ? -16.533 -3.274 -13.970 1.00 33.59 360 PHE A N 1
ATOM 2885 C CA . PHE A 1 360 ? -15.747 -2.095 -14.338 1.00 33.59 360 PHE A CA 1
ATOM 2886 C C . PHE A 1 360 ? -15.603 -1.997 -15.862 1.00 33.59 360 PHE A C 1
ATOM 2888 O O . PHE A 1 360 ? -15.039 -2.890 -16.505 1.00 33.59 360 PHE A O 1
ATOM 2895 N N . VAL A 1 361 ? -16.074 -0.881 -16.417 1.00 31.06 361 VAL A N 1
ATOM 2896 C CA . VAL A 1 361 ? -15.876 -0.469 -17.811 1.00 31.06 361 VAL A CA 1
ATOM 2897 C C . VAL A 1 361 ? -14.376 -0.281 -18.078 1.00 31.06 361 VAL A C 1
ATOM 2899 O O . VAL A 1 361 ? -13.661 0.371 -17.319 1.00 31.06 361 VAL A O 1
ATOM 2902 N N . LYS A 1 362 ? -13.866 -0.899 -19.150 1.00 29.69 362 LYS A N 1
ATOM 2903 C CA . LYS A 1 362 ? -12.476 -0.747 -19.603 1.00 29.69 362 LYS A CA 1
ATOM 2904 C C . LYS A 1 362 ? -12.312 0.596 -20.317 1.00 29.69 362 LYS A C 1
ATOM 2906 O O . LYS A 1 362 ? -12.771 0.721 -21.445 1.00 29.69 362 LYS A O 1
ATOM 2911 N N . GLN A 1 363 ? -11.564 1.527 -19.732 1.00 30.05 363 GLN A N 1
ATOM 2912 C CA . GLN A 1 363 ? -10.919 2.597 -20.496 1.00 30.05 363 GLN A CA 1
ATOM 2913 C C . GLN A 1 363 ? -9.472 2.219 -20.824 1.00 30.05 363 GLN A C 1
ATOM 2915 O O . GLN A 1 363 ? -8.743 1.634 -20.019 1.00 30.05 363 GLN A O 1
ATOM 2920 N N . ILE A 1 364 ? -9.119 2.481 -22.077 1.00 36.66 364 ILE A N 1
ATOM 2921 C CA . ILE A 1 364 ? -7.822 2.259 -22.707 1.00 36.66 364 ILE A CA 1
ATOM 2922 C C . ILE A 1 364 ? -6.957 3.470 -22.366 1.00 36.66 364 ILE A C 1
ATOM 2924 O O . ILE A 1 364 ? -7.376 4.601 -22.595 1.00 36.66 364 ILE A O 1
ATOM 2928 N N . THR A 1 365 ? -5.751 3.267 -21.841 1.00 28.31 365 THR A N 1
ATOM 2929 C CA . THR A 1 365 ? -4.750 4.340 -21.805 1.00 28.31 365 THR A CA 1
ATOM 2930 C C . THR A 1 365 ? -3.372 3.731 -22.027 1.00 28.31 365 THR A C 1
ATOM 2932 O O . THR A 1 365 ? -2.930 2.847 -21.291 1.00 28.31 365 THR A O 1
ATOM 2935 N N . LEU A 1 366 ? -2.771 4.139 -23.140 1.00 31.56 366 LEU A N 1
ATOM 2936 C CA . LEU A 1 366 ? -1.443 3.778 -23.614 1.00 31.56 366 LEU A CA 1
ATOM 2937 C C . LEU A 1 366 ? -0.381 4.646 -22.926 1.00 31.56 366 LEU A C 1
ATOM 2939 O O . LEU A 1 366 ? -0.573 5.847 -22.800 1.00 31.56 366 LEU A O 1
ATOM 2943 N N . GLY A 1 367 ? 0.761 4.022 -22.617 1.00 32.78 367 GLY A N 1
ATOM 2944 C CA . GLY A 1 367 ? 2.089 4.629 -22.767 1.00 32.78 367 GLY A CA 1
ATOM 2945 C C . GLY A 1 367 ? 2.669 5.414 -21.583 1.00 32.78 367 GLY A C 1
ATOM 2946 O O . GLY A 1 367 ? 2.011 6.258 -21.002 1.00 32.78 367 GLY A O 1
ATOM 2947 N N . LEU A 1 368 ? 3.958 5.153 -21.320 1.00 32.94 368 LEU A N 1
ATOM 2948 C CA . LEU A 1 368 ? 4.917 5.888 -20.467 1.00 32.94 368 LEU A CA 1
ATOM 2949 C C . LEU A 1 368 ? 4.929 5.566 -18.962 1.00 32.94 368 LEU A C 1
ATOM 2951 O O . LEU A 1 368 ? 4.676 6.390 -18.091 1.00 32.94 368 LEU A O 1
ATOM 2955 N N . SER A 1 369 ? 5.362 4.341 -18.648 1.00 38.62 369 SER A N 1
ATOM 2956 C CA . SER A 1 369 ? 5.639 3.864 -17.288 1.00 38.62 369 SER A CA 1
ATOM 2957 C C . SER A 1 369 ? 7.138 3.640 -17.029 1.00 38.62 369 SER A C 1
ATOM 2959 O O . SER A 1 369 ? 7.517 2.514 -16.705 1.00 38.62 369 SER A O 1
ATOM 2961 N N . LEU A 1 370 ? 8.031 4.624 -17.188 1.00 36.72 370 LEU A N 1
ATOM 2962 C CA . LEU A 1 370 ? 9.446 4.392 -16.817 1.00 36.72 370 LEU A CA 1
ATOM 2963 C C . LEU A 1 370 ? 10.212 5.547 -16.161 1.00 36.72 370 LEU A C 1
ATOM 2965 O O . LEU A 1 370 ? 11.216 5.266 -15.514 1.00 36.72 370 LEU A O 1
ATOM 2969 N N . THR A 1 371 ? 9.727 6.785 -16.172 1.00 34.06 371 THR A N 1
ATOM 2970 C CA . THR A 1 371 ? 10.423 7.904 -15.501 1.00 34.06 371 THR A CA 1
ATOM 2971 C C . THR A 1 371 ? 9.909 8.189 -14.080 1.00 34.06 371 THR A C 1
ATOM 2973 O O . THR A 1 371 ? 10.616 8.780 -13.269 1.00 34.06 371 THR A O 1
ATOM 2976 N N . SER A 1 372 ? 8.732 7.670 -13.703 1.00 33.94 372 SER A N 1
ATOM 2977 C CA . SER A 1 372 ? 8.065 7.964 -12.420 1.00 33.94 372 SER A CA 1
ATOM 2978 C C . SER A 1 372 ? 8.437 7.056 -11.237 1.00 33.94 372 SER A C 1
ATOM 2980 O O . SER A 1 372 ? 8.148 7.400 -10.090 1.00 33.94 372 SER A O 1
ATOM 2982 N N . LYS A 1 373 ? 9.124 5.922 -11.462 1.00 34.47 373 LYS A N 1
ATOM 2983 C CA . LYS A 1 373 ? 9.433 4.930 -10.405 1.00 34.47 373 LYS A CA 1
ATOM 2984 C C . LYS A 1 373 ? 10.289 5.481 -9.251 1.00 34.47 373 LYS A C 1
ATOM 2986 O O . LYS A 1 373 ? 10.221 4.946 -8.143 1.00 34.47 373 LYS A O 1
ATOM 2991 N N . LYS A 1 374 ? 11.076 6.542 -9.478 1.00 33.56 374 LYS A N 1
ATOM 2992 C CA . LYS A 1 374 ? 11.903 7.181 -8.435 1.00 33.56 374 LYS A CA 1
ATOM 2993 C C . LYS A 1 374 ? 11.127 8.224 -7.610 1.00 33.56 374 LYS A C 1
ATOM 2995 O O . LYS A 1 374 ? 11.275 8.239 -6.391 1.00 33.56 374 LYS A O 1
ATOM 3000 N N . LEU A 1 375 ? 10.211 8.978 -8.228 1.00 32.56 375 LEU A N 1
ATOM 3001 C CA . LEU A 1 375 ? 9.304 9.921 -7.544 1.00 32.56 375 LEU A CA 1
ATOM 3002 C C . LEU A 1 375 ? 8.265 9.197 -6.663 1.00 32.56 375 LEU A C 1
ATOM 3004 O O . LEU A 1 375 ? 7.958 9.630 -5.554 1.00 32.56 375 LEU A O 1
ATOM 3008 N N . THR A 1 376 ? 7.776 8.032 -7.097 1.00 33.03 376 THR A N 1
ATOM 3009 C CA . THR A 1 376 ? 6.809 7.223 -6.330 1.00 33.03 376 THR A CA 1
ATOM 3010 C C . THR A 1 376 ? 7.381 6.566 -5.093 1.00 33.03 376 THR A C 1
ATOM 3012 O O . THR A 1 376 ? 6.668 6.383 -4.108 1.00 33.03 376 THR A O 1
ATOM 3015 N N . TYR A 1 377 ? 8.662 6.191 -5.128 1.00 33.47 377 TYR A N 1
ATOM 3016 C CA . TYR A 1 377 ? 9.322 5.657 -3.941 1.00 33.47 377 TYR A CA 1
ATOM 3017 C C . TYR A 1 377 ? 9.402 6.733 -2.855 1.00 33.47 377 TYR A C 1
ATOM 3019 O O . TYR A 1 377 ? 9.131 6.426 -1.696 1.00 33.47 377 TYR A O 1
ATOM 3027 N N . SER A 1 378 ? 9.629 7.987 -3.260 1.00 33.84 378 SER A N 1
ATOM 3028 C CA . SER A 1 378 ? 9.593 9.180 -2.414 1.00 33.84 378 SER A CA 1
ATOM 3029 C C . SER A 1 378 ? 8.208 9.383 -1.758 1.00 33.84 378 SER A C 1
ATOM 3031 O O . SER A 1 378 ? 8.111 9.352 -0.529 1.00 33.84 378 SER A O 1
ATOM 3033 N N . LEU A 1 379 ? 7.090 9.406 -2.489 1.00 34.94 379 LEU A N 1
ATOM 3034 C CA . LEU A 1 379 ? 5.766 9.510 -1.837 1.00 34.94 379 LEU A CA 1
ATOM 3035 C C . LEU A 1 379 ? 5.331 8.241 -1.070 1.00 34.94 379 LEU A C 1
ATOM 3037 O O . LEU A 1 379 ? 4.645 8.342 -0.053 1.00 34.94 379 LEU A O 1
ATOM 3041 N N . SER A 1 380 ? 5.795 7.042 -1.446 1.00 35.19 380 SER A N 1
ATOM 3042 C CA . SER A 1 380 ? 5.607 5.831 -0.624 1.00 35.19 380 SER A CA 1
ATOM 3043 C C . SER A 1 380 ? 6.418 5.872 0.678 1.00 35.19 380 SER A C 1
ATOM 3045 O O . SER A 1 380 ? 6.054 5.221 1.652 1.00 35.19 380 SER A O 1
ATOM 3047 N N . THR A 1 381 ? 7.490 6.668 0.748 1.00 39.38 381 THR A N 1
ATOM 3048 C CA . THR A 1 381 ? 8.256 6.858 1.984 1.00 39.38 381 THR A CA 1
ATOM 3049 C C . THR A 1 381 ? 7.582 7.789 3.000 1.00 39.38 381 THR A C 1
ATOM 3051 O O . THR A 1 381 ? 7.911 7.674 4.184 1.00 39.38 381 THR A O 1
ATOM 3054 N N . TYR A 1 382 ? 6.566 8.580 2.614 1.00 39.75 382 TYR A N 1
ATOM 3055 C CA . TYR A 1 382 ? 5.609 9.172 3.573 1.00 39.75 382 TYR A CA 1
ATOM 3056 C C . TYR A 1 382 ? 4.773 8.107 4.274 1.00 39.75 382 TYR A C 1
ATOM 3058 O O . TYR A 1 382 ? 4.481 8.247 5.457 1.00 39.75 382 TYR A O 1
ATOM 3066 N N . ARG A 1 383 ? 4.445 7.007 3.578 1.00 39.22 383 ARG A N 1
ATOM 3067 C CA . ARG A 1 383 ? 3.639 5.896 4.108 1.00 39.22 383 ARG A CA 1
ATOM 3068 C C . ARG A 1 383 ? 4.219 5.354 5.407 1.00 39.22 383 ARG A C 1
ATOM 3070 O O . ARG A 1 383 ? 3.478 5.184 6.361 1.00 39.22 383 ARG A O 1
ATOM 3077 N N . ASN A 1 384 ? 5.532 5.119 5.456 1.00 37.44 384 ASN A N 1
ATOM 3078 C CA . ASN A 1 384 ? 6.185 4.539 6.633 1.00 37.44 384 ASN A CA 1
ATOM 3079 C C . ASN A 1 384 ? 6.325 5.538 7.789 1.00 37.44 384 ASN A C 1
ATOM 3081 O O . ASN A 1 384 ? 6.289 5.119 8.938 1.00 37.44 384 ASN A O 1
ATOM 3085 N N . ALA A 1 385 ? 6.448 6.839 7.517 1.00 39.41 385 ALA A N 1
ATOM 3086 C CA . ALA A 1 385 ? 6.530 7.844 8.577 1.00 39.41 385 ALA A CA 1
ATOM 3087 C C . ALA A 1 385 ? 5.171 8.238 9.150 1.00 39.41 385 ALA A C 1
ATOM 3089 O O . ALA A 1 385 ? 5.065 8.387 10.357 1.00 39.41 385 ALA A O 1
ATOM 3090 N N . LEU A 1 386 ? 4.128 8.330 8.319 1.00 40.91 386 LEU A N 1
ATOM 3091 C CA . LEU A 1 386 ? 2.752 8.517 8.788 1.00 40.91 386 LEU A CA 1
ATOM 3092 C C . LEU A 1 386 ? 2.199 7.252 9.467 1.00 40.91 386 LEU A C 1
ATOM 3094 O O . LEU A 1 386 ? 1.433 7.363 10.417 1.00 40.91 386 LEU A O 1
ATOM 3098 N N . LEU A 1 387 ? 2.618 6.049 9.046 1.00 38.34 387 LEU A N 1
ATOM 3099 C CA . LEU A 1 387 ? 2.331 4.809 9.783 1.00 38.34 387 LEU A CA 1
ATOM 3100 C C . LEU A 1 387 ? 3.039 4.774 11.135 1.00 38.34 387 LEU A C 1
ATOM 3102 O O . LEU A 1 387 ? 2.384 4.449 12.116 1.00 38.34 387 LEU A O 1
ATOM 3106 N N . LEU A 1 388 ? 4.325 5.141 11.203 1.00 35.47 388 LEU A N 1
ATOM 3107 C CA . LEU A 1 388 ? 5.029 5.309 12.479 1.00 35.47 388 LEU A CA 1
ATOM 3108 C C . LEU A 1 388 ? 4.329 6.355 13.357 1.00 35.47 388 LEU A C 1
ATOM 3110 O O . LEU A 1 388 ? 4.158 6.125 14.538 1.00 35.47 388 LEU A O 1
ATOM 3114 N N . MET A 1 389 ? 3.815 7.440 12.782 1.00 38.38 389 MET A N 1
ATOM 3115 C CA . MET A 1 389 ? 3.086 8.488 13.502 1.00 38.38 389 MET A CA 1
ATOM 3116 C C . MET A 1 389 ? 1.754 8.014 14.102 1.00 38.38 389 MET A C 1
ATOM 3118 O O . MET A 1 389 ? 1.473 8.300 15.260 1.00 38.38 389 MET A O 1
ATOM 3122 N N . ILE A 1 390 ? 0.950 7.252 13.351 1.00 38.19 390 ILE A N 1
ATOM 3123 C CA . ILE A 1 390 ? -0.334 6.713 13.833 1.00 38.19 390 ILE A CA 1
ATOM 3124 C C . ILE A 1 390 ? -0.113 5.541 14.804 1.00 38.19 390 ILE A C 1
ATOM 3126 O O . ILE A 1 390 ? -0.846 5.421 15.781 1.00 38.19 390 ILE A O 1
ATOM 3130 N N . PHE A 1 391 ? 0.898 4.693 14.578 1.00 33.88 391 PHE A N 1
ATOM 3131 C CA . PHE A 1 391 ? 1.226 3.591 15.491 1.00 33.88 391 PHE A CA 1
ATOM 3132 C C . PHE A 1 391 ? 1.894 4.076 16.783 1.00 33.88 391 PHE A C 1
ATOM 3134 O O . PHE A 1 391 ? 1.516 3.604 17.849 1.00 33.88 391 PHE A O 1
ATOM 3141 N N . SER A 1 392 ? 2.813 5.045 16.733 1.00 31.84 392 SER A N 1
ATOM 3142 C CA . SER A 1 392 ? 3.432 5.626 17.934 1.00 31.84 392 SER A CA 1
ATOM 3143 C C . SER A 1 392 ? 2.428 6.407 18.786 1.00 31.84 392 SER A C 1
ATOM 3145 O O . SER A 1 392 ? 2.544 6.382 20.002 1.00 31.84 392 SER A O 1
ATOM 3147 N N . LEU A 1 393 ? 1.398 7.016 18.190 1.00 35.53 393 LEU A N 1
ATOM 3148 C CA . LEU A 1 393 ? 0.292 7.651 18.926 1.00 35.53 393 LEU A CA 1
ATOM 3149 C C . LEU A 1 393 ? -0.678 6.655 19.592 1.00 35.53 393 LEU A C 1
ATOM 3151 O O . LEU A 1 393 ? -1.423 7.042 20.487 1.00 35.53 393 LEU A O 1
ATOM 3155 N N . VAL A 1 394 ? -0.693 5.392 19.154 1.00 33.06 394 VAL A N 1
ATOM 3156 C CA . VAL A 1 394 ? -1.554 4.324 19.700 1.00 33.06 394 VAL A CA 1
ATOM 3157 C C . VAL A 1 394 ? -0.791 3.399 20.661 1.00 33.06 394 VAL A C 1
ATOM 3159 O O . VAL A 1 394 ? -1.425 2.733 21.471 1.00 33.06 394 VAL A O 1
ATOM 3162 N N . HIS A 1 395 ? 0.546 3.367 20.597 1.00 27.73 395 HIS A N 1
ATOM 3163 C CA . HIS A 1 395 ? 1.395 2.483 21.408 1.00 27.73 395 HIS A CA 1
ATOM 3164 C C . HIS A 1 395 ? 2.363 3.183 22.374 1.00 27.73 395 HIS A C 1
ATOM 3166 O O . HIS A 1 395 ? 2.992 2.486 23.164 1.00 27.73 395 HIS A O 1
ATOM 3172 N N . HIS A 1 396 ? 2.472 4.516 22.378 1.00 28.62 396 HIS A N 1
ATOM 3173 C CA . HIS A 1 396 ? 3.012 5.231 23.541 1.00 28.62 396 HIS A CA 1
ATOM 3174 C C . HIS A 1 396 ? 1.874 5.596 24.496 1.00 28.62 396 HIS A C 1
ATOM 3176 O O . HIS A 1 396 ? 1.398 6.730 24.507 1.00 28.62 396 HIS A O 1
ATOM 3182 N N . ASN A 1 397 ? 1.408 4.575 25.216 1.00 31.44 397 ASN A N 1
ATOM 3183 C CA . ASN A 1 397 ? 0.994 4.600 26.621 1.00 31.44 397 ASN A CA 1
ATOM 3184 C C . ASN A 1 397 ? 0.729 3.166 27.073 1.00 31.44 397 ASN A C 1
ATOM 3186 O O . ASN A 1 397 ? -0.201 2.539 26.513 1.00 31.44 397 ASN A O 1
#